Protein AF-0000000076642287 (afdb_homodimer)

Organism: NCBI:txid1194090

Foldseek 3Di:
DPLVVQQAAKAKFWEDDLFKIKIFIDHRQDTPDIDMDTQDQDLAPVVSLVVVLVNNVVHDDPRHAEYFYAAAAWAPFVQRWGADGPNRRNRHTDSSQVVNCVVVVHGYTYAHLQQLLVLLCCSRHDVDPFQWEWEWAAELWTFIWIRHRNHTDQDPGNPPGVQQQPDDDPGGLGCLQHQVVCCVPPVDGPVVLQVCVVVVNPVSLVSLLSSLLSVLVSVLSVCVVGLGQEYEYHHDCLVVCVSRVVSSLVNNVVRPDVVSNVRYYYYYTDDDPSSRSSRRCSVVNVD/DPLVVQQAAKFKFWEDDLFKIKIFIDHRQDTPDIDMDTQDDDLAPVVSLVVVLVNNVVHDDPRHAEYFYAAQAWAPFVQRWGADRPNRRNRHTDSSQVVNCVVVVHGYTYAHLQQLLVLLCCSRHDVDPFQWEWEWAAELWTFIWIRHRNHTDQDPGNPPGVQQQPDDDPGGLGCLQHQVVCCVPPVDGPVVLQVCVVVVNPVSLVSLLSSLLSVLVSVLSVCVVGLGQEYEYHHDCLVVCVSRVVSSLVNNVVRPDVVSNVRYYYYYTDDDPSSRSSRRCSVVNVD

Secondary structure (DSSP, 8-state):
--HHHHTT-EEEEEEE-SSEEEEEEEETTEEEEEEEEEPP--S-HHHHHHHHHHHHHHH--TTEEEEEEEESSEEETTTTEEE--TT-TT-SEEEHHHHHHHHHSS-EEEEEHHHHHHHHHHHHSTTTT-SSEEEEEESSSEEEEEEETTEEE--TTS-TT-GGGSEETTEEGGGTSSTHHHHHHHS--HHHHHHHHHTT-HHHHHHHHHHHHHHHHHHHHHHHHH--SEEEEESGGGGGHHHHHHHHHHHHTT-S-HHHHHH-EEEE---TTHHHHHHHHHHHHT-/--HHHHTT-EEEEEEE-SSEEEEEEEETTEEEEEEEEEPP--S-HHHHHHHHHHHHHHH--TTEEEEEEEESSEEETTTTEEE--TT-TT-SEEEHHHHHHHHHSS-EEEEEHHHHHHHHHHHHSTTTT-SSEEEEEESSSEEEEEEETTEEE--TTS-TT-GGGSEETTEEGGGTSSTHHHHHHHS--HHHHHHHHHTT-HHHHHHHHHHHHHHHHHHHHHHHHH--SEEEEESGGGGGHHHHHHHHHHHHTT-S-HHHHHH-EEEE---TTHHHHHHHHHHHHT-

Structure (mmCIF, N/CA/C/O backbone):
data_AF-0000000076642287-model_v1
#
loop_
_entity.id
_entity.type
_entity.pdbx_description
1 polymer Glucokinase
#
loop_
_atom_site.group_PDB
_atom_site.id
_atom_site.type_symbol
_atom_site.label_atom_id
_atom_site.label_alt_id
_atom_site.label_comp_id
_atom_site.label_asym_id
_atom_site.label_entity_id
_atom_site.label_seq_id
_atom_site.pdbx_PDB_ins_code
_atom_site.Cartn_x
_atom_site.Cartn_y
_atom_site.Cartn_z
_atom_site.occupancy
_atom_site.B_iso_or_equiv
_atom_site.auth_seq_id
_atom_site.auth_comp_id
_atom_site.auth_asym_id
_atom_site.auth_atom_id
_atom_site.pdbx_PDB_model_num
ATOM 1 N N . MET A 1 1 ? -0.833 -1.478 25.578 1 50.75 1 MET A N 1
ATOM 2 C CA . MET A 1 1 ? -1.783 -0.767 26.422 1 50.75 1 MET A CA 1
ATOM 3 C C . MET A 1 1 ? -3.207 -0.927 25.906 1 50.75 1 MET A C 1
ATOM 5 O O . MET A 1 1 ? -3.443 -0.835 24.688 1 50.75 1 MET A O 1
ATOM 9 N N . ASN A 1 2 ? -4.039 -1.408 26.688 1 56.12 2 ASN A N 1
ATOM 10 C CA . ASN A 1 2 ? -5.426 -1.573 26.266 1 56.12 2 ASN A CA 1
ATOM 11 C C . ASN A 1 2 ? -6.109 -0.226 26.047 1 56.12 2 ASN A C 1
ATOM 13 O O . ASN A 1 2 ? -5.652 0.796 26.562 1 56.12 2 ASN A O 1
ATOM 17 N N . THR A 1 3 ? -6.91 -0.101 25.047 1 60.47 3 THR A N 1
ATOM 18 C CA . THR A 1 3 ? -7.641 1.104 24.672 1 60.47 3 THR A CA 1
ATOM 19 C C . THR A 1 3 ? -8.188 1.817 25.906 1 60.47 3 THR A C 1
ATOM 21 O O . THR A 1 3 ? -8.172 3.049 25.969 1 60.47 3 THR A O 1
ATOM 24 N N . GLU A 1 4 ? -8.555 1.069 26.859 1 62.78 4 GLU A N 1
ATOM 25 C CA . GLU A 1 4 ? -9.117 1.664 28.078 1 62.78 4 GLU A CA 1
ATOM 26 C C . GLU A 1 4 ? -8.039 2.357 28.906 1 62.78 4 GLU A C 1
ATOM 28 O O . GLU A 1 4 ? -8.281 3.422 29.484 1 62.78 4 GLU A O 1
ATOM 33 N N . GLU A 1 5 ? -6.926 1.768 28.969 1 64.31 5 GLU A N 1
ATOM 34 C CA . GLU A 1 5 ? -5.812 2.369 29.703 1 64.31 5 GLU A CA 1
ATOM 35 C C . GLU A 1 5 ? -5.309 3.625 29 1 64.31 5 GLU A C 1
ATOM 37 O O . GLU A 1 5 ? -4.949 4.605 29.656 1 64.31 5 GLU A O 1
ATOM 42 N N . MET A 1 6 ? -5.383 3.617 27.766 1 65.75 6 MET A N 1
ATOM 43 C CA . MET A 1 6 ? -4.934 4.758 26.969 1 65.75 6 MET A CA 1
ATOM 44 C C . MET A 1 6 ? -5.82 5.977 27.219 1 65.75 6 MET A C 1
ATOM 46 O O . MET A 1 6 ? -5.336 7.109 27.219 1 65.75 6 MET A O 1
ATOM 50 N N . LYS A 1 7 ? -6.977 5.562 27.578 1 66.81 7 LYS A N 1
ATOM 51 C CA . LYS A 1 7 ? -7.949 6.637 27.75 1 66.81 7 LYS A CA 1
ATOM 52 C C . LYS A 1 7 ? -7.695 7.418 29.031 1 66.81 7 LYS A C 1
ATOM 54 O O . LYS A 1 7 ? -8.156 8.555 29.172 1 66.81 7 LYS A O 1
ATOM 59 N N . GLN A 1 8 ? -6.895 6.902 29.797 1 79.25 8 GLN A N 1
ATOM 60 C CA . GLN A 1 8 ? -6.621 7.594 31.062 1 79.25 8 GLN A CA 1
ATOM 61 C C . GLN A 1 8 ? -5.289 8.336 31 1 79.25 8 GLN A C 1
ATOM 63 O O . GLN A 1 8 ? -4.977 9.125 31.891 1 79.25 8 GLN A O 1
ATOM 68 N N . GLN A 1 9 ? -4.637 8.07 29.922 1 87.81 9 GLN A N 1
ATOM 69 C CA . GLN A 1 9 ? -3.326 8.695 29.781 1 87.81 9 GLN A CA 1
ATOM 70 C C . GLN A 1 9 ? -3.424 10.016 29.016 1 87.81 9 GLN A C 1
ATOM 72 O O . GLN A 1 9 ? -4.398 10.25 28.297 1 87.81 9 GLN A O 1
ATOM 77 N N . SER A 1 10 ? -2.432 10.875 29.344 1 94.06 10 SER A N 1
ATOM 78 C CA . SER A 1 10 ? -2.359 12.164 28.672 1 94.06 10 SER A CA 1
ATOM 79 C C . SER A 1 10 ? -1.163 12.227 27.719 1 94.06 10 SER A C 1
ATOM 81 O O . SER A 1 10 ? -0.08 11.734 28.047 1 94.06 10 SER A O 1
ATOM 83 N N . PHE A 1 11 ? -1.414 12.773 26.562 1 95.75 11 PHE A N 1
ATOM 84 C CA . PHE A 1 11 ? -0.388 12.945 25.531 1 95.75 11 PHE A CA 1
ATOM 85 C C . PHE A 1 11 ? -0.439 14.352 24.953 1 95.75 11 PHE A C 1
ATOM 87 O O . PHE A 1 11 ? -1.469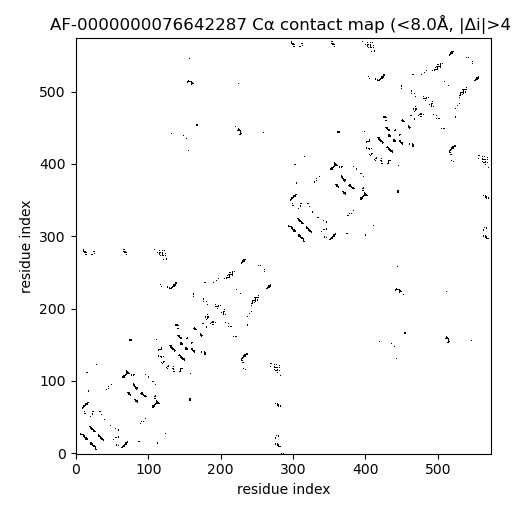 15.023 25.031 1 95.75 11 PHE A O 1
ATOM 94 N N . VAL A 1 12 ? 0.676 14.727 24.375 1 97.88 12 VAL A N 1
ATOM 95 C CA . VAL A 1 12 ? 0.701 15.992 23.641 1 97.88 12 VAL A CA 1
ATOM 96 C C . VAL A 1 12 ? 0.896 15.727 22.156 1 97.88 12 VAL A C 1
ATOM 98 O O . VAL A 1 12 ? 1.708 14.883 21.766 1 97.88 12 VAL A O 1
ATOM 101 N N . GLY A 1 13 ? 0.04 16.297 21.375 1 98.25 13 GLY A N 1
ATOM 102 C CA . GLY A 1 13 ? 0.18 16.281 19.922 1 98.25 13 GLY A CA 1
ATOM 103 C C . GLY A 1 13 ? 0.595 17.609 19.344 1 98.25 13 GLY A C 1
ATOM 104 O O . GLY A 1 13 ? 0.098 18.656 19.766 1 98.25 13 GLY A O 1
ATOM 105 N N . VAL A 1 14 ? 1.577 17.609 18.422 1 98.19 14 VAL A N 1
ATOM 106 C CA . VAL A 1 14 ? 2.059 18.797 17.734 1 98.19 14 VAL A CA 1
ATOM 107 C C . VAL A 1 14 ? 1.814 18.656 16.234 1 98.19 14 VAL A C 1
ATOM 109 O O . VAL A 1 14 ? 2.26 17.688 15.609 1 98.19 14 VAL A O 1
ATOM 112 N N . ASP A 1 15 ? 1.102 19.547 15.672 1 96.88 15 ASP A N 1
ATOM 113 C CA . ASP A 1 15 ? 0.898 19.656 14.234 1 96.88 15 ASP A CA 1
ATOM 114 C C . ASP A 1 15 ? 1.741 20.781 13.648 1 96.88 15 ASP A C 1
ATOM 116 O O . ASP A 1 15 ? 1.396 21.953 13.789 1 96.88 15 ASP A O 1
ATOM 120 N N . LEU A 1 16 ? 2.818 20.391 13.008 1 93.31 16 LEU A N 1
ATOM 121 C CA . LEU A 1 16 ? 3.686 21.391 12.375 1 93.31 16 LEU A CA 1
ATOM 122 C C . LEU A 1 16 ? 3.291 21.594 10.922 1 93.31 16 LEU A C 1
ATOM 124 O O . LEU A 1 16 ? 3.561 20.75 10.07 1 93.31 16 LEU A O 1
ATOM 128 N N . GLY A 1 17 ? 2.664 22.734 10.617 1 86.31 17 GLY A N 1
ATOM 129 C CA . GLY A 1 17 ? 2.328 23.094 9.25 1 86.31 17 GLY A CA 1
ATOM 130 C C . GLY A 1 17 ? 3.4 23.938 8.578 1 86.31 17 GLY A C 1
ATOM 131 O O . GLY A 1 17 ? 4.516 24.047 9.086 1 86.31 17 GLY A O 1
ATOM 132 N N . ALA A 1 18 ? 3.055 24.438 7.449 1 77.81 18 ALA A N 1
ATOM 133 C CA . ALA A 1 18 ? 3.998 25.266 6.707 1 77.81 18 ALA A CA 1
ATOM 134 C C . ALA A 1 18 ? 4.102 26.672 7.316 1 77.81 18 ALA A C 1
ATOM 136 O O . ALA A 1 18 ? 5.172 27.281 7.305 1 77.81 18 ALA A O 1
ATOM 137 N N . THR A 1 19 ? 3 27.062 7.871 1 83.12 19 THR A N 1
ATOM 138 C CA . THR A 1 19 ? 2.965 28.453 8.305 1 83.12 19 THR A CA 1
ATOM 139 C C . THR A 1 19 ? 2.615 28.547 9.789 1 83.12 19 THR A C 1
ATOM 141 O O . THR A 1 19 ? 2.857 29.578 10.43 1 83.12 19 THR A O 1
ATOM 144 N N . ASN A 1 20 ? 2.061 27.516 10.305 1 90.12 20 ASN A N 1
AT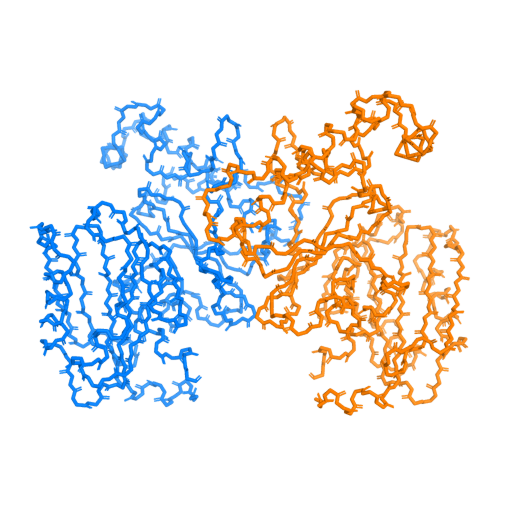OM 145 C CA . ASN A 1 20 ? 1.617 27.547 11.688 1 90.12 20 ASN A CA 1
ATOM 146 C C . ASN A 1 20 ? 1.976 26.25 12.414 1 90.12 20 ASN A C 1
ATOM 148 O O . ASN A 1 20 ? 2.199 25.219 11.773 1 90.12 20 ASN A O 1
ATOM 152 N N . VAL A 1 21 ? 2.033 26.375 13.68 1 94.5 21 VAL A N 1
ATOM 153 C CA . VAL A 1 21 ? 2.197 25.219 14.547 1 94.5 21 VAL A CA 1
ATOM 154 C C . VAL A 1 21 ? 1.089 25.203 15.594 1 94.5 21 VAL A C 1
ATOM 156 O O . VAL A 1 21 ? 0.712 26.234 16.141 1 94.5 21 VAL A O 1
ATOM 159 N N . ARG A 1 22 ? 0.5 24.016 15.812 1 97.19 22 ARG A N 1
ATOM 160 C CA . ARG A 1 22 ? -0.513 23.812 16.844 1 97.19 22 ARG A CA 1
ATOM 161 C C . ARG A 1 22 ? -0.101 22.688 17.781 1 97.19 22 ARG A C 1
ATOM 163 O O . ARG A 1 22 ? 0.472 21.688 17.359 1 97.19 22 ARG A O 1
ATOM 170 N N . VAL A 1 23 ? -0.339 22.938 19.047 1 98.31 23 VAL A N 1
ATOM 171 C CA . VAL A 1 23 ? 0.027 21.984 20.094 1 98.31 23 VAL A CA 1
ATOM 172 C C . VAL A 1 23 ? -1.158 21.766 21.031 1 98.31 23 VAL A C 1
ATOM 174 O O . VAL A 1 23 ? -1.778 22.734 21.5 1 98.31 23 VAL A O 1
ATOM 177 N N . GLY A 1 24 ? -1.448 20.438 21.312 1 98.12 24 GLY A N 1
ATOM 178 C CA . GLY A 1 24 ? -2.566 20.141 22.188 1 98.12 24 GLY A CA 1
ATOM 179 C C . GLY A 1 24 ? -2.287 19 23.141 1 98.12 24 GLY A C 1
ATOM 180 O O . GLY A 1 24 ? -1.619 18.031 22.781 1 98.12 24 GLY A O 1
ATOM 181 N N . ARG A 1 25 ? -2.752 19.172 24.359 1 98.06 25 ARG A N 1
ATOM 182 C CA . ARG A 1 25 ? -2.76 18.062 25.312 1 98.06 25 ARG A CA 1
ATOM 183 C C . ARG A 1 25 ? -4.039 17.25 25.188 1 98.06 25 ARG A C 1
ATOM 185 O O . ARG A 1 25 ? -5.141 17.781 25.266 1 98.06 25 ARG A O 1
ATOM 192 N N . VAL A 1 26 ? -3.82 15.984 24.922 1 95.94 26 VAL A N 1
ATOM 193 C CA . VAL A 1 26 ? -4.941 15.094 24.656 1 95.94 26 VAL A CA 1
ATOM 194 C C . VAL A 1 26 ? -5.109 14.109 25.812 1 95.94 26 VAL A C 1
ATOM 196 O O . VAL A 1 26 ? -4.133 13.516 26.281 1 95.94 26 VAL A O 1
ATOM 199 N N . ARG A 1 27 ? -6.312 14.008 26.297 1 93.38 27 ARG A N 1
ATOM 200 C CA . ARG A 1 27 ? -6.711 13 27.266 1 93.38 27 ARG A CA 1
ATOM 201 C C . ARG A 1 27 ? -7.996 12.297 26.828 1 93.38 27 ARG A C 1
ATOM 2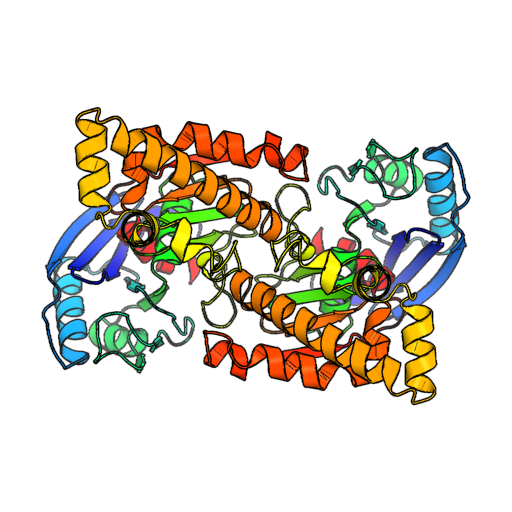03 O O . ARG A 1 27 ? -8.984 12.953 26.484 1 93.38 27 ARG A O 1
ATOM 210 N N . GLY A 1 28 ? -7.93 10.984 26.859 1 87.12 28 GLY A N 1
ATOM 211 C CA . GLY A 1 28 ? -9.062 10.266 26.297 1 87.12 28 GLY A CA 1
ATOM 212 C C . GLY A 1 28 ? -9.328 10.602 24.844 1 87.12 28 GLY A C 1
ATOM 213 O O . GLY A 1 28 ? -8.438 10.461 24 1 87.12 28 GLY A O 1
ATOM 214 N N . ASN A 1 29 ? -10.555 11.18 24.562 1 85.69 29 ASN A N 1
ATOM 215 C CA . ASN A 1 29 ? -10.906 11.508 23.188 1 85.69 29 ASN A CA 1
ATOM 216 C C . ASN A 1 29 ? -11.023 13.023 22.984 1 85.69 29 ASN A C 1
ATOM 218 O O . ASN A 1 29 ? -11.719 13.477 22.078 1 85.69 29 ASN A O 1
ATOM 222 N N . SER A 1 30 ? -10.281 13.695 23.875 1 89.88 30 SER A N 1
ATOM 223 C CA . SER A 1 30 ? -10.5 15.133 23.812 1 89.88 30 SER A CA 1
ATOM 224 C C . SER A 1 30 ? -9.188 15.898 23.938 1 89.88 30 SER A C 1
ATOM 226 O O . SER A 1 30 ? -8.227 15.406 24.547 1 89.88 30 SER A O 1
ATOM 228 N N . ILE A 1 31 ? -9.195 17.047 23.359 1 95.69 31 ILE A N 1
ATOM 229 C CA . ILE A 1 31 ? -8.117 18 23.562 1 95.69 31 ILE A CA 1
ATOM 230 C C . ILE A 1 31 ? -8.461 18.906 24.75 1 95.69 31 ILE A C 1
ATOM 232 O O . ILE A 1 31 ? -9.43 19.672 24.703 1 95.69 31 ILE A O 1
ATOM 236 N N . GLU A 1 32 ? -7.66 18.859 25.781 1 96.38 32 GLU A N 1
ATOM 237 C CA . GLU A 1 32 ? -7.938 19.609 27 1 96.38 32 GLU A CA 1
ATOM 238 C C . GLU A 1 32 ? -7.418 21.047 26.891 1 96.38 32 GLU A C 1
ATOM 240 O O . GLU A 1 32 ? -7.98 21.969 27.484 1 96.38 32 GLU A O 1
ATOM 245 N N . GLN A 1 33 ? -6.375 21.219 26.234 1 97.62 33 GLN A N 1
ATOM 246 C CA . GLN A 1 33 ? -5.762 22.531 26 1 97.62 33 GLN A CA 1
ATOM 247 C C . GLN A 1 33 ? -5.113 22.594 24.625 1 97.62 33 GLN A C 1
ATOM 249 O O . GLN A 1 33 ? -4.5 21.625 24.172 1 97.62 33 GLN A O 1
ATOM 254 N N . LEU A 1 34 ? -5.34 23.688 23.969 1 97.88 34 LEU A N 1
ATOM 255 C CA . LEU A 1 34 ? -4.824 23.875 22.609 1 97.88 34 LEU A CA 1
ATOM 256 C C . LEU A 1 34 ? -4.125 25.234 22.484 1 97.88 34 LEU A C 1
ATOM 258 O O . LEU A 1 34 ? -4.656 26.25 22.938 1 97.88 34 LEU A O 1
ATOM 262 N N . GLU A 1 35 ? -2.938 25.141 21.953 1 98.06 35 GLU A N 1
ATOM 263 C CA . GLU A 1 35 ? -2.156 26.328 21.656 1 98.06 35 GLU A CA 1
ATOM 264 C C . GLU A 1 35 ? -1.737 26.375 20.188 1 98.06 35 GLU A C 1
ATOM 266 O O . GLU A 1 35 ? -1.716 25.344 19.516 1 98.06 35 GLU A O 1
ATOM 271 N N . GLY A 1 36 ? -1.526 27.562 19.672 1 96 36 GLY A N 1
ATOM 272 C CA . GLY A 1 36 ? -1.083 27.719 18.297 1 96 36 GLY A CA 1
ATOM 273 C C . GLY A 1 36 ? -0.417 29.062 18.031 1 96 36 GLY A C 1
ATOM 274 O O . GLY A 1 36 ? -0.681 30.031 18.734 1 96 36 GLY A O 1
ATOM 275 N N . GLU A 1 37 ? 0.475 29.078 17.109 1 95 37 GLU A N 1
ATOM 276 C CA . GLU A 1 37 ? 1.146 30.297 16.688 1 95 37 GLU A CA 1
ATOM 277 C C . GLU A 1 37 ? 1.646 30.188 15.25 1 95 37 GLU A C 1
ATOM 279 O O . GLU A 1 37 ? 1.74 29.094 14.703 1 95 37 GLU A O 1
ATOM 284 N N . GLU A 1 38 ? 1.895 31.328 14.648 1 92.44 38 GLU A N 1
ATOM 285 C CA . GLU A 1 38 ? 2.562 31.359 13.352 1 92.44 38 GLU A CA 1
ATOM 286 C C . GLU A 1 38 ? 4.035 30.984 13.477 1 92.44 38 GLU A C 1
ATOM 288 O O . GLU A 1 38 ? 4.684 31.312 14.469 1 92.44 38 GLU A O 1
ATOM 293 N N . ILE A 1 39 ? 4.461 30.219 12.516 1 87.56 39 ILE A N 1
ATOM 294 C CA . ILE A 1 39 ? 5.871 29.844 12.516 1 87.56 39 ILE A CA 1
ATOM 295 C C . ILE A 1 39 ? 6.727 31.078 12.242 1 87.56 39 ILE A C 1
ATOM 297 O O . ILE A 1 39 ? 6.457 31.844 11.305 1 87.56 39 ILE A O 1
ATOM 301 N N . VAL A 1 40 ? 7.652 31.25 13.094 1 80.62 40 VAL A N 1
ATOM 302 C CA . VAL A 1 40 ? 8.531 32.406 12.969 1 80.62 40 VAL A CA 1
ATOM 303 C C . VAL A 1 40 ? 9.617 32.125 11.93 1 80.62 40 VAL A C 1
ATOM 305 O O . VAL A 1 40 ? 10.25 31.062 11.961 1 80.62 40 VAL A O 1
ATOM 308 N N . ASP A 1 41 ? 9.578 33 10.977 1 73.19 41 ASP A N 1
ATOM 309 C CA . ASP A 1 41 ? 10.602 32.875 9.945 1 73.19 41 ASP A CA 1
ATOM 310 C C . ASP A 1 41 ? 12 33.031 10.547 1 73.19 41 ASP A C 1
ATOM 312 O O . ASP A 1 41 ? 12.297 34.062 11.18 1 73.19 41 ASP A O 1
ATOM 316 N N . SER A 1 42 ? 12.602 31.891 10.688 1 71.19 42 SER A N 1
ATOM 317 C CA . SER A 1 42 ? 13.992 31.938 11.133 1 71.19 42 SER A CA 1
ATOM 318 C C . SER A 1 42 ? 14.883 31.031 10.281 1 71.19 42 SER A C 1
ATOM 320 O O . SER A 1 42 ? 14.406 30.031 9.727 1 71.19 42 SER A O 1
ATOM 322 N N . ASN A 1 43 ? 16.047 31.531 10.055 1 70.56 43 ASN A N 1
ATOM 323 C CA . ASN A 1 43 ? 17.016 30.75 9.297 1 70.56 43 ASN A CA 1
ATOM 324 C C . ASN A 1 43 ? 17.656 29.672 10.164 1 70.56 43 ASN A C 1
ATOM 326 O O . ASN A 1 43 ? 18.453 28.875 9.672 1 70.56 43 ASN A O 1
ATOM 330 N N . ASP A 1 44 ? 17.281 29.625 11.398 1 77.56 44 ASP A N 1
ATOM 331 C CA . ASP A 1 44 ? 17.891 28.641 12.297 1 77.56 44 ASP A CA 1
ATOM 332 C C . ASP A 1 44 ? 16.859 27.609 12.75 1 77.56 44 ASP A C 1
ATOM 334 O O . ASP A 1 44 ? 15.867 27.953 13.398 1 77.56 44 ASP A O 1
ATOM 338 N N . PRO A 1 45 ? 17.156 26.312 12.422 1 80.88 45 PRO A N 1
ATOM 339 C CA . PRO A 1 45 ? 16.25 25.234 12.852 1 80.88 45 PRO A CA 1
ATOM 340 C C . PRO A 1 45 ? 16.047 25.219 14.367 1 80.88 45 PRO A C 1
ATOM 342 O O . PRO A 1 45 ? 14.984 24.812 14.836 1 80.88 45 PRO A O 1
ATOM 345 N N . SER A 1 46 ? 16.984 25.656 15.062 1 85.44 46 SER A N 1
ATOM 346 C CA . SER A 1 46 ? 16.906 25.656 16.516 1 85.44 46 SER A CA 1
ATOM 347 C C . SER A 1 46 ? 15.812 26.609 17.016 1 85.44 46 SER A C 1
ATOM 349 O O . SER A 1 46 ? 15.211 26.375 18.062 1 85.44 46 SER A O 1
ATOM 351 N N . ASP A 1 47 ? 15.57 27.609 16.203 1 88.75 47 ASP A N 1
ATOM 352 C CA . ASP A 1 47 ? 14.555 28.578 16.609 1 88.75 47 ASP A CA 1
ATOM 353 C C . ASP A 1 47 ? 13.156 27.953 16.562 1 88.75 47 ASP A C 1
ATOM 355 O O . ASP A 1 47 ? 12.352 28.156 17.469 1 88.75 47 ASP A O 1
ATOM 359 N N . LEU A 1 48 ? 12.93 27.266 15.539 1 89.19 48 LEU A N 1
ATOM 360 C CA . LEU A 1 48 ? 11.633 26.609 15.414 1 89.19 48 LEU A CA 1
ATOM 361 C C . LEU A 1 48 ? 11.445 25.547 16.484 1 89.19 48 LEU A C 1
ATOM 363 O O . LEU A 1 48 ? 10.352 25.422 17.047 1 89.19 48 LEU A O 1
ATOM 367 N N . LEU A 1 49 ? 12.492 24.859 16.812 1 93.06 49 LEU A N 1
ATOM 368 C CA . LEU A 1 49 ? 12.414 23.844 17.859 1 93.06 49 LEU A CA 1
ATOM 369 C C . LEU A 1 49 ? 12.148 24.484 19.219 1 93.06 49 LEU A C 1
ATOM 371 O O . LEU A 1 49 ? 11.422 23.922 20.031 1 93.06 49 LEU A O 1
ATOM 375 N N . THR A 1 50 ? 12.805 25.562 19.391 1 94.44 50 THR A N 1
ATOM 376 C CA . THR A 1 50 ? 12.562 26.297 20.641 1 94.44 50 THR A CA 1
ATOM 377 C C . THR A 1 50 ? 11.109 26.766 20.703 1 94.44 50 THR A C 1
ATOM 379 O O . THR A 1 50 ? 10.477 26.688 21.766 1 94.44 50 THR A O 1
ATOM 382 N N . GLN A 1 51 ? 10.648 27.281 19.578 1 94.25 51 GLN A N 1
ATOM 383 C CA . GLN A 1 51 ? 9.25 27.703 19.5 1 94.25 51 GLN A CA 1
ATOM 384 C C . GLN A 1 51 ? 8.312 26.547 19.844 1 94.25 51 GLN A C 1
ATOM 386 O O . GLN A 1 51 ? 7.375 26.703 20.641 1 94.25 51 GLN A O 1
ATOM 391 N N . ILE A 1 52 ? 8.555 25.422 19.297 1 95.38 52 ILE A N 1
ATOM 392 C CA . ILE A 1 52 ? 7.75 24.234 19.531 1 95.38 52 ILE A CA 1
ATOM 393 C C . ILE A 1 52 ? 7.836 23.828 21.016 1 95.38 52 ILE A C 1
ATOM 395 O O . ILE A 1 52 ? 6.816 23.531 21.641 1 95.38 52 ILE A O 1
ATOM 399 N N . GLU A 1 53 ? 9.023 23.875 21.547 1 97.19 53 GLU A N 1
ATOM 400 C CA . GLU A 1 53 ? 9.227 23.547 22.953 1 97.19 53 GLU A CA 1
ATOM 401 C C . GLU A 1 53 ? 8.398 24.453 23.859 1 97.19 53 GLU A C 1
ATOM 403 O O . GLU A 1 53 ? 7.762 23.984 24.797 1 97.19 53 GLU A O 1
ATOM 408 N N . VAL A 1 54 ? 8.5 25.703 23.562 1 97.62 54 VAL A N 1
ATOM 409 C CA . VAL A 1 54 ? 7.781 26.672 24.359 1 97.62 54 VAL A CA 1
ATOM 410 C C . VAL A 1 54 ? 6.285 26.391 24.328 1 97.62 54 VAL A C 1
ATOM 412 O O . VAL A 1 54 ? 5.617 26.422 25.375 1 97.62 54 VAL A O 1
ATOM 415 N N . LEU A 1 55 ? 5.766 26.094 23.188 1 97.88 55 LEU A N 1
ATOM 416 C CA . LEU A 1 55 ? 4.348 25.797 23.031 1 97.88 55 LEU A CA 1
ATOM 417 C C . LEU A 1 55 ? 3.977 24.516 23.781 1 97.88 55 LEU A C 1
ATOM 419 O O . LEU A 1 55 ? 2.928 24.453 24.422 1 97.88 55 LEU A O 1
ATOM 423 N N . ILE A 1 56 ? 4.852 23.516 23.656 1 98.44 56 ILE A N 1
ATOM 424 C CA . ILE A 1 56 ? 4.609 22.25 24.344 1 98.44 56 ILE A CA 1
ATOM 425 C C . ILE A 1 56 ? 4.543 22.484 25.859 1 98.44 56 ILE A C 1
ATOM 427 O O . ILE A 1 56 ? 3.656 21.969 26.531 1 98.44 56 ILE A O 1
ATOM 431 N N . ARG A 1 57 ? 5.41 23.297 26.391 1 98.12 57 ARG A N 1
ATOM 432 C CA . ARG A 1 57 ? 5.512 23.531 27.828 1 98.12 57 ARG A CA 1
ATOM 433 C C . ARG A 1 57 ? 4.277 24.266 28.359 1 98.12 57 ARG A C 1
ATOM 435 O O . ARG A 1 57 ? 3.945 24.156 29.531 1 98.12 57 ARG A O 1
ATOM 442 N N . LYS A 1 58 ? 3.623 24.953 27.453 1 98 58 LYS A N 1
ATOM 443 C CA . LYS A 1 58 ? 2.391 25.625 27.859 1 98 58 LYS A CA 1
ATOM 444 C C . LYS A 1 58 ? 1.286 24.625 28.156 1 98 58 LYS A C 1
ATOM 446 O O . LYS A 1 58 ? 0.368 24.906 28.938 1 98 58 LYS A O 1
ATOM 451 N N . VAL A 1 59 ? 1.368 23.438 27.578 1 98.12 59 VAL A N 1
ATOM 452 C CA . VAL A 1 59 ? 0.22 22.547 27.672 1 98.12 59 VAL A CA 1
ATOM 453 C C . VAL A 1 59 ? 0.619 21.266 28.422 1 98.12 59 VAL A C 1
ATOM 455 O O . VAL A 1 59 ? -0.24 20.547 28.922 1 98.12 59 VAL A O 1
ATOM 458 N N . ILE A 1 60 ? 1.895 20.984 28.484 1 97.19 60 ILE A N 1
ATOM 459 C CA . ILE A 1 60 ? 2.365 19.703 29.031 1 97.19 60 ILE A CA 1
ATOM 460 C C . ILE A 1 60 ? 2.16 19.703 30.547 1 97.19 60 ILE A C 1
ATOM 462 O O . ILE A 1 60 ? 2.385 20.703 31.219 1 97.19 60 ILE A O 1
ATOM 466 N N . THR A 1 61 ? 1.669 18.609 31.078 1 95.5 61 THR A N 1
ATOM 467 C CA . THR A 1 61 ? 1.538 18.359 32.5 1 95.5 61 THR A CA 1
ATOM 468 C C . THR A 1 61 ? 2.357 17.141 32.938 1 95.5 61 THR A C 1
ATOM 470 O O . THR A 1 61 ? 2.895 16.422 32.062 1 95.5 61 THR A O 1
ATOM 473 N N . SER A 1 62 ? 2.449 16.922 34.219 1 93.62 62 SER A N 1
ATOM 474 C CA . SER A 1 62 ? 3.309 15.875 34.75 1 93.62 62 SER A CA 1
ATOM 475 C C . SER A 1 62 ? 2.824 14.492 34.312 1 93.62 62 SER A C 1
ATOM 477 O O . SER A 1 62 ? 3.623 13.562 34.188 1 93.62 62 SER A O 1
ATOM 479 N N . ASP A 1 63 ? 1.591 14.375 34 1 92.56 63 ASP A N 1
ATOM 480 C CA . ASP A 1 63 ? 1.02 13.062 33.719 1 92.56 63 ASP A CA 1
ATOM 481 C C . ASP A 1 63 ? 1.097 12.75 32.219 1 92.56 63 ASP A C 1
ATOM 483 O O . ASP A 1 63 ? 0.757 11.641 31.812 1 92.56 63 ASP A O 1
ATOM 487 N N . VAL A 1 64 ? 1.602 13.695 31.453 1 95.75 64 VAL A N 1
ATOM 488 C CA . VAL A 1 64 ? 1.803 13.438 30.031 1 95.75 64 VAL A CA 1
ATOM 489 C C . VAL A 1 64 ? 2.887 12.375 29.859 1 95.75 64 VAL A C 1
ATOM 491 O O . VAL A 1 64 ? 3.98 12.492 30.422 1 95.75 64 VAL A O 1
ATOM 494 N N . ILE A 1 65 ? 2.545 11.383 29.016 1 93.75 65 ILE A N 1
ATOM 495 C CA . ILE A 1 65 ? 3.467 10.258 28.969 1 93.75 65 ILE A CA 1
ATOM 496 C C . ILE A 1 65 ? 4.301 10.328 27.688 1 93.75 65 ILE A C 1
ATOM 498 O O . ILE A 1 65 ? 5.285 9.602 27.547 1 93.75 65 ILE A O 1
ATOM 502 N N . GLY A 1 66 ? 3.914 11.188 26.766 1 95.94 66 GLY A N 1
ATOM 503 C CA . GLY A 1 66 ? 4.668 11.312 25.531 1 95.94 66 GLY A CA 1
ATOM 504 C C . GLY A 1 66 ? 4.191 12.453 24.656 1 95.94 66 GLY A C 1
ATOM 505 O O . GLY A 1 66 ? 3.119 13.023 24.891 1 95.94 66 GLY A O 1
ATOM 506 N N . VAL A 1 67 ? 5.047 12.797 23.719 1 97.62 67 VAL A N 1
ATOM 507 C CA . VAL A 1 67 ? 4.773 13.867 22.766 1 97.62 67 VAL A CA 1
ATOM 508 C C . VAL A 1 67 ? 4.906 13.336 21.344 1 97.62 67 VAL A C 1
ATOM 510 O O . VAL A 1 67 ? 5.918 12.719 20.984 1 97.62 67 VAL A O 1
ATOM 513 N N . GLY A 1 68 ? 3.855 13.477 20.578 1 97.88 68 GLY A N 1
ATOM 514 C CA . GLY A 1 68 ? 3.904 13.164 19.156 1 97.88 68 GLY A CA 1
ATOM 515 C C . GLY A 1 68 ? 3.92 14.398 18.281 1 97.88 68 GLY A C 1
ATOM 516 O O . GLY A 1 68 ? 3.236 15.383 18.578 1 97.88 68 GLY A O 1
ATOM 517 N N . ILE A 1 69 ? 4.684 14.375 17.188 1 97.44 69 ILE A N 1
ATOM 518 C CA . ILE A 1 69 ? 4.828 15.523 16.297 1 97.44 69 ILE A CA 1
ATOM 519 C C . ILE A 1 69 ? 4.605 15.094 14.852 1 97.44 69 ILE A C 1
ATOM 521 O O . ILE A 1 69 ? 5.27 14.18 14.359 1 97.44 69 ILE A O 1
ATOM 525 N N . GLY A 1 70 ? 3.66 15.688 14.172 1 96.69 70 GLY A N 1
ATOM 526 C CA . GLY A 1 70 ? 3.477 15.555 12.734 1 96.69 70 GLY A CA 1
ATOM 527 C C . GLY A 1 70 ? 4.176 16.641 11.945 1 96.69 70 GLY A C 1
ATOM 528 O O . GLY A 1 70 ? 4.027 17.828 12.242 1 96.69 70 GLY A O 1
ATOM 529 N N . VAL A 1 71 ? 4.977 16.266 10.945 1 93.81 71 VAL A N 1
ATOM 530 C CA . VAL A 1 71 ? 5.73 17.219 10.156 1 93.81 71 VAL A CA 1
ATOM 531 C C . VAL A 1 71 ? 5.398 17.062 8.672 1 93.81 71 VAL A C 1
ATOM 533 O O . VAL A 1 71 ? 5.055 15.961 8.234 1 93.81 71 VAL A O 1
ATOM 536 N N . PRO A 1 72 ? 5.508 18.125 7.891 1 89.62 72 PRO A N 1
ATOM 537 C CA . PRO A 1 72 ? 5.191 18.031 6.461 1 89.62 72 PRO A CA 1
ATOM 538 C C . PRO A 1 72 ? 6.375 17.562 5.621 1 89.62 72 PRO A C 1
ATOM 540 O O . PRO A 1 72 ? 6.727 18.188 4.625 1 89.62 72 PRO A O 1
ATOM 543 N N . SER A 1 73 ? 6.992 16.406 6.016 1 88.25 73 SER A N 1
ATOM 544 C CA . SER A 1 73 ? 8.172 15.93 5.297 1 88.25 73 SER A CA 1
ATOM 545 C C . SER A 1 73 ? 8.414 14.453 5.57 1 88.25 73 SER A C 1
ATOM 547 O O . SER A 1 73 ? 7.633 13.805 6.266 1 88.25 73 SER A O 1
ATOM 549 N N . VAL A 1 74 ? 9.469 14.008 4.875 1 87.06 74 VAL A N 1
ATOM 550 C CA . VAL A 1 74 ? 9.938 12.648 5.141 1 87.06 74 VAL A CA 1
ATOM 551 C C . VAL A 1 74 ? 10.648 12.602 6.492 1 87.06 74 VAL A C 1
ATOM 553 O O . VAL A 1 74 ? 11.305 13.562 6.887 1 87.06 74 VAL A O 1
ATOM 556 N N . VAL A 1 75 ? 10.5 11.469 7.164 1 93.12 75 VAL A N 1
ATOM 557 C CA . VAL A 1 75 ? 11.016 11.328 8.523 1 93.12 75 VAL A CA 1
ATOM 558 C C . VAL A 1 75 ? 11.703 9.977 8.672 1 93.12 75 VAL A C 1
ATOM 560 O O . VAL A 1 75 ? 11.211 8.961 8.18 1 93.12 75 VAL A O 1
ATOM 563 N N . ASP A 1 76 ? 12.914 10.016 9.227 1 93.56 76 ASP A N 1
ATOM 564 C CA . ASP A 1 76 ? 13.391 8.781 9.852 1 93.56 76 ASP A CA 1
ATOM 565 C C . ASP A 1 76 ? 12.672 8.516 11.172 1 93.56 76 ASP A C 1
ATOM 567 O O . ASP A 1 76 ? 13.016 9.109 12.195 1 93.56 76 ASP A O 1
ATOM 571 N N . VAL A 1 77 ? 11.758 7.68 11.141 1 93.38 77 VAL A N 1
ATOM 572 C CA . VAL A 1 77 ? 10.82 7.52 12.242 1 93.38 77 VAL A CA 1
ATOM 573 C C . VAL A 1 77 ? 11.547 6.965 13.469 1 93.38 77 VAL A C 1
ATOM 575 O O . VAL A 1 77 ? 11.289 7.383 14.594 1 93.38 77 VAL A O 1
ATOM 578 N N . GLU A 1 78 ? 12.406 6.035 13.273 1 91 78 GLU A N 1
ATOM 579 C CA . GLU A 1 78 ? 13.133 5.426 14.383 1 91 78 GLU A CA 1
ATOM 580 C C . GLU A 1 78 ? 13.992 6.453 15.109 1 91 78 GLU A C 1
ATOM 582 O O . GLU A 1 78 ? 13.93 6.562 16.344 1 91 78 GLU A O 1
ATOM 587 N N . GLU A 1 79 ? 14.672 7.273 14.367 1 93.62 79 GLU A N 1
ATOM 588 C CA . GLU A 1 79 ? 15.586 8.242 14.969 1 93.62 79 GLU A CA 1
ATOM 589 C C . GLU A 1 79 ? 14.906 9.594 15.172 1 93.62 79 GLU A C 1
ATOM 591 O O . GLU A 1 79 ? 15.414 10.445 15.898 1 93.62 79 GLU A O 1
ATOM 596 N N . GLY A 1 80 ? 13.766 9.703 14.555 1 94.81 80 GLY A N 1
ATOM 597 C CA . GLY A 1 80 ? 13.047 10.961 14.656 1 94.81 80 GLY A CA 1
ATOM 598 C C . GLY A 1 80 ? 13.75 12.109 13.961 1 94.81 80 GLY A C 1
ATOM 599 O O . GLY A 1 80 ? 13.766 13.234 14.469 1 94.81 80 GLY A O 1
ATOM 600 N N . ILE A 1 81 ? 14.461 11.781 12.867 1 93.62 81 ILE A N 1
ATOM 601 C CA . ILE A 1 81 ? 15.156 12.789 12.07 1 93.62 81 ILE A CA 1
ATOM 602 C C . ILE A 1 81 ? 14.234 13.289 10.961 1 93.62 81 ILE A C 1
ATOM 604 O O . ILE A 1 81 ? 13.648 12.5 10.227 1 93.62 81 ILE A O 1
ATOM 608 N N . VAL A 1 82 ? 14.078 14.594 10.867 1 91.62 82 VAL A N 1
ATOM 609 C CA . VAL A 1 82 ? 13.234 15.242 9.867 1 91.62 82 VAL A CA 1
ATOM 610 C C . VAL A 1 82 ? 14.102 15.758 8.719 1 91.62 82 VAL A C 1
ATOM 612 O O . VAL A 1 82 ? 15.109 16.422 8.953 1 91.62 82 VAL A O 1
ATOM 615 N N . TYR A 1 83 ? 13.633 15.383 7.488 1 85.44 83 TYR A N 1
ATOM 616 C CA . TYR A 1 83 ? 14.406 15.78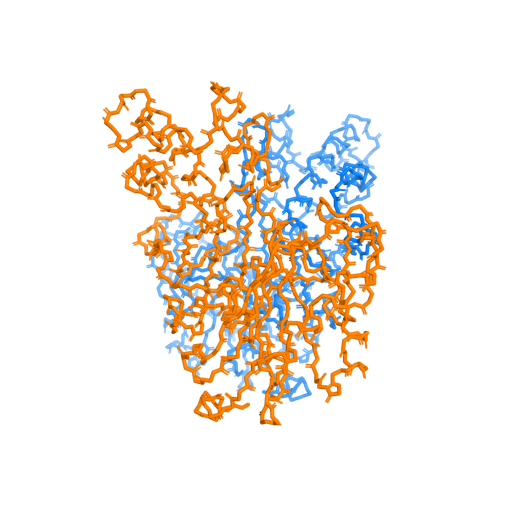1 6.316 1 85.44 83 TYR A CA 1
ATOM 617 C C . TYR A 1 83 ? 13.633 16.781 5.473 1 85.44 83 TYR A C 1
ATOM 619 O O . TYR A 1 83 ? 12.422 16.641 5.273 1 85.44 83 TYR A O 1
ATOM 627 N N . ASP A 1 84 ? 14.32 17.766 4.996 1 78.88 84 ASP A N 1
ATOM 628 C CA . ASP A 1 84 ? 13.867 18.656 3.93 1 78.88 84 ASP A CA 1
ATOM 629 C C . ASP A 1 84 ? 12.453 19.156 4.188 1 78.88 84 ASP A C 1
ATOM 631 O O . ASP A 1 84 ? 11.57 19.016 3.338 1 78.88 84 ASP A O 1
ATOM 635 N N . VAL A 1 85 ? 12.211 19.734 5.27 1 71.81 85 VAL A N 1
ATOM 636 C CA . VAL A 1 85 ? 10.891 20.312 5.523 1 71.81 85 VAL A CA 1
ATOM 637 C C . VAL A 1 85 ? 10.586 21.391 4.496 1 71.81 85 VAL A C 1
ATOM 639 O O . VAL A 1 85 ? 11.398 22.297 4.285 1 71.81 85 VAL A O 1
ATOM 642 N N . GLN A 1 86 ? 9.57 21.156 3.785 1 65.44 86 GLN A N 1
ATOM 643 C CA . GLN A 1 86 ? 9.164 22.094 2.734 1 65.44 86 GLN A CA 1
ATOM 644 C C . GLN A 1 86 ? 8.992 23.5 3.285 1 65.44 86 GLN A C 1
ATOM 646 O O . GLN A 1 86 ? 8.555 23.688 4.422 1 65.44 86 GLN A O 1
ATOM 651 N N . ASN A 1 87 ? 9.414 24.422 2.59 1 61.31 87 ASN A N 1
ATOM 652 C CA . ASN A 1 87 ? 9.227 25.844 2.811 1 61.31 87 ASN A CA 1
ATOM 653 C C . ASN A 1 87 ? 10.039 26.344 4 1 61.31 87 ASN A C 1
ATOM 655 O O . ASN A 1 87 ? 9.836 27.469 4.473 1 61.31 87 ASN A O 1
ATOM 659 N N . ILE A 1 88 ? 10.734 25.391 4.641 1 70.69 88 ILE A N 1
ATOM 660 C CA . ILE A 1 88 ? 11.664 25.812 5.684 1 70.69 88 ILE A CA 1
ATOM 661 C C . ILE A 1 88 ? 13.094 25.453 5.273 1 70.69 88 ILE A C 1
ATOM 663 O O . ILE A 1 88 ? 13.609 24.391 5.633 1 70.69 88 ILE A O 1
ATOM 667 N N . PRO A 1 89 ? 13.719 26.297 4.641 1 68.5 89 PRO A N 1
ATOM 668 C CA . PRO A 1 89 ? 15.008 26.016 4.012 1 68.5 89 PRO A CA 1
ATOM 669 C C . PRO A 1 89 ? 16.062 25.531 5.012 1 68.5 89 PRO A C 1
ATOM 671 O O . PRO A 1 89 ? 16.938 24.734 4.66 1 68.5 89 PRO A O 1
ATOM 674 N N . SER A 1 90 ? 15.969 25.969 6.223 1 71.06 90 SER A N 1
ATOM 675 C CA . SER A 1 90 ? 17 25.656 7.195 1 71.06 90 SER A CA 1
ATOM 676 C C . SER A 1 90 ? 16.828 24.25 7.754 1 71.06 90 SER A C 1
ATOM 678 O O . SER A 1 90 ? 17.719 23.719 8.43 1 71.06 90 SER A O 1
ATOM 680 N N . TRP A 1 91 ? 15.781 23.594 7.391 1 80.75 91 TRP A N 1
ATOM 681 C CA . TRP A 1 91 ? 15.508 22.25 7.918 1 80.75 91 TRP A CA 1
ATOM 682 C C . TRP A 1 91 ? 15.883 21.188 6.902 1 80.75 91 TRP A C 1
ATOM 684 O O . TRP A 1 91 ? 15.008 20.547 6.305 1 80.75 91 TRP A O 1
ATOM 694 N N . GLU A 1 92 ? 17.141 20.953 6.82 1 81 92 GLU A N 1
ATOM 695 C CA . GLU A 1 92 ? 17.625 19.922 5.902 1 81 92 GLU A CA 1
ATOM 696 C C . GLU A 1 92 ? 17.641 18.562 6.574 1 81 92 GLU A C 1
ATOM 698 O O . GLU A 1 92 ? 17.125 17.578 6.031 1 81 92 GLU A O 1
ATOM 703 N N . LYS A 1 93 ? 18.297 18.484 7.684 1 89 93 LYS A N 1
ATOM 704 C CA . LYS A 1 93 ? 18.391 17.281 8.508 1 89 93 LYS A CA 1
ATOM 705 C C . LYS A 1 93 ? 18.438 17.641 9.992 1 89 93 LYS A C 1
ATOM 707 O O . LYS A 1 93 ? 19.484 18.062 10.5 1 89 93 LYS A O 1
ATOM 712 N N . VAL A 1 94 ? 17.359 17.422 10.68 1 92.38 94 VAL A N 1
ATOM 713 C CA . VAL A 1 94 ? 17.25 17.859 12.07 1 92.38 94 VAL A CA 1
ATOM 714 C C . VAL A 1 94 ? 16.797 16.703 12.945 1 92.38 94 VAL A C 1
ATOM 716 O O . VAL A 1 94 ? 15.75 16.094 12.688 1 92.38 94 VAL A O 1
ATOM 719 N N . PRO A 1 95 ? 17.594 16.312 13.984 1 95.38 95 PRO A N 1
ATOM 720 C CA . PRO A 1 95 ? 17.188 15.266 14.914 1 95.38 95 PRO A CA 1
ATOM 721 C C . PRO A 1 95 ? 16.172 15.75 15.945 1 95.38 95 PRO A C 1
ATOM 723 O O . PRO A 1 95 ? 16.5 15.859 17.125 1 95.38 95 PRO A O 1
ATOM 726 N N . VAL A 1 96 ? 14.953 15.922 15.578 1 95.69 96 VAL A N 1
ATOM 727 C CA . VAL A 1 96 ? 13.875 16.531 16.344 1 95.69 96 VAL A CA 1
ATOM 728 C C . VAL A 1 96 ? 13.609 15.695 17.609 1 95.69 96 VAL A C 1
ATOM 730 O O . VAL A 1 96 ? 13.492 16.25 18.703 1 95.69 96 VAL A O 1
ATOM 733 N N . LYS A 1 97 ? 13.539 14.383 17.438 1 96.94 97 LYS A N 1
ATOM 734 C CA . LYS A 1 97 ? 13.234 13.477 18.547 1 96.94 97 LYS A CA 1
ATOM 735 C C . LYS A 1 97 ? 14.25 13.633 19.672 1 96.94 97 LYS A C 1
ATOM 737 O O . LYS A 1 97 ? 13.883 13.93 20.812 1 96.94 97 LYS A O 1
ATOM 742 N N . ARG A 1 98 ? 15.492 13.477 19.312 1 97 98 ARG A N 1
ATOM 743 C CA . ARG A 1 98 ? 16.562 13.539 20.312 1 97 98 ARG A CA 1
ATOM 744 C C . ARG A 1 98 ? 16.562 14.883 21.031 1 97 98 ARG A C 1
ATOM 746 O O . ARG A 1 98 ? 16.641 14.945 22.266 1 97 98 ARG A O 1
ATOM 753 N N . ILE A 1 99 ? 16.484 15.977 20.312 1 96.81 99 ILE A N 1
ATOM 754 C CA . ILE A 1 99 ? 16.562 17.328 20.859 1 96.81 99 ILE A CA 1
ATOM 755 C C . ILE A 1 99 ? 15.406 17.562 21.828 1 96.81 99 ILE A C 1
ATOM 757 O O . ILE A 1 99 ? 15.625 18.031 22.953 1 96.81 99 ILE A O 1
ATOM 761 N N . LEU A 1 100 ? 14.242 17.203 21.422 1 97.25 100 LEU A N 1
ATOM 762 C CA . LEU A 1 100 ? 13.07 17.5 22.25 1 97.25 100 LEU A CA 1
ATOM 763 C C . LEU A 1 100 ? 12.977 16.531 23.422 1 97.25 100 LEU A C 1
ATOM 765 O O . LEU A 1 100 ? 12.508 16.906 24.5 1 97.25 100 LEU A O 1
ATOM 769 N N . GLU A 1 101 ? 13.383 15.281 23.188 1 97.69 101 GLU A N 1
ATOM 770 C CA . GLU A 1 101 ? 13.422 14.352 24.312 1 97.69 101 GLU A CA 1
ATOM 771 C C . GLU A 1 101 ? 14.344 14.859 25.422 1 97.69 101 GLU A C 1
ATOM 773 O O . GLU A 1 101 ? 14.016 14.766 26.609 1 97.69 101 GLU A O 1
ATOM 778 N N . GLU A 1 102 ? 15.469 15.375 25.016 1 97.06 102 GLU A N 1
ATOM 779 C CA . GLU A 1 102 ? 16.422 15.914 25.984 1 97.06 102 GLU A CA 1
ATOM 780 C C . GLU A 1 102 ? 15.836 17.109 26.734 1 97.06 102 GLU A C 1
ATOM 782 O O . GLU A 1 102 ? 16.047 17.25 27.938 1 97.06 102 GLU A O 1
ATOM 787 N N . LYS A 1 103 ? 15.125 17.891 26.094 1 96.44 103 LYS A N 1
ATOM 788 C CA . LYS A 1 103 ? 14.594 19.109 26.656 1 96.44 103 LYS A CA 1
ATOM 789 C C . LYS A 1 103 ? 13.367 18.828 27.531 1 96.44 103 LYS A C 1
ATOM 791 O O . LYS A 1 103 ? 13.164 19.484 28.562 1 96.44 103 LYS A O 1
ATOM 796 N N . LEU A 1 104 ? 12.562 17.891 27.125 1 97.12 104 LEU A N 1
ATOM 797 C CA . LEU A 1 104 ? 11.266 17.672 27.75 1 97.12 104 LEU A CA 1
ATOM 798 C C . LEU A 1 104 ? 11.336 16.531 28.766 1 97.12 104 LEU A C 1
ATOM 800 O O . LEU A 1 104 ? 10.445 16.375 29.594 1 97.12 104 LEU A O 1
ATOM 804 N N . ASN A 1 105 ? 12.336 15.711 28.688 1 96.56 105 ASN A N 1
ATOM 805 C CA . ASN A 1 105 ? 12.469 14.508 29.5 1 96.56 105 ASN A CA 1
ATOM 806 C C . ASN A 1 105 ? 11.234 13.609 29.391 1 96.56 105 ASN A C 1
ATOM 808 O O . ASN A 1 105 ? 10.688 13.18 30.391 1 96.56 105 ASN A O 1
ATOM 812 N N . LYS A 1 106 ? 10.711 13.531 28.219 1 96.12 106 LYS A N 1
ATOM 813 C CA . LYS A 1 106 ? 9.594 12.664 27.828 1 96.12 106 LYS A CA 1
ATOM 814 C C . LYS A 1 106 ? 9.859 12 26.484 1 96.12 106 LYS A C 1
ATOM 816 O O . LYS A 1 106 ? 10.594 12.539 25.656 1 96.12 106 LYS A O 1
ATOM 821 N N . PRO A 1 107 ? 9.297 10.734 26.281 1 96.44 107 PRO A N 1
ATOM 822 C CA . PRO A 1 107 ? 9.398 10.156 24.938 1 96.44 107 PRO A CA 1
ATOM 823 C C . PRO A 1 107 ? 8.789 11.047 23.859 1 96.44 107 PRO A C 1
ATOM 825 O O . PRO A 1 107 ? 7.746 11.672 24.094 1 96.44 107 PRO A O 1
ATOM 828 N N . VAL A 1 108 ? 9.5 11.148 22.734 1 97.56 108 VAL A N 1
ATOM 829 C CA . VAL A 1 108 ? 9.039 11.945 21.594 1 97.56 108 VAL A CA 1
ATOM 830 C C . VAL A 1 108 ? 8.938 11.07 20.359 1 97.56 108 VAL A C 1
ATOM 832 O O . VAL A 1 108 ? 9.82 10.25 20.094 1 97.56 108 VAL A O 1
ATOM 835 N N . TYR A 1 109 ? 7.855 11.211 19.672 1 97.31 109 TYR A N 1
ATOM 836 C CA . TYR A 1 109 ? 7.602 10.5 18.422 1 97.31 109 TYR A CA 1
ATOM 837 C C . TYR A 1 109 ? 7.363 11.477 17.281 1 97.31 109 TYR A C 1
ATOM 839 O O . TYR A 1 109 ? 6.676 12.492 17.453 1 97.31 109 TYR A O 1
ATOM 847 N N . VAL A 1 110 ? 8 11.227 16.141 1 96.88 110 VAL A N 1
ATOM 848 C CA . VAL A 1 110 ? 7.891 12.109 14.992 1 96.88 110 VAL A CA 1
ATOM 849 C C . VAL A 1 110 ? 7.461 11.312 13.766 1 96.88 110 VAL A C 1
ATOM 851 O O . VAL A 1 110 ? 7.945 10.203 13.539 1 96.88 110 VAL A O 1
ATOM 854 N N . ASN A 1 111 ? 6.516 11.82 13.039 1 96.94 111 ASN A N 1
ATOM 855 C CA . ASN A 1 111 ? 6.055 11.195 11.797 1 96.94 111 ASN A CA 1
ATOM 856 C C . ASN A 1 111 ? 5.547 12.234 10.805 1 96.94 111 ASN A C 1
ATOM 858 O O . ASN A 1 111 ? 5.523 13.43 11.109 1 96.94 111 ASN A O 1
ATOM 862 N N . ASN A 1 112 ? 5.254 11.812 9.633 1 95.5 112 ASN A N 1
ATOM 863 C CA . ASN A 1 112 ? 4.676 12.648 8.586 1 95.5 112 ASN A CA 1
ATOM 864 C C . ASN A 1 112 ? 3.254 13.078 8.945 1 95.5 112 ASN A C 1
ATOM 866 O O . ASN A 1 112 ? 2.51 12.328 9.57 1 95.5 112 ASN A O 1
ATOM 870 N N . ASP A 1 113 ? 2.902 14.25 8.5 1 94.62 113 ASP A N 1
ATOM 871 C CA . ASP A 1 113 ? 1.618 14.844 8.859 1 94.62 113 ASP A CA 1
ATOM 872 C C . ASP A 1 113 ? 0.458 14.031 8.289 1 94.62 113 ASP A C 1
ATOM 874 O O . ASP A 1 113 ? -0.594 13.914 8.922 1 94.62 113 ASP A O 1
ATOM 878 N N . SER A 1 114 ? 0.572 13.477 7.0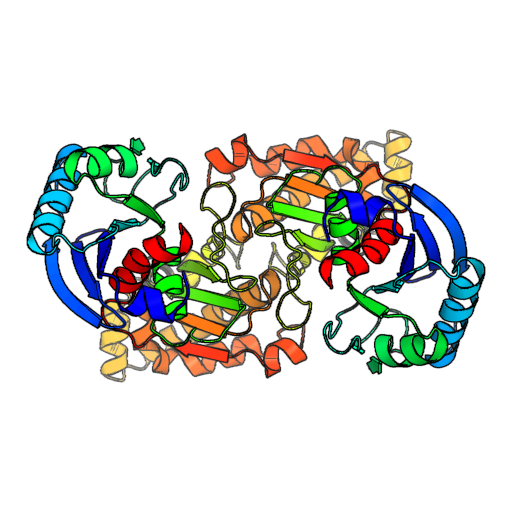7 1 96.06 114 SER A N 1
ATOM 879 C CA . SER A 1 114 ? -0.494 12.648 6.516 1 96.06 114 SER A CA 1
ATOM 880 C C . SER A 1 114 ? -0.704 11.383 7.348 1 96.06 114 SER A C 1
ATOM 882 O O . SER A 1 114 ? -1.835 10.922 7.508 1 96.06 114 SER A O 1
ATOM 884 N N . ASN A 1 115 ? 0.371 10.852 7.848 1 97.62 115 ASN A N 1
ATOM 885 C CA . ASN A 1 115 ? 0.275 9.711 8.75 1 97.62 115 ASN A CA 1
ATOM 886 C C . ASN A 1 115 ? -0.437 10.086 10.047 1 97.62 115 ASN A C 1
ATOM 888 O O . ASN A 1 115 ? -1.253 9.312 10.562 1 97.62 115 ASN A O 1
ATOM 892 N N . CYS A 1 116 ? -0.141 11.25 10.547 1 97.38 116 CYS A N 1
ATOM 893 C CA . CYS A 1 116 ? -0.829 11.719 11.75 1 97.38 116 CYS A CA 1
ATOM 894 C C . CYS A 1 116 ? -2.312 11.945 11.477 1 97.38 116 CYS A C 1
ATOM 896 O O . CYS A 1 116 ? -3.156 11.625 12.312 1 97.38 116 CYS A O 1
ATOM 898 N N . PHE A 1 117 ? -2.613 12.461 10.312 1 97.12 117 PHE A N 1
ATOM 899 C CA . PHE A 1 117 ? -4.008 12.672 9.945 1 97.12 117 PHE A CA 1
ATOM 900 C C . PHE A 1 117 ? -4.793 11.367 10.031 1 97.12 117 PHE A C 1
ATOM 902 O O . PHE A 1 117 ? -5.812 11.289 10.719 1 97.12 117 PHE A O 1
ATOM 909 N N . VAL A 1 118 ? -4.25 10.328 9.383 1 98.25 118 VAL A N 1
ATOM 910 C CA . VAL A 1 118 ? -5.008 9.086 9.336 1 98.25 118 VAL A CA 1
ATOM 911 C C . VAL A 1 118 ? -5.043 8.445 10.719 1 98.25 118 VAL A C 1
ATOM 913 O O . VAL A 1 118 ? -6.035 7.816 11.094 1 98.25 118 VAL A O 1
ATOM 916 N N . LEU A 1 119 ? -4.066 8.609 11.5 1 97.06 119 LEU A N 1
ATOM 917 C CA . LEU A 1 119 ? -4.062 8.109 12.875 1 97.06 119 LEU A CA 1
ATOM 918 C C . LEU A 1 119 ? -5.152 8.789 13.695 1 97.06 119 LEU A C 1
ATOM 920 O O . LEU A 1 119 ? -5.809 8.141 14.516 1 97.06 119 LEU A O 1
ATOM 924 N N . GLY A 1 120 ? -5.223 10.117 13.477 1 96.81 120 GLY A N 1
ATOM 925 C CA . GLY A 1 120 ? -6.305 10.828 14.141 1 96.81 120 GLY A CA 1
ATOM 926 C C . GLY A 1 120 ? -7.672 10.25 13.828 1 96.81 120 GLY A C 1
ATOM 927 O O . GLY A 1 120 ? -8.484 10.031 14.727 1 96.81 120 GLY A O 1
ATOM 928 N N . GLU A 1 121 ? -7.891 9.977 12.586 1 97.62 121 GLU A N 1
ATOM 929 C CA . GLU A 1 121 ? -9.172 9.406 12.172 1 97.62 121 GLU A CA 1
ATOM 930 C C . GLU A 1 121 ? -9.336 7.984 12.695 1 97.62 121 GLU A C 1
ATOM 932 O O . GLU A 1 121 ? -10.445 7.57 13.047 1 97.62 121 GLU A O 1
ATOM 937 N N . LYS A 1 122 ? -8.258 7.219 12.734 1 96.44 122 LYS A N 1
ATOM 938 C CA . LYS A 1 122 ? -8.266 5.832 13.18 1 96.44 122 LYS A CA 1
ATOM 939 C C . LYS A 1 122 ? -8.688 5.727 14.648 1 96.44 122 LYS A C 1
ATOM 941 O O . LYS A 1 122 ? -9.43 4.816 15.023 1 96.44 122 LYS A O 1
ATOM 946 N N . PHE A 1 123 ? -8.289 6.668 15.422 1 94 123 PHE A N 1
ATOM 947 C CA . PHE A 1 123 ? -8.469 6.508 16.859 1 94 123 PHE A CA 1
ATOM 948 C C . PHE A 1 123 ? -9.562 7.438 17.375 1 94 123 PHE A C 1
ATOM 950 O O . PHE A 1 123 ? -10.148 7.195 18.422 1 94 123 PHE A O 1
ATOM 957 N N . PHE A 1 124 ? -9.875 8.539 16.625 1 94.19 124 PHE A N 1
ATOM 958 C CA . PHE A 1 124 ? -10.773 9.547 17.188 1 94.19 124 PHE A CA 1
ATOM 959 C C . PHE A 1 124 ? -11.898 9.867 16.203 1 94.19 124 PHE A C 1
ATOM 961 O O . PHE A 1 124 ? -12.812 10.625 16.531 1 94.19 124 PHE A O 1
ATOM 968 N N . GLY A 1 125 ? -11.82 9.305 15.047 1 96.19 125 GLY A N 1
ATOM 969 C CA . GLY A 1 125 ? -12.773 9.727 14.039 1 96.19 125 GLY A CA 1
ATOM 970 C C . GLY A 1 125 ? -13.43 8.57 13.305 1 96.19 125 GLY A C 1
ATOM 971 O O . GLY A 1 125 ? -13.852 7.594 13.93 1 96.19 125 GLY A O 1
ATOM 972 N N . LYS A 1 126 ? -13.562 8.703 12.023 1 97.31 126 LYS A N 1
ATOM 973 C CA . LYS A 1 126 ? -14.359 7.812 11.188 1 97.31 126 LYS A CA 1
ATOM 974 C C . LYS A 1 126 ? -13.656 6.477 10.977 1 97.31 126 LYS A C 1
ATOM 976 O O . LYS A 1 126 ? -14.281 5.492 10.578 1 97.31 126 LYS A O 1
ATOM 981 N N . GLY A 1 127 ? -12.414 6.449 11.203 1 97.19 127 GLY A N 1
ATOM 982 C CA . GLY A 1 127 ? -11.648 5.227 11.016 1 97.19 127 GLY A CA 1
ATOM 983 C C . GLY A 1 127 ? -11.789 4.254 12.172 1 97.19 127 GLY A C 1
ATOM 984 O O . GLY A 1 127 ? -11.242 3.148 12.125 1 97.19 127 GLY A O 1
ATOM 985 N N . LEU A 1 128 ? -12.523 4.668 13.227 1 95.5 128 LEU A N 1
ATOM 986 C CA . LEU A 1 128 ? -12.711 3.801 14.383 1 95.5 128 LEU A CA 1
ATOM 987 C C . LEU A 1 128 ? -13.297 2.455 13.969 1 95.5 128 LEU A C 1
ATOM 989 O O . LEU A 1 128 ? -14.289 2.404 13.25 1 95.5 128 LEU A O 1
ATOM 993 N N . GLY A 1 129 ? -12.617 1.384 14.367 1 95.69 129 GLY A N 1
ATOM 994 C CA . GLY A 1 129 ? -13.117 0.04 14.125 1 95.69 129 GLY A CA 1
ATOM 995 C C . GLY A 1 129 ? -12.711 -0.513 12.773 1 95.69 129 GLY A C 1
ATOM 996 O O . GLY A 1 129 ? -12.961 -1.681 12.477 1 95.69 129 GLY A O 1
ATOM 997 N N . CYS A 1 130 ? -12.078 0.274 11.961 1 96.81 130 CYS A N 1
ATOM 998 C CA . CYS A 1 130 ? -11.633 -0.176 10.641 1 96.81 130 CYS A CA 1
ATOM 999 C C . CYS A 1 130 ? -10.203 -0.687 10.688 1 96.81 130 CYS A C 1
ATOM 1001 O O . CYS A 1 130 ? -9.352 -0.108 11.375 1 96.81 130 CYS A O 1
ATOM 1003 N N . GLU A 1 131 ? -9.938 -1.739 9.969 1 96.69 131 GLU A N 1
ATOM 1004 C CA . GLU A 1 131 ? -8.609 -2.35 9.977 1 96.69 131 GLU A CA 1
ATOM 1005 C C . GLU A 1 131 ? -7.766 -1.844 8.812 1 96.69 131 GLU A C 1
ATOM 1007 O O . GLU A 1 131 ? -6.539 -1.998 8.82 1 96.69 131 GLU A O 1
ATOM 1012 N N . SER A 1 132 ? -8.422 -1.363 7.812 1 98.06 132 SER A N 1
ATOM 1013 C CA . SER A 1 132 ? -7.73 -0.809 6.656 1 98.06 132 SER A CA 1
ATOM 1014 C C . SER A 1 132 ? -8.352 0.518 6.227 1 98.06 132 SER A C 1
ATOM 1016 O O . SER A 1 132 ? -9.477 0.553 5.73 1 98.06 132 SER A O 1
ATOM 1018 N N . VAL A 1 133 ? -7.57 1.612 6.43 1 98.75 133 VAL A N 1
ATOM 1019 C CA . VAL A 1 133 ? -8.016 2.975 6.156 1 98.75 133 VAL A CA 1
ATOM 1020 C C . VAL A 1 133 ? -6.938 3.727 5.383 1 98.75 133 VAL A C 1
ATOM 1022 O O . VAL A 1 133 ? -5.75 3.615 5.695 1 98.75 133 VAL A O 1
ATOM 1025 N N . VAL A 1 134 ? -7.363 4.387 4.332 1 98.88 134 VAL A N 1
ATOM 1026 C CA . VAL A 1 134 ? -6.48 5.336 3.668 1 98.88 134 VAL A CA 1
ATOM 1027 C C . VAL A 1 134 ? -7.004 6.758 3.873 1 98.88 134 VAL A C 1
ATOM 1029 O O . VAL A 1 134 ? -8.141 7.066 3.498 1 98.88 134 VAL A O 1
ATOM 1032 N N . GLY A 1 135 ? -6.227 7.551 4.59 1 98.75 135 GLY A N 1
ATOM 1033 C CA . GLY A 1 135 ? -6.508 8.977 4.664 1 98.75 135 GLY A CA 1
ATOM 1034 C C . GLY A 1 135 ? -5.879 9.766 3.533 1 98.75 135 GLY A C 1
ATOM 1035 O O . GLY A 1 135 ? -4.668 9.688 3.314 1 98.75 135 GLY A O 1
ATOM 1036 N N . LEU A 1 136 ? -6.668 10.469 2.799 1 98.44 136 LEU A N 1
ATOM 1037 C CA . LEU A 1 136 ? -6.184 11.344 1.736 1 98.44 136 LEU A CA 1
ATOM 1038 C C . LEU A 1 136 ? -6.227 12.805 2.17 1 98.44 136 LEU A C 1
ATOM 1040 O O . LEU A 1 136 ? -7.289 13.312 2.537 1 98.44 136 LEU A O 1
ATOM 1044 N N . THR A 1 137 ? -5.09 13.398 2.197 1 95.56 137 THR A N 1
ATOM 1045 C CA . THR A 1 137 ? -5.016 14.82 2.527 1 95.56 137 THR A CA 1
ATOM 1046 C C . THR A 1 137 ? -5.008 15.672 1.262 1 95.56 137 THR A C 1
ATOM 1048 O O . THR A 1 137 ? -3.994 15.742 0.561 1 95.56 137 THR A O 1
ATOM 1051 N N . LEU A 1 138 ? -6.125 16.359 0.994 1 94.5 138 LEU A N 1
ATOM 1052 C CA . LEU A 1 138 ? -6.328 17.188 -0.19 1 94.5 138 LEU A CA 1
ATOM 1053 C C . LEU A 1 138 ? -6.086 18.656 0.129 1 94.5 138 LEU A C 1
ATOM 1055 O O . LEU A 1 138 ? -6.941 19.312 0.729 1 94.5 138 LEU A O 1
ATOM 1059 N N . GLY A 1 139 ? -5.035 19.203 -0.226 1 90.94 139 GLY A N 1
ATOM 1060 C CA . GLY A 1 139 ? -4.676 20.609 -0.057 1 90.94 139 GLY A CA 1
ATOM 1061 C C . GLY A 1 139 ? -3.744 21.109 -1.137 1 90.94 139 GLY A C 1
ATOM 1062 O O . GLY A 1 139 ? -4.023 20.969 -2.328 1 90.94 139 GLY A O 1
ATOM 1063 N N . SER A 1 140 ? -2.568 21.656 -0.609 1 85 140 SER A N 1
ATOM 1064 C CA . SER A 1 140 ? -1.549 22.062 -1.571 1 85 140 SER A CA 1
ATOM 1065 C C . SER A 1 140 ? -0.977 20.859 -2.312 1 85 140 SER A C 1
ATOM 1067 O O . SER A 1 140 ? -0.55 20.984 -3.463 1 85 140 SER A O 1
ATOM 1069 N N . GLY A 1 141 ? -1.019 19.812 -1.659 1 90.31 141 GLY A N 1
ATOM 1070 C CA . GLY A 1 141 ? -0.571 18.562 -2.25 1 90.31 141 GLY A CA 1
ATOM 1071 C C . GLY A 1 141 ? -1.602 17.453 -2.148 1 90.31 141 GLY A C 1
ATOM 1072 O O . GLY A 1 141 ? -2.77 17.703 -1.847 1 90.31 141 GLY A O 1
ATOM 1073 N N . PHE A 1 142 ? -1.25 16.344 -2.592 1 94.75 142 PHE A N 1
ATOM 1074 C CA . PHE A 1 142 ? -2.053 15.125 -2.57 1 94.75 142 PHE A CA 1
ATOM 1075 C C . PHE A 1 142 ? -1.307 14 -1.864 1 94.75 142 PHE A C 1
ATOM 1077 O O . PHE A 1 142 ? -0.579 13.234 -2.502 1 94.75 142 PHE A O 1
ATOM 1084 N N . GLY A 1 143 ? -1.479 13.922 -0.503 1 93.94 143 GLY A N 1
ATOM 1085 C CA . GLY A 1 143 ? -0.8 12.93 0.311 1 93.94 143 GLY A CA 1
ATOM 1086 C C . GLY A 1 143 ? -1.742 11.891 0.896 1 93.94 143 GLY A C 1
ATOM 1087 O O . GLY A 1 143 ? -2.963 12.039 0.817 1 93.94 143 GLY A O 1
ATOM 1088 N N . SER A 1 144 ? -1.107 10.859 1.414 1 97.44 144 SER A N 1
ATOM 1089 C CA . SER A 1 144 ? -1.948 9.844 2.045 1 97.44 144 SER A CA 1
ATOM 1090 C C . SER A 1 144 ? -1.252 9.219 3.25 1 97.44 144 SER A C 1
ATOM 1092 O O . SER A 1 144 ? -0.022 9.227 3.336 1 97.44 144 SER A O 1
ATOM 1094 N N . GLY A 1 145 ? -1.994 8.914 4.254 1 98.25 145 GLY A N 1
ATOM 1095 C CA . GLY A 1 145 ? -1.617 8.031 5.344 1 98.25 145 GLY A CA 1
ATOM 1096 C C . GLY A 1 145 ? -2.326 6.691 5.297 1 98.25 145 GLY A C 1
ATOM 1097 O O . GLY A 1 145 ? -3.455 6.598 4.809 1 98.25 145 GLY A O 1
ATOM 1098 N N . LEU A 1 146 ? -1.624 5.68 5.816 1 98.69 146 LEU A N 1
ATOM 1099 C CA . LEU A 1 146 ? -2.123 4.324 5.625 1 98.69 146 LEU A CA 1
ATOM 1100 C C . LEU A 1 146 ? -2.289 3.609 6.961 1 98.69 146 LEU A C 1
ATOM 1102 O O . LEU A 1 146 ? -1.347 3.539 7.754 1 98.69 146 LEU A O 1
ATOM 1106 N N . ILE A 1 147 ? -3.467 3.162 7.23 1 98.44 147 ILE A N 1
ATOM 1107 C CA . ILE A 1 147 ? -3.697 2.125 8.227 1 98.44 147 ILE A CA 1
ATOM 1108 C C . ILE A 1 147 ? -3.943 0.787 7.535 1 98.44 147 ILE A C 1
ATOM 1110 O O . ILE A 1 147 ? -4.934 0.624 6.82 1 98.44 147 ILE A O 1
ATOM 1114 N N . LEU A 1 148 ? -3.025 -0.149 7.68 1 98 148 LEU A N 1
ATOM 1115 C CA . LEU A 1 148 ? -3.102 -1.476 7.078 1 98 148 LEU A CA 1
ATOM 1116 C C . LEU A 1 148 ? -2.932 -2.561 8.133 1 98 148 LEU A C 1
ATOM 1118 O O . LEU A 1 148 ? -2.027 -2.484 8.969 1 98 148 LEU A O 1
ATOM 1122 N N . ASN A 1 149 ? -3.766 -3.572 8.117 1 95.88 149 ASN A N 1
ATOM 1123 C CA . ASN A 1 149 ? -3.785 -4.59 9.164 1 95.88 149 ASN A CA 1
ATOM 1124 C C . ASN A 1 149 ? -3.84 -3.967 10.555 1 95.88 149 ASN A C 1
ATOM 1126 O O . ASN A 1 149 ? -3.076 -4.348 11.438 1 95.88 149 ASN A O 1
ATOM 1130 N N . ASP A 1 150 ? -4.59 -2.936 10.633 1 95.38 150 ASP A N 1
ATOM 1131 C CA . ASP A 1 150 ? -4.918 -2.264 11.891 1 95.38 150 ASP A CA 1
ATOM 1132 C C . ASP A 1 150 ? -3.709 -1.508 12.438 1 95.38 150 ASP A C 1
ATOM 1134 O O . ASP A 1 150 ? -3.652 -1.199 13.633 1 95.38 150 ASP A O 1
ATOM 1138 N N . GLN A 1 151 ? -2.738 -1.258 11.586 1 96 151 GLN A N 1
ATOM 1139 C CA . GLN A 1 151 ? -1.529 -0.562 12.016 1 96 151 GLN A CA 1
ATOM 1140 C C . GLN A 1 151 ? -1.151 0.538 11.031 1 96 151 GLN A C 1
ATOM 1142 O O . GLN A 1 151 ? -1.389 0.409 9.828 1 96 151 GLN A O 1
ATOM 1147 N N . LEU A 1 152 ? -0.584 1.582 11.648 1 97.12 152 LEU A N 1
ATOM 1148 C CA . LEU A 1 152 ? -0 2.594 10.773 1 97.12 152 LEU A CA 1
ATOM 1149 C C . LEU A 1 152 ? 1.127 2.002 9.93 1 97.12 152 LEU A C 1
ATOM 1151 O O . LEU A 1 152 ? 2.004 1.313 10.461 1 97.12 152 LEU A O 1
ATOM 1155 N N . TYR A 1 153 ? 1.051 2.146 8.68 1 97.69 153 TYR A N 1
ATOM 1156 C CA . TYR A 1 153 ? 2.133 1.75 7.785 1 97.69 153 TYR A CA 1
ATOM 1157 C C . TYR A 1 153 ? 2.746 2.965 7.102 1 97.69 153 TYR A C 1
ATOM 1159 O O . TYR A 1 153 ? 2.066 3.676 6.355 1 97.69 153 TYR A O 1
ATOM 1167 N N . PHE A 1 154 ? 4.016 3.16 7.301 1 97.06 154 PHE A N 1
ATOM 1168 C CA . PHE A 1 154 ? 4.633 4.355 6.742 1 97.06 154 PHE A CA 1
ATOM 1169 C C . PHE A 1 154 ? 5.844 3.994 5.895 1 97.06 154 PHE A C 1
ATOM 1171 O O . PHE A 1 154 ? 6.492 4.871 5.32 1 97.06 154 PHE A O 1
ATOM 1178 N N . GLY A 1 155 ? 6.16 2.707 5.719 1 96.38 155 GLY A N 1
ATOM 1179 C CA . GLY A 1 155 ? 7.254 2.25 4.875 1 96.38 155 GLY A CA 1
ATOM 1180 C C . GLY A 1 155 ? 8.609 2.363 5.543 1 96.38 155 GLY A C 1
ATOM 1181 O O . GLY A 1 155 ? 8.703 2.74 6.711 1 96.38 155 GLY A O 1
ATOM 1182 N N . ASP A 1 156 ? 9.609 1.964 4.836 1 94.44 156 ASP A N 1
ATOM 1183 C CA . ASP A 1 156 ? 10.961 1.857 5.379 1 94.44 156 ASP A CA 1
ATOM 1184 C C . ASP A 1 156 ? 11.547 3.236 5.68 1 94.44 156 ASP A C 1
ATOM 1186 O O . ASP A 1 156 ? 12.336 3.393 6.609 1 94.44 156 ASP A O 1
ATOM 1190 N N . HIS A 1 157 ? 11.133 4.301 4.961 1 93 157 HIS A N 1
ATOM 1191 C CA . HIS A 1 157 ? 11.672 5.648 5.102 1 93 157 HIS A CA 1
ATOM 1192 C C . HIS A 1 157 ? 10.555 6.668 5.312 1 93 157 HIS A C 1
ATOM 1194 O O . HIS A 1 157 ? 10.734 7.855 5.035 1 93 157 HIS A O 1
ATOM 1200 N N . CYS A 1 158 ? 9.406 6.133 5.699 1 94.75 158 CYS A N 1
ATOM 1201 C CA . CYS A 1 158 ? 8.25 7 5.871 1 94.75 158 CYS A CA 1
ATOM 1202 C C . CYS A 1 158 ? 7.773 7.547 4.531 1 94.75 158 CYS A C 1
ATOM 1204 O O . CYS A 1 158 ? 7.227 8.648 4.461 1 94.75 158 CYS A O 1
ATOM 1206 N N . GLY A 1 159 ? 8.039 6.781 3.488 1 94.56 159 GLY A N 1
ATOM 1207 C CA . GLY A 1 159 ? 7.699 7.227 2.146 1 94.56 159 GLY A CA 1
ATOM 1208 C C . GLY A 1 159 ? 6.512 6.492 1.553 1 94.56 159 GLY A C 1
ATOM 1209 O O . GLY A 1 159 ? 6.195 6.66 0.374 1 94.56 159 GLY A O 1
ATOM 1210 N N . ALA A 1 160 ? 5.867 5.629 2.377 1 97.38 160 ALA A N 1
ATOM 1211 C CA . ALA A 1 160 ? 4.695 4.918 1.873 1 97.38 160 ALA A CA 1
ATOM 1212 C C . ALA A 1 160 ? 3.51 5.859 1.702 1 97.38 160 ALA A C 1
ATOM 1214 O O . ALA A 1 160 ? 3.318 6.777 2.506 1 97.38 160 ALA A O 1
ATOM 1215 N N . GLY A 1 161 ? 2.715 5.598 0.646 1 97.5 161 GLY A N 1
ATOM 1216 C CA . GLY A 1 161 ? 1.49 6.359 0.458 1 97.5 161 GLY A CA 1
ATOM 1217 C C . GLY A 1 161 ? 1.682 7.594 -0.4 1 97.5 161 GLY A C 1
ATOM 1218 O O . GLY A 1 161 ? 0.841 8.5 -0.395 1 97.5 161 GLY A O 1
ATOM 1219 N N . GLU A 1 162 ? 2.793 7.684 -1.108 1 96.44 162 GLU A N 1
ATOM 1220 C CA . GLU A 1 162 ? 3.018 8.812 -2.008 1 96.44 162 GLU A CA 1
ATOM 1221 C C . GLU A 1 162 ? 2.295 8.609 -3.336 1 96.44 162 GLU A C 1
ATOM 1223 O O . GLU A 1 162 ? 2.902 8.727 -4.402 1 96.44 162 GLU A O 1
ATOM 1228 N N . VAL A 1 163 ? 1 8.438 -3.285 1 97.06 163 VAL A N 1
ATOM 1229 C CA . VAL A 1 163 ? 0.175 8.125 -4.449 1 97.06 163 VAL A CA 1
ATOM 1230 C C . VAL A 1 163 ? 0.101 9.344 -5.367 1 97.06 163 VAL A C 1
ATOM 1232 O O . VAL A 1 163 ? -0.156 9.211 -6.566 1 97.06 163 VAL A O 1
ATOM 1235 N N . GLY A 1 164 ? 0.297 10.539 -4.789 1 97.62 164 GLY A N 1
ATOM 1236 C CA . GLY A 1 164 ? 0.338 11.742 -5.602 1 97.62 164 GLY A CA 1
ATOM 1237 C C . GLY A 1 164 ? 1.437 11.727 -6.645 1 97.62 164 GLY A C 1
ATOM 1238 O O . GLY A 1 164 ? 1.331 12.391 -7.68 1 97.62 164 GLY A O 1
ATOM 1239 N N . MET A 1 165 ? 2.449 10.953 -6.418 1 97.62 165 MET A N 1
ATOM 1240 C CA . MET A 1 165 ? 3.623 10.914 -7.285 1 97.62 165 MET A CA 1
ATOM 1241 C C . MET A 1 165 ? 3.426 9.914 -8.422 1 97.62 165 MET A C 1
ATOM 1243 O O . MET A 1 165 ? 4.211 9.883 -9.375 1 97.62 165 MET A O 1
ATOM 1247 N N . LEU A 1 166 ? 2.375 9.109 -8.406 1 98.31 166 LEU A N 1
ATOM 1248 C CA . LEU A 1 166 ? 2.115 8.133 -9.461 1 98.31 166 LEU A CA 1
ATOM 1249 C C . LEU A 1 166 ? 1.763 8.828 -10.773 1 98.31 166 LEU A C 1
ATOM 1251 O O . LEU A 1 166 ? 1.172 9.906 -10.766 1 98.31 166 LEU A O 1
ATOM 1255 N N . PRO A 1 167 ? 2.066 8.188 -11.875 1 97.88 167 PRO A N 1
ATOM 1256 C CA . PRO A 1 167 ? 1.776 8.797 -13.172 1 97.88 167 PRO A CA 1
ATOM 1257 C C . PRO A 1 167 ? 0.28 8.953 -13.43 1 97.88 167 PRO A C 1
ATOM 1259 O O . PRO A 1 167 ? -0.513 8.094 -13.039 1 97.88 167 PRO A O 1
ATOM 1262 N N . TYR A 1 168 ? -0.092 10.031 -14.039 1 97.94 168 TYR A N 1
ATOM 1263 C CA . TYR A 1 168 ? -1.462 10.32 -14.445 1 97.94 168 TYR A CA 1
ATOM 1264 C C . TYR A 1 168 ? -1.487 11.336 -15.578 1 97.94 168 TYR A C 1
ATOM 1266 O O . TYR A 1 168 ? -0.948 12.438 -15.445 1 97.94 168 TYR A O 1
ATOM 1274 N N . LYS A 1 169 ? -2.092 10.898 -16.734 1 96.62 169 LYS A N 1
ATOM 1275 C CA . LYS A 1 169 ? -2.135 11.727 -17.938 1 96.62 169 LYS A CA 1
ATOM 1276 C C . LYS A 1 169 ? -0.745 12.234 -18.312 1 96.62 169 LYS A C 1
ATOM 1278 O O . LYS A 1 169 ? 0.199 11.453 -18.438 1 96.62 169 LYS A O 1
ATOM 1283 N N . ASP A 1 170 ? -0.519 13.5 -18.406 1 96.06 170 ASP A N 1
ATOM 1284 C CA . ASP A 1 170 ? 0.758 14.055 -18.844 1 96.06 170 ASP A CA 1
ATOM 1285 C C . ASP A 1 170 ? 1.629 14.438 -17.641 1 96.06 170 ASP A C 1
ATOM 1287 O O . ASP A 1 170 ? 2.611 15.172 -17.797 1 96.06 170 ASP A O 1
ATOM 1291 N N . SER A 1 171 ? 1.284 13.953 -16.516 1 97.06 171 SER A N 1
ATOM 1292 C CA . SER A 1 171 ? 2.01 14.32 -15.305 1 97.06 171 SER A CA 1
ATOM 1293 C C . SER A 1 171 ? 1.793 13.289 -14.195 1 97.06 171 SER A C 1
ATOM 1295 O O . SER A 1 171 ? 1.934 12.086 -14.422 1 97.06 171 SER A O 1
ATOM 1297 N N . ILE A 1 172 ? 1.566 13.828 -12.969 1 98 172 ILE A N 1
ATOM 1298 C CA . ILE A 1 172 ? 1.34 12.969 -11.812 1 98 172 ILE A CA 1
ATOM 1299 C C . ILE A 1 172 ? 0.002 13.32 -11.164 1 98 172 ILE A C 1
ATOM 1301 O O . ILE A 1 172 ? -0.56 14.391 -11.422 1 98 172 ILE A O 1
ATOM 1305 N N . PHE A 1 173 ? -0.534 12.477 -10.32 1 98.56 173 PHE A N 1
ATOM 1306 C CA . PHE A 1 173 ? -1.847 12.648 -9.711 1 98.56 173 PHE A CA 1
ATOM 1307 C C . PHE A 1 173 ? -1.896 13.922 -8.883 1 98.56 173 PHE A C 1
ATOM 1309 O O . PHE A 1 173 ? -2.914 14.617 -8.867 1 98.56 173 PHE A O 1
ATOM 1316 N N . GLU A 1 174 ? -0.794 14.266 -8.219 1 97.81 174 GLU A N 1
ATOM 1317 C CA . GLU A 1 174 ? -0.777 15.438 -7.352 1 97.81 174 GLU A CA 1
ATOM 1318 C C . GLU A 1 174 ? -1.15 16.703 -8.125 1 97.81 174 GLU A C 1
ATOM 1320 O O . GLU A 1 174 ? -1.834 17.578 -7.598 1 97.81 174 GLU A O 1
ATOM 1325 N N . HIS A 1 175 ? -0.771 16.812 -9.406 1 97.75 175 HIS A N 1
ATOM 1326 C CA . HIS A 1 175 ? -1.018 18 -10.219 1 97.75 175 HIS A CA 1
ATOM 1327 C C . HIS A 1 175 ? -2.498 18.125 -10.562 1 97.75 175 HIS A C 1
ATOM 1329 O O . HIS A 1 175 ? -2.955 19.203 -10.938 1 97.75 175 HIS A O 1
ATOM 1335 N N . TYR A 1 176 ? -3.242 17.047 -10.43 1 98.12 176 TYR A N 1
ATOM 1336 C CA . TYR A 1 176 ? -4.637 17.047 -10.867 1 98.12 176 TYR A CA 1
ATOM 1337 C C . TYR A 1 176 ? -5.578 16.875 -9.68 1 98.12 176 TYR A C 1
ATOM 1339 O O . TYR A 1 176 ? -6.758 17.234 -9.766 1 98.12 176 TYR A O 1
ATOM 1347 N N . CYS A 1 177 ? -5.02 16.312 -8.57 1 98.06 177 CYS A N 1
ATOM 1348 C CA . CYS A 1 177 ? -5.875 15.945 -7.449 1 98.06 177 CYS A CA 1
ATOM 1349 C C . CYS A 1 177 ? -5.598 16.828 -6.238 1 98.06 177 CYS A C 1
ATOM 1351 O O . CYS A 1 177 ? -5.844 16.422 -5.102 1 98.06 177 CYS A O 1
ATOM 1353 N N . SER A 1 178 ? -5.023 17.953 -6.434 1 96.12 178 SER A N 1
ATOM 1354 C CA . SER A 1 178 ? -4.75 18.922 -5.383 1 96.12 178 SER A CA 1
ATOM 1355 C C . SER A 1 178 ? -5.145 20.328 -5.816 1 96.12 178 SER A C 1
ATOM 1357 O O . SER A 1 178 ? -5.672 20.516 -6.91 1 96.12 178 SER A O 1
ATOM 1359 N N . GLY A 1 179 ? -4.926 21.266 -4.91 1 93.44 179 GLY A N 1
ATOM 1360 C CA . GLY A 1 179 ? -5.203 22.656 -5.246 1 93.44 179 GLY A CA 1
ATOM 1361 C C . GLY A 1 179 ? -4.414 23.141 -6.445 1 93.44 179 GLY A C 1
ATOM 1362 O O . GLY A 1 179 ? -4.809 24.109 -7.098 1 93.44 179 GLY A O 1
ATOM 1363 N N . MET A 1 180 ? -3.332 22.484 -6.793 1 93.81 180 MET A N 1
ATOM 1364 C CA . MET A 1 180 ? -2.496 22.844 -7.938 1 93.81 180 MET A CA 1
ATOM 1365 C C . MET A 1 180 ? -3.285 22.75 -9.234 1 93.81 180 MET A C 1
ATOM 1367 O O . MET A 1 180 ? -2.979 23.453 -10.203 1 93.81 180 MET A O 1
ATOM 1371 N N . PHE A 1 181 ? -4.277 21.938 -9.234 1 97.5 181 PHE A N 1
ATOM 1372 C CA . PHE A 1 181 ? -5.059 21.703 -10.445 1 97.5 181 PHE A CA 1
ATOM 1373 C C . PHE A 1 181 ? -5.684 23 -10.953 1 97.5 181 PHE A C 1
ATOM 1375 O O . PHE A 1 181 ? -5.602 23.312 -12.141 1 97.5 181 PHE A O 1
ATOM 1382 N N . PHE A 1 182 ? -6.227 23.75 -10.07 1 97.12 182 PHE A N 1
ATOM 1383 C CA . PHE A 1 182 ? -6.957 24.953 -10.438 1 97.12 182 PHE A CA 1
ATOM 1384 C C . PHE A 1 182 ? -6.008 26.031 -10.977 1 97.12 182 PHE A C 1
ATOM 1386 O O . PHE A 1 182 ? -6.316 26.703 -11.961 1 97.12 182 PHE A O 1
ATOM 1393 N N . GLU A 1 183 ? -4.914 26.078 -10.383 1 95.88 183 GLU A N 1
ATOM 1394 C CA . GLU A 1 183 ? -3.914 27.031 -10.852 1 95.88 183 GLU A CA 1
ATOM 1395 C C . GLU A 1 183 ? -3.348 26.609 -12.203 1 95.88 183 GLU A C 1
ATOM 1397 O O . GLU A 1 183 ? -3.221 27.438 -13.109 1 95.88 183 GLU A O 1
ATOM 1402 N N . ARG A 1 184 ? -3.02 25.406 -12.336 1 95.75 184 ARG A N 1
ATOM 1403 C CA . ARG A 1 184 ? -2.379 24.891 -13.539 1 95.75 184 ARG A CA 1
ATOM 1404 C C . ARG A 1 184 ? -3.336 24.922 -14.727 1 95.75 184 ARG A C 1
ATOM 1406 O O . ARG A 1 184 ? -2.947 25.297 -15.836 1 95.75 184 ARG A O 1
ATOM 1413 N N . ALA A 1 185 ? -4.551 24.609 -14.492 1 96.25 185 ALA A N 1
ATOM 1414 C CA . ALA A 1 185 ? -5.492 24.406 -15.594 1 96.25 185 ALA A CA 1
ATOM 1415 C C . ALA A 1 185 ? -6.254 25.688 -15.898 1 96.25 185 ALA A C 1
ATOM 1417 O O . ALA A 1 185 ? -6.656 25.922 -17.047 1 96.25 185 ALA A O 1
ATOM 1418 N N . TYR A 1 186 ? -6.434 26.562 -14.836 1 96.88 186 TYR A N 1
ATOM 1419 C CA . TYR A 1 186 ? -7.363 27.672 -15.039 1 96.88 186 TYR A CA 1
ATOM 1420 C C . TYR A 1 186 ? -6.77 28.984 -14.555 1 96.88 186 TYR A C 1
ATOM 1422 O O . TYR A 1 186 ? -7.41 30.031 -14.641 1 96.88 186 TYR A O 1
ATOM 1430 N N . ASP A 1 187 ? -5.586 28.953 -13.969 1 96.62 187 ASP A N 1
ATOM 1431 C CA . ASP A 1 187 ? -4.914 30.141 -13.445 1 96.62 187 ASP A CA 1
ATOM 1432 C C . ASP A 1 187 ? -5.75 30.812 -12.359 1 96.62 187 ASP A C 1
ATOM 1434 O O . ASP A 1 187 ? -5.898 32.031 -12.352 1 96.62 187 ASP A O 1
ATOM 1438 N N . VAL A 1 188 ? -6.371 30.078 -11.531 1 96.06 188 VAL A N 1
ATOM 1439 C CA . VAL A 1 188 ? -7.156 30.562 -10.406 1 96.06 188 VAL A CA 1
ATOM 1440 C C . VAL A 1 188 ? -6.797 29.766 -9.148 1 96.06 188 VAL A C 1
ATOM 1442 O O . VAL A 1 188 ? -6.477 28.578 -9.219 1 96.06 188 VAL A O 1
ATOM 1445 N N . SER A 1 189 ? -6.785 30.406 -7.996 1 94.44 189 SER A N 1
ATOM 1446 C CA . SER A 1 189 ? -6.48 29.703 -6.75 1 94.44 189 SER A CA 1
ATOM 1447 C C . SER A 1 189 ? -7.645 28.828 -6.305 1 94.44 189 SER A C 1
ATOM 1449 O O . SER A 1 189 ? -8.805 29.125 -6.602 1 94.44 189 SER A O 1
ATOM 1451 N N . GLY A 1 190 ? -7.289 27.812 -5.586 1 93.81 190 GLY A N 1
ATOM 1452 C CA . GLY A 1 190 ? -8.328 26.969 -5.02 1 93.81 190 GLY A CA 1
ATOM 1453 C C . GLY A 1 190 ? -9.312 27.734 -4.152 1 93.81 190 GLY A C 1
ATOM 1454 O O . GLY A 1 190 ? -10.516 27.469 -4.188 1 93.81 190 GLY A O 1
ATOM 1455 N N . LYS A 1 191 ? -8.766 28.656 -3.416 1 93.88 191 LYS A N 1
ATOM 1456 C CA . LYS A 1 191 ? -9.602 29.469 -2.547 1 93.88 191 LYS A CA 1
ATOM 1457 C C . LYS A 1 191 ? -10.625 30.266 -3.355 1 93.88 191 LYS A C 1
ATOM 1459 O O . LYS A 1 191 ? -11.805 30.312 -2.992 1 93.88 191 LYS A O 1
ATOM 1464 N N . GLN A 1 192 ? -10.211 30.812 -4.41 1 96 192 GLN A N 1
ATOM 1465 C CA . GLN A 1 192 ? -11.102 31.594 -5.27 1 96 192 GLN A CA 1
ATOM 1466 C C . GLN A 1 192 ? -12.18 30.703 -5.887 1 96 192 GLN A C 1
ATOM 1468 O O . GLN A 1 192 ? -13.336 31.109 -6 1 96 192 GLN A O 1
ATOM 1473 N N . VAL A 1 193 ? -11.805 29.562 -6.336 1 97.06 193 VAL A N 1
ATOM 1474 C CA . VAL A 1 193 ? -12.773 28.641 -6.93 1 97.06 193 VAL A CA 1
ATOM 1475 C C . VAL A 1 193 ? -13.844 28.266 -5.902 1 97.06 193 VAL A C 1
ATOM 1477 O O . VAL A 1 193 ? -15.031 28.219 -6.223 1 97.06 193 VAL A O 1
ATOM 1480 N N . TYR A 1 194 ? -13.406 28.047 -4.715 1 96.88 194 TYR A N 1
ATOM 1481 C CA . TYR A 1 194 ? -14.336 27.688 -3.652 1 96.88 194 TYR A CA 1
ATOM 1482 C C . TYR A 1 194 ? -15.32 28.812 -3.385 1 96.88 194 TYR A C 1
ATOM 1484 O O . TYR A 1 194 ? -16.531 28.578 -3.279 1 96.88 194 TYR A O 1
ATOM 1492 N N . GLU A 1 195 ? -14.805 29.969 -3.268 1 97.19 195 GLU A N 1
ATOM 1493 C CA . GLU A 1 195 ? -15.664 31.125 -3.047 1 97.19 195 GLU A CA 1
ATOM 1494 C C . GLU A 1 195 ? -16.656 31.297 -4.184 1 97.19 195 GLU A C 1
ATOM 1496 O O . GLU A 1 195 ? -17.828 31.594 -3.947 1 97.19 195 GLU A O 1
ATOM 1501 N N . ASN A 1 196 ? -16.188 31.156 -5.367 1 97.56 196 ASN A N 1
ATOM 1502 C CA . ASN A 1 196 ? -17.062 31.281 -6.531 1 97.56 196 ASN A CA 1
ATOM 1503 C C . ASN A 1 196 ? -18.141 30.188 -6.535 1 97.56 196 ASN A C 1
ATOM 1505 O O . ASN A 1 196 ? -19.281 30.438 -6.926 1 97.56 196 ASN A O 1
ATOM 1509 N N . ALA A 1 197 ? -17.766 29.016 -6.156 1 97.31 197 ALA A N 1
ATOM 1510 C CA . ALA A 1 197 ? -18.734 27.938 -6.078 1 97.31 197 ALA A CA 1
ATOM 1511 C C . ALA A 1 197 ? -19.812 28.234 -5.055 1 97.31 197 ALA A C 1
ATOM 1513 O O . ALA A 1 197 ? -21 28 -5.305 1 97.31 197 ALA A O 1
ATOM 1514 N N . ARG A 1 198 ? -19.391 28.75 -3.977 1 96.94 198 ARG A N 1
ATOM 1515 C CA . ARG A 1 198 ? -20.328 29.125 -2.926 1 96.94 198 ARG A CA 1
ATOM 1516 C C . ARG A 1 198 ? -21.312 30.172 -3.418 1 96.94 198 ARG A C 1
ATOM 1518 O O . ARG A 1 198 ? -22.469 30.219 -2.979 1 96.94 198 ARG A O 1
ATOM 1525 N N . LYS A 1 199 ? -20.891 30.953 -4.32 1 97.44 199 LYS A N 1
ATOM 1526 C CA . LYS A 1 199 ? -21.719 32 -4.906 1 97.44 199 LYS A CA 1
ATOM 1527 C C . LYS A 1 199 ? -22.547 31.453 -6.062 1 97.44 199 LYS A C 1
ATOM 1529 O O . LYS A 1 199 ? -23.297 32.188 -6.699 1 97.44 199 LYS A O 1
ATOM 1534 N N . GLY A 1 200 ? -22.312 30.219 -6.438 1 96.5 200 GLY A N 1
ATOM 1535 C CA . GLY A 1 200 ? -23.125 29.578 -7.445 1 96.5 200 GLY A CA 1
ATOM 1536 C C . GLY A 1 200 ? -22.641 29.812 -8.859 1 96.5 200 GLY A C 1
ATOM 1537 O O . GLY A 1 200 ? -23.391 29.625 -9.82 1 96.5 200 GLY A O 1
ATOM 1538 N N . ARG A 1 201 ? -21.406 30.219 -8.938 1 97.19 201 ARG A N 1
ATOM 1539 C CA . ARG A 1 201 ? -20.875 30.5 -10.266 1 97.19 201 ARG A CA 1
ATOM 1540 C C . ARG A 1 201 ? -20.688 29.219 -11.062 1 97.19 201 ARG A C 1
ATOM 1542 O O . ARG A 1 201 ? -20.062 28.266 -10.586 1 97.19 201 ARG A O 1
ATOM 1549 N N . GLU A 1 202 ? -21.172 29.25 -12.273 1 97.25 202 GLU A N 1
ATOM 1550 C CA . GLU A 1 202 ? -21.156 28.062 -13.117 1 97.25 202 GLU A CA 1
ATOM 1551 C C . GLU A 1 202 ? -19.719 27.656 -13.477 1 97.25 202 GLU A C 1
ATOM 1553 O O . GLU A 1 202 ? -19.422 26.469 -13.609 1 97.25 202 GLU A O 1
ATOM 1558 N N . SER A 1 203 ? -18.938 28.609 -13.664 1 97.06 203 SER A N 1
ATOM 1559 C CA . SER A 1 203 ? -17.547 28.328 -14 1 97.06 203 SER A CA 1
ATOM 1560 C C . SER A 1 203 ? -16.875 27.5 -12.914 1 97.06 203 SER A C 1
ATOM 1562 O O . SER A 1 203 ? -16.125 26.578 -13.203 1 97.06 203 SER A O 1
ATOM 1564 N N . ALA A 1 204 ? -17.141 27.812 -11.68 1 97.69 204 ALA A N 1
ATOM 1565 C CA . ALA A 1 204 ? -16.578 27.078 -10.555 1 97.69 204 ALA A CA 1
ATOM 1566 C C . ALA A 1 204 ? -17.125 25.656 -10.5 1 97.69 204 ALA A C 1
ATOM 1568 O O . ALA A 1 204 ? -16.375 24.719 -10.211 1 97.69 204 ALA A O 1
ATOM 1569 N N . LYS A 1 205 ? -18.328 25.484 -10.805 1 97.31 205 LYS A N 1
ATOM 1570 C CA . LYS A 1 205 ? -18.953 24.172 -10.828 1 97.31 205 LYS A CA 1
ATOM 1571 C C . LYS A 1 205 ? -18.297 23.281 -11.883 1 97.31 205 LYS A C 1
ATOM 1573 O O . LYS A 1 205 ? -18.062 22.094 -11.641 1 97.31 205 LYS A O 1
ATOM 1578 N N . LYS A 1 206 ? -18.062 23.891 -12.969 1 98.12 206 LYS A N 1
ATOM 1579 C CA . LYS A 1 206 ? -17.406 23.156 -14.047 1 98.12 206 LYS A CA 1
ATOM 1580 C C . LYS A 1 206 ? -16 22.719 -13.641 1 98.12 206 LYS A C 1
ATOM 1582 O O . LYS A 1 206 ? -15.57 21.609 -13.961 1 98.12 206 LYS A O 1
ATOM 1587 N N . MET A 1 207 ? -15.32 23.625 -13.023 1 98.31 207 MET A N 1
ATOM 1588 C CA . MET A 1 207 ? -13.969 23.297 -12.562 1 98.31 207 MET A CA 1
ATOM 1589 C C . MET A 1 207 ? -13.984 22.156 -11.562 1 98.31 207 MET A C 1
ATOM 1591 O O . MET A 1 207 ? -13.156 21.25 -11.633 1 98.31 207 MET A O 1
ATOM 1595 N N . TYR A 1 208 ? -14.953 22.141 -10.672 1 98.44 208 TYR A N 1
ATOM 1596 C CA . TYR A 1 208 ? -15.047 21.094 -9.664 1 98.44 208 TYR A CA 1
ATOM 1597 C C . TYR A 1 208 ? -15.492 19.781 -10.297 1 98.44 208 TYR A C 1
ATOM 1599 O O . TYR A 1 208 ? -15.086 18.703 -9.852 1 98.44 208 TYR A O 1
ATOM 1607 N N . LYS A 1 209 ? -16.328 19.875 -11.305 1 98.5 209 LYS A N 1
ATOM 1608 C CA . LYS A 1 209 ? -16.688 18.656 -12.039 1 98.5 209 LYS A CA 1
ATOM 1609 C C . LYS A 1 209 ? -15.438 17.984 -12.625 1 98.5 209 LYS A C 1
ATOM 1611 O O . LYS A 1 209 ? -15.273 16.766 -12.523 1 98.5 209 LYS A O 1
ATOM 1616 N N . ALA A 1 210 ? -14.594 18.828 -13.227 1 98.62 210 ALA A N 1
ATOM 1617 C CA . ALA A 1 210 ? -13.336 18.312 -13.758 1 98.62 210 ALA A CA 1
ATOM 1618 C C . ALA A 1 210 ? -12.453 17.75 -12.641 1 98.62 210 ALA A C 1
ATOM 1620 O O . ALA A 1 210 ? -11.898 16.656 -12.766 1 98.62 210 ALA A O 1
ATOM 1621 N N . PHE A 1 211 ? -12.344 18.516 -11.57 1 98.5 211 PHE A N 1
ATOM 1622 C CA . PHE A 1 211 ? -11.547 18.094 -10.422 1 98.5 211 PHE A CA 1
ATOM 1623 C C . PHE A 1 211 ? -12.031 16.75 -9.891 1 98.5 211 PHE A C 1
ATOM 1625 O O . PHE A 1 211 ? -11.227 15.844 -9.641 1 98.5 211 PHE A O 1
ATOM 1632 N N . GLY A 1 212 ? -13.305 16.594 -9.742 1 98.75 212 GLY A N 1
ATOM 1633 C CA . GLY A 1 212 ? -13.891 15.359 -9.258 1 98.75 212 GLY A CA 1
ATOM 1634 C C . GLY A 1 212 ? -13.562 14.164 -10.125 1 98.75 212 GLY A C 1
ATOM 1635 O O . GLY A 1 212 ? -13.305 13.07 -9.617 1 98.75 212 GLY A O 1
ATOM 1636 N N . THR A 1 213 ? -13.555 14.383 -11.398 1 98.88 213 THR A N 1
ATOM 1637 C CA . THR A 1 213 ? -13.203 13.32 -12.328 1 98.88 213 THR A CA 1
ATOM 1638 C C . THR A 1 213 ? -11.766 12.859 -12.109 1 98.88 213 THR A C 1
ATOM 1640 O O . THR A 1 213 ? -11.492 11.656 -12.031 1 98.88 213 THR A O 1
ATOM 1643 N N . HIS A 1 214 ? -10.867 13.844 -11.953 1 98.75 214 HIS A N 1
ATOM 1644 C CA . HIS A 1 214 ? -9.469 13.508 -11.695 1 98.75 214 HIS A CA 1
ATOM 1645 C C . HIS A 1 214 ? -9.32 12.805 -10.352 1 98.75 214 HIS A C 1
ATOM 1647 O O . HIS A 1 214 ? -8.602 11.805 -10.242 1 98.75 214 HIS A O 1
ATOM 1653 N N . LEU A 1 215 ? -10 13.305 -9.359 1 98.75 215 LEU A N 1
ATOM 1654 C CA . LEU A 1 215 ? -9.891 12.711 -8.023 1 98.75 215 LEU A CA 1
ATOM 1655 C C . LEU A 1 215 ? -10.453 11.297 -8.016 1 98.75 215 LEU A C 1
ATOM 1657 O O . LEU A 1 215 ? -9.906 10.414 -7.348 1 98.75 215 LEU A O 1
ATOM 1661 N N . GLY A 1 216 ? -11.562 11.047 -8.727 1 98.88 216 GLY A N 1
ATOM 1662 C CA . GLY A 1 216 ? -12.078 9.695 -8.859 1 98.88 216 GLY A CA 1
ATOM 1663 C C . GLY A 1 216 ? -11.047 8.719 -9.398 1 98.88 216 GLY A C 1
ATOM 1664 O O . GLY A 1 216 ? -10.93 7.598 -8.891 1 98.88 216 GLY A O 1
ATOM 1665 N N . ASN A 1 217 ? -10.32 9.172 -10.391 1 98.75 217 ASN A N 1
ATOM 1666 C CA . ASN A 1 217 ? -9.25 8.336 -10.93 1 98.75 217 ASN A CA 1
ATOM 1667 C C . ASN A 1 217 ? -8.133 8.133 -9.914 1 98.75 217 ASN A C 1
ATOM 1669 O O . ASN A 1 217 ? -7.539 7.059 -9.844 1 98.75 217 ASN A O 1
ATOM 1673 N N . GLY A 1 218 ? -7.82 9.18 -9.141 1 98.75 218 GLY A N 1
ATOM 1674 C CA . GLY A 1 218 ? -6.867 9.039 -8.047 1 98.75 218 GLY A CA 1
ATOM 1675 C C . GLY A 1 218 ? -7.305 8.031 -7.004 1 98.75 218 GLY A C 1
ATOM 1676 O O . GLY A 1 218 ? -6.488 7.242 -6.516 1 98.75 218 GLY A O 1
ATOM 1677 N N . ILE A 1 219 ? -8.547 8.047 -6.711 1 98.81 219 ILE A N 1
ATOM 1678 C CA . ILE A 1 219 ? -9.102 7.117 -5.734 1 98.81 219 ILE A CA 1
ATOM 1679 C C . ILE A 1 219 ? -9.039 5.691 -6.277 1 98.81 219 ILE A C 1
ATOM 1681 O O . ILE A 1 219 ? -8.727 4.75 -5.539 1 98.81 219 ILE A O 1
ATOM 1685 N N . LYS A 1 220 ? -9.281 5.5 -7.566 1 98.69 220 LYS A N 1
ATOM 1686 C CA . LYS A 1 220 ? -9.109 4.18 -8.164 1 98.69 220 LYS A CA 1
ATOM 1687 C C . LYS A 1 220 ? -7.688 3.67 -7.98 1 98.69 220 LYS A C 1
ATOM 1689 O O . LYS A 1 220 ? -7.477 2.492 -7.68 1 98.69 220 LYS A O 1
ATOM 1694 N N . ALA A 1 221 ? -6.727 4.574 -8.18 1 98.75 221 ALA A N 1
ATOM 1695 C CA . ALA A 1 221 ? -5.336 4.188 -7.98 1 98.75 221 ALA A CA 1
ATOM 1696 C C . ALA A 1 221 ? -5.102 3.709 -6.551 1 98.75 221 ALA A C 1
ATOM 1698 O O . ALA A 1 221 ? -4.402 2.717 -6.328 1 98.75 221 ALA A O 1
ATOM 1699 N N . VAL A 1 222 ? -5.711 4.395 -5.59 1 98.81 222 VAL A N 1
ATOM 1700 C CA . VAL A 1 222 ? -5.625 4.027 -4.184 1 98.81 222 VAL A CA 1
ATOM 1701 C C . VAL A 1 222 ? -6.266 2.658 -3.967 1 98.81 222 VAL A C 1
ATOM 1703 O O . VAL A 1 222 ? -5.715 1.812 -3.26 1 98.81 222 VAL A O 1
ATOM 1706 N N . MET A 1 223 ? -7.375 2.438 -4.605 1 98.56 223 MET A N 1
ATOM 1707 C CA . MET A 1 223 ? -8.078 1.165 -4.477 1 98.56 223 MET A CA 1
ATOM 1708 C C . MET A 1 223 ? -7.258 0.027 -5.078 1 98.56 223 MET A C 1
ATOM 1710 O O . MET A 1 223 ? -7.184 -1.06 -4.5 1 98.56 223 MET A O 1
ATOM 1714 N N . TYR A 1 224 ? -6.59 0.257 -6.184 1 98.25 224 TYR A N 1
ATOM 1715 C CA . TYR A 1 224 ? -5.73 -0.759 -6.781 1 98.25 224 TYR A CA 1
ATOM 1716 C C . TYR A 1 224 ? -4.551 -1.082 -5.871 1 98.25 224 TYR A C 1
ATOM 1718 O O . TYR A 1 224 ? -4.168 -2.246 -5.73 1 98.25 224 TYR A O 1
ATOM 1726 N N . ALA A 1 225 ? -4.016 -0.107 -5.254 1 98.5 225 ALA A N 1
ATOM 1727 C CA . ALA A 1 225 ? -2.807 -0.276 -4.453 1 98.5 225 ALA A CA 1
ATOM 1728 C C . ALA A 1 225 ? -3.121 -0.958 -3.125 1 98.5 225 ALA A C 1
ATOM 1730 O O . ALA A 1 225 ? -2.383 -1.842 -2.686 1 98.5 225 ALA A O 1
ATOM 1731 N N . TYR A 1 226 ? -4.312 -0.571 -2.521 1 98.56 226 TYR A N 1
ATOM 1732 C CA . TYR A 1 226 ? -4.422 -0.915 -1.109 1 98.56 226 TYR A CA 1
ATOM 1733 C C . TYR A 1 226 ? -5.711 -1.683 -0.834 1 98.56 226 TYR A C 1
ATOM 1735 O O . TYR A 1 226 ? -5.852 -2.312 0.217 1 98.56 226 TYR A O 1
ATOM 1743 N N . ASP A 1 227 ? -6.738 -1.613 -1.659 1 98 227 ASP A N 1
ATOM 1744 C CA . ASP A 1 227 ? -8.039 -2.248 -1.448 1 98 227 ASP A CA 1
ATOM 1745 C C . ASP A 1 227 ? -8.523 -2.045 -0.014 1 98 227 ASP A C 1
ATOM 1747 O O . ASP A 1 227 ? -8.812 -3.014 0.69 1 98 227 ASP A O 1
ATOM 1751 N N . PRO A 1 228 ? -8.664 -0.761 0.411 1 98.5 228 PRO A N 1
ATOM 1752 C CA . PRO A 1 228 ? -9.023 -0.481 1.802 1 98.5 228 PRO A CA 1
ATOM 1753 C C . PRO A 1 228 ? -10.523 -0.61 2.057 1 98.5 228 PRO A C 1
ATOM 1755 O O . PRO A 1 228 ? -11.32 -0.586 1.112 1 98.5 228 PRO A O 1
ATOM 1758 N N . GLN A 1 229 ? -10.875 -0.72 3.297 1 97.94 229 GLN A N 1
ATOM 1759 C CA . GLN A 1 229 ? -12.266 -0.674 3.729 1 97.94 229 GLN A CA 1
ATOM 1760 C C . GLN A 1 229 ? -12.828 0.741 3.619 1 97.94 229 GLN A C 1
ATOM 1762 O O . GLN A 1 229 ? -14.016 0.922 3.322 1 97.94 229 GLN A O 1
ATOM 1767 N N . LEU A 1 230 ? -11.969 1.683 3.881 1 98.75 230 LEU A N 1
ATOM 1768 C CA . LEU A 1 230 ? -12.414 3.061 4.078 1 98.75 230 LEU A CA 1
ATOM 1769 C C . LEU A 1 230 ? -11.375 4.043 3.545 1 98.75 230 LEU A C 1
ATOM 1771 O O . LEU A 1 230 ? -10.172 3.861 3.76 1 98.75 230 LEU A O 1
ATOM 1775 N N . ILE A 1 231 ? -11.82 5 2.805 1 98.88 231 ILE A N 1
ATOM 1776 C CA . ILE A 1 231 ? -11.023 6.16 2.414 1 98.88 231 ILE A CA 1
ATOM 1777 C C . ILE A 1 231 ? -11.602 7.422 3.059 1 98.88 231 ILE A C 1
ATOM 1779 O O . ILE A 1 231 ? -12.805 7.66 2.994 1 98.88 231 ILE A O 1
ATOM 1783 N N . ILE A 1 232 ? -10.773 8.164 3.75 1 98.88 232 ILE A N 1
ATOM 1784 C CA . ILE A 1 232 ? -11.211 9.398 4.395 1 98.88 232 ILE A CA 1
ATOM 1785 C C . ILE A 1 232 ? -10.539 10.594 3.725 1 98.88 232 ILE A C 1
ATOM 1787 O O . ILE A 1 232 ? -9.312 10.656 3.641 1 98.88 232 ILE A O 1
ATOM 1791 N N . LEU A 1 233 ? -11.359 11.508 3.232 1 98.44 233 LEU A N 1
ATOM 1792 C CA . LEU A 1 233 ? -10.859 12.727 2.613 1 98.44 233 LEU A CA 1
ATOM 1793 C C . LEU A 1 233 ? -10.664 13.828 3.656 1 98.44 233 LEU A C 1
ATOM 1795 O O . LEU A 1 233 ? -11.586 14.164 4.398 1 98.44 233 LEU A O 1
ATOM 1799 N N . GLY A 1 234 ? -9.438 14.234 3.738 1 97.19 234 GLY A N 1
ATOM 1800 C CA . GLY A 1 234 ? -9.094 15.359 4.59 1 97.19 234 GLY A CA 1
ATOM 1801 C C . GLY A 1 234 ? -8.516 16.531 3.824 1 97.19 234 GLY A C 1
ATOM 1802 O O . GLY A 1 234 ? -8.734 16.656 2.619 1 97.19 234 GLY A O 1
ATOM 1803 N N . GLY A 1 235 ? -7.906 17.5 4.527 1 92.5 235 GLY A N 1
ATOM 1804 C CA . GLY A 1 235 ? -7.332 18.672 3.904 1 92.5 235 GLY A CA 1
ATOM 1805 C C . GLY A 1 235 ? -8.352 19.781 3.658 1 92.5 235 GLY A C 1
ATOM 1806 O O . GLY A 1 235 ? -9.539 19.594 3.914 1 92.5 235 GLY A O 1
ATOM 1807 N N . THR A 1 236 ? -7.867 20.875 3.121 1 89.38 236 THR A N 1
ATOM 1808 C CA . THR A 1 236 ? -8.695 22.062 2.992 1 89.38 236 THR A CA 1
ATOM 1809 C C . THR A 1 236 ? -9.734 21.875 1.888 1 89.38 236 THR A C 1
ATOM 1811 O O . THR A 1 236 ? -10.844 22.406 1.979 1 89.38 236 THR A O 1
ATOM 1814 N N . ILE A 1 237 ? -9.453 21.109 0.909 1 93.31 237 ILE A N 1
ATOM 1815 C CA . ILE A 1 237 ? -10.32 20.953 -0.255 1 93.31 237 ILE A CA 1
ATOM 1816 C C . ILE A 1 237 ? -11.539 20.109 0.116 1 93.31 237 ILE A C 1
ATOM 1818 O O . ILE A 1 237 ? -12.547 20.125 -0.595 1 93.31 237 ILE A O 1
ATOM 1822 N N . ARG A 1 238 ? -11.367 19.406 1.235 1 92.88 238 ARG A N 1
ATOM 1823 C CA . ARG A 1 238 ? -12.461 18.531 1.62 1 92.88 238 ARG A CA 1
ATOM 1824 C C . ARG A 1 238 ? -13.758 19.312 1.812 1 92.88 238 ARG A C 1
ATOM 1826 O O . ARG A 1 238 ? -14.852 18.75 1.663 1 92.88 238 ARG A O 1
ATOM 1833 N N . LYS A 1 239 ? -13.672 20.562 2.105 1 92.75 239 LYS A N 1
ATOM 1834 C CA . LYS A 1 239 ? -14.844 21.406 2.318 1 92.75 239 LYS A CA 1
ATOM 1835 C C . LYS A 1 239 ? -15.641 21.578 1.029 1 92.75 239 LYS A C 1
ATOM 1837 O O . LYS A 1 239 ? -16.844 21.875 1.068 1 92.75 239 LYS A O 1
ATOM 1842 N N . ALA A 1 240 ? -15.07 21.375 -0.068 1 96.38 240 ALA A N 1
ATOM 1843 C CA . ALA A 1 240 ? -15.703 21.531 -1.374 1 96.38 240 ALA A CA 1
ATOM 1844 C C . ALA A 1 240 ? -16.297 20.203 -1.855 1 96.38 240 ALA A C 1
ATOM 1846 O O . ALA A 1 240 ? -16.719 20.094 -3.01 1 96.38 240 ALA A O 1
ATOM 1847 N N . TYR A 1 241 ? -16.406 19.234 -0.995 1 97.81 241 TYR A N 1
ATOM 1848 C CA . TYR A 1 241 ? -16.844 17.875 -1.307 1 97.81 241 TYR A CA 1
ATOM 1849 C C . TYR A 1 241 ? -18.172 17.891 -2.043 1 97.81 241 TYR A C 1
ATOM 1851 O O . TYR A 1 241 ? -18.359 17.188 -3.035 1 97.81 241 TYR A O 1
ATOM 1859 N N . PRO A 1 242 ? -19.109 18.734 -1.675 1 97.88 242 PRO A N 1
ATOM 1860 C CA . PRO A 1 242 ? -20.391 18.719 -2.363 1 97.88 242 PRO A CA 1
ATOM 1861 C C . PRO A 1 242 ? -20.281 19.078 -3.844 1 97.88 242 PRO A C 1
ATOM 1863 O O . PRO A 1 242 ? -21.125 18.672 -4.648 1 97.88 242 PRO A O 1
ATOM 1866 N N . TYR A 1 243 ? -19.25 19.797 -4.234 1 98.25 243 TYR A N 1
ATOM 1867 C CA . TYR A 1 243 ? -19.156 20.312 -5.594 1 98.25 243 TYR A CA 1
ATOM 1868 C C . TYR A 1 243 ? -18.5 19.312 -6.523 1 98.25 243 TYR A C 1
ATOM 1870 O O . TYR A 1 243 ? -18.594 19.422 -7.746 1 98.25 243 TYR A O 1
ATOM 1878 N N . PHE A 1 244 ? -17.766 18.297 -5.922 1 98.31 244 PHE A N 1
ATOM 1879 C CA . PHE A 1 244 ? -17.062 17.406 -6.832 1 98.31 244 PHE A CA 1
ATOM 1880 C C . PHE A 1 244 ? -17.438 15.961 -6.566 1 98.31 244 PHE A C 1
ATOM 1882 O O . PHE A 1 244 ? -17.031 15.062 -7.301 1 98.31 244 PHE A O 1
ATOM 1889 N N . LYS A 1 245 ? -18.266 15.641 -5.57 1 98.44 245 LYS A N 1
ATOM 1890 C CA . LYS A 1 245 ? -18.594 14.281 -5.148 1 98.44 245 LYS A CA 1
ATOM 1891 C C . LYS A 1 245 ? -19.219 13.484 -6.285 1 98.44 245 LYS A C 1
ATOM 1893 O O . LYS A 1 245 ? -18.859 12.328 -6.52 1 98.44 245 LYS A O 1
ATOM 1898 N N . GLU A 1 246 ? -20.109 14.078 -7 1 98.56 246 GLU A N 1
ATOM 1899 C CA . GLU A 1 246 ? -20.844 13.359 -8.039 1 98.56 246 GLU A CA 1
ATOM 1900 C C . GLU A 1 246 ? -19.906 12.93 -9.172 1 98.56 246 GLU A C 1
ATOM 1902 O O . GLU A 1 246 ? -19.922 11.766 -9.578 1 98.56 246 GLU A O 1
ATOM 1907 N N . SER A 1 247 ? -19.141 13.875 -9.672 1 98.75 247 SER A N 1
ATOM 1908 C CA . SER A 1 247 ? -18.219 13.547 -10.758 1 98.75 247 SER A CA 1
ATOM 1909 C C . SER A 1 247 ? -17.141 12.586 -10.289 1 98.75 247 SER A C 1
ATOM 1911 O O . SER A 1 247 ? -16.656 11.75 -11.055 1 98.75 247 SER A O 1
ATOM 1913 N N . MET A 1 248 ? -16.75 12.688 -9.047 1 98.75 248 MET A N 1
ATOM 1914 C CA . MET A 1 248 ? -15.797 11.758 -8.461 1 98.75 248 MET A CA 1
ATOM 1915 C C . MET A 1 248 ? -16.312 10.32 -8.531 1 98.75 248 MET A C 1
ATOM 1917 O O . MET A 1 248 ? -15.656 9.445 -9.078 1 98.75 248 MET A O 1
ATOM 1921 N N . PHE A 1 249 ? -17.531 10.094 -8.062 1 98.62 249 PHE A N 1
ATOM 1922 C CA . PHE A 1 249 ? -18.125 8.758 -8.047 1 98.62 249 PHE A CA 1
ATOM 1923 C C . PHE A 1 249 ? -18.375 8.258 -9.469 1 98.62 249 PHE A C 1
ATOM 1925 O O . PHE A 1 249 ? -18.188 7.074 -9.758 1 98.62 249 PHE A O 1
ATOM 1932 N N . ARG A 1 250 ? -18.766 9.133 -10.312 1 98.56 250 ARG A N 1
ATOM 1933 C CA . ARG A 1 250 ? -18.984 8.75 -11.711 1 98.56 250 ARG A CA 1
ATOM 1934 C C . ARG A 1 250 ? -17.688 8.234 -12.336 1 98.56 250 ARG A C 1
ATOM 1936 O O . ARG A 1 250 ? -17.703 7.227 -13.047 1 98.56 250 ARG A O 1
ATOM 1943 N N . ALA A 1 251 ? -16.609 8.906 -12.047 1 98.62 251 ALA A N 1
ATOM 1944 C CA . ALA A 1 251 ? -15.305 8.539 -12.609 1 98.62 251 ALA A CA 1
ATOM 1945 C C . ALA A 1 251 ? -14.844 7.184 -12.086 1 98.62 251 ALA A C 1
ATOM 1947 O O . ALA A 1 251 ? -14.008 6.52 -12.711 1 98.62 251 ALA A O 1
ATOM 1948 N N . MET A 1 252 ? -15.383 6.758 -10.938 1 98.56 252 MET A N 1
ATOM 1949 C CA . MET A 1 252 ? -14.938 5.52 -10.305 1 98.56 252 MET A CA 1
ATOM 1950 C C . MET A 1 252 ? -15.664 4.316 -10.891 1 98.56 252 MET A C 1
ATOM 1952 O O . MET A 1 252 ? -15.266 3.172 -10.664 1 98.56 252 MET A O 1
ATOM 1956 N N . GLN A 1 253 ? -16.656 4.484 -11.672 1 98.19 253 GLN A N 1
ATOM 1957 C CA . GLN A 1 253 ? -17.594 3.439 -12.055 1 98.19 253 GLN A CA 1
ATOM 1958 C C . GLN A 1 253 ? -16.922 2.396 -12.945 1 98.19 253 GLN A C 1
ATOM 1960 O O . GLN A 1 253 ? -17.391 1.258 -13.039 1 98.19 253 GLN A O 1
ATOM 1965 N N . ASP A 1 254 ? -15.844 2.742 -13.594 1 97.06 254 ASP A N 1
ATOM 1966 C CA . ASP A 1 254 ? -15.18 1.79 -14.484 1 97.06 254 ASP A CA 1
ATOM 1967 C C . ASP A 1 254 ? -14.062 1.045 -13.758 1 97.06 254 ASP A C 1
ATOM 1969 O O . ASP A 1 254 ? -13.211 0.416 -14.391 1 97.06 254 ASP A O 1
ATOM 1973 N N . PHE A 1 255 ? -14.055 1.161 -12.469 1 97.25 255 PHE A N 1
ATOM 1974 C CA . PHE A 1 255 ? -13.078 0.4 -11.688 1 97.25 255 PHE A CA 1
ATOM 1975 C C . PHE A 1 255 ? -13.195 -1.09 -11.992 1 97.25 255 PHE A C 1
ATOM 1977 O O . PHE A 1 255 ? -14.297 -1.62 -12.109 1 97.25 255 PHE A O 1
ATOM 1984 N N . ALA A 1 256 ? -12.102 -1.766 -12.039 1 93 256 ALA A N 1
ATOM 1985 C CA . ALA A 1 256 ? -12.016 -3.105 -12.617 1 93 256 ALA A CA 1
ATOM 1986 C C . ALA A 1 256 ? -12.656 -4.137 -11.688 1 93 256 ALA A C 1
ATOM 1988 O O . ALA A 1 256 ? -13.156 -5.168 -12.148 1 93 256 ALA A O 1
ATOM 1989 N N . TYR A 1 257 ? -12.656 -3.961 -10.398 1 91.5 257 TYR A N 1
ATOM 1990 C CA . TYR A 1 257 ? -13.109 -4.961 -9.438 1 91.5 257 TYR A CA 1
ATOM 1991 C C . TYR A 1 257 ? -14.43 -4.547 -8.797 1 91.5 257 TYR A C 1
ATOM 1993 O O . TYR A 1 257 ? -14.445 -3.777 -7.836 1 91.5 257 TYR A O 1
ATOM 2001 N N . SER A 1 258 ? -15.422 -5.113 -9.188 1 90.25 258 SER A N 1
ATOM 2002 C CA . SER A 1 258 ? -16.781 -4.676 -8.883 1 90.25 258 SER A CA 1
ATOM 2003 C C . SER A 1 258 ? -17.078 -4.828 -7.395 1 90.25 258 SER A C 1
ATOM 2005 O O . SER A 1 258 ? -17.766 -3.986 -6.805 1 90.25 258 SER A O 1
ATOM 2007 N N . ASN A 1 259 ? -16.594 -5.891 -6.754 1 89 259 ASN A N 1
ATOM 2008 C CA . ASN A 1 259 ? -16.859 -6.094 -5.336 1 89 259 ASN A CA 1
ATOM 2009 C C . ASN A 1 259 ? -16.219 -4.996 -4.484 1 89 259 ASN A C 1
ATOM 2011 O O . ASN A 1 259 ? -16.844 -4.5 -3.539 1 89 259 ASN A O 1
ATOM 2015 N N . SER A 1 260 ? -15.023 -4.68 -4.82 1 92.88 260 SER A N 1
ATOM 2016 C CA . SER A 1 260 ? -14.344 -3.594 -4.117 1 92.88 260 SER A CA 1
ATOM 2017 C C . SER A 1 260 ? -15.07 -2.268 -4.309 1 92.88 260 SER A C 1
ATOM 2019 O O . SER A 1 260 ? -15.25 -1.507 -3.357 1 92.88 260 SER A O 1
ATOM 2021 N N . LEU A 1 261 ? -15.484 -1.992 -5.551 1 95.81 261 LEU A N 1
ATOM 2022 C CA . LEU A 1 261 ? -16.188 -0.75 -5.852 1 95.81 261 LEU A CA 1
ATOM 2023 C C . LEU A 1 261 ? -17.5 -0.668 -5.078 1 95.81 261 LEU A C 1
ATOM 2025 O O . LEU A 1 261 ? -17.844 0.386 -4.539 1 95.81 261 LEU A O 1
ATOM 2029 N N . ALA A 1 262 ? -18.188 -1.781 -4.938 1 94.62 262 ALA A N 1
ATOM 2030 C CA . ALA A 1 262 ? -19.5 -1.826 -4.297 1 94.62 262 ALA A CA 1
ATOM 2031 C C . ALA A 1 262 ? -19.375 -1.631 -2.787 1 94.62 262 ALA A C 1
ATOM 2033 O O . ALA A 1 262 ? -20.297 -1.124 -2.145 1 94.62 262 ALA A O 1
ATOM 2034 N N . SER A 1 263 ? -18.234 -1.944 -2.27 1 95.56 263 SER A N 1
ATOM 2035 C CA . SER A 1 263 ? -18.141 -2.002 -0.814 1 95.56 263 SER A CA 1
ATOM 2036 C C . SER A 1 263 ? -17.328 -0.841 -0.266 1 95.56 263 SER A C 1
ATOM 2038 O O . SER A 1 263 ? -17.359 -0.565 0.935 1 95.56 263 SER A O 1
ATOM 2040 N N . ILE A 1 264 ? -16.609 -0.12 -1.16 1 97.5 264 ILE A N 1
ATOM 2041 C CA . ILE A 1 264 ? -15.711 0.924 -0.69 1 97.5 264 ILE A CA 1
ATOM 2042 C C . ILE A 1 264 ? -16.516 2.045 -0.033 1 97.5 264 ILE A C 1
ATOM 2044 O O . ILE A 1 264 ? -17.547 2.473 -0.563 1 97.5 264 ILE A O 1
ATOM 2048 N N . ARG A 1 265 ? -16.141 2.412 1.174 1 98.06 265 ARG A N 1
ATOM 2049 C CA . ARG A 1 265 ? -16.688 3.582 1.853 1 98.06 265 ARG A CA 1
ATOM 2050 C C . ARG A 1 265 ? -15.773 4.789 1.692 1 98.06 265 ARG A C 1
ATOM 2052 O O . ARG A 1 265 ? -14.57 4.688 1.912 1 98.06 265 ARG A O 1
ATOM 2059 N N . ILE A 1 266 ? -16.297 5.906 1.266 1 98.56 266 ILE A N 1
ATOM 2060 C CA . ILE A 1 266 ? -15.578 7.172 1.162 1 98.56 266 ILE A CA 1
ATOM 2061 C C . ILE A 1 266 ? -16.25 8.219 2.051 1 98.56 266 ILE A C 1
ATOM 2063 O O . ILE A 1 266 ? -17.422 8.531 1.879 1 98.56 266 ILE A O 1
ATOM 2067 N N . GLU A 1 267 ? -15.5 8.727 3.012 1 98.25 267 GLU A N 1
ATOM 2068 C CA . GLU A 1 267 ? -16.016 9.695 3.979 1 98.25 267 GLU A CA 1
ATOM 2069 C C . GLU A 1 267 ? -15.164 10.961 3.979 1 98.25 267 GLU A C 1
ATOM 2071 O O . GLU A 1 267 ? -14.016 10.953 3.52 1 98.25 267 GLU A O 1
ATOM 2076 N N . VAL A 1 268 ? -15.766 12.039 4.457 1 98.25 268 VAL A N 1
ATOM 2077 C CA . VAL A 1 268 ? -15.062 13.297 4.648 1 98.25 268 VAL A CA 1
ATOM 2078 C C . VAL A 1 268 ? -14.773 13.516 6.133 1 98.25 268 VAL A C 1
ATOM 2080 O O . VAL A 1 268 ? -15.664 13.352 6.973 1 98.25 268 VAL A O 1
ATOM 20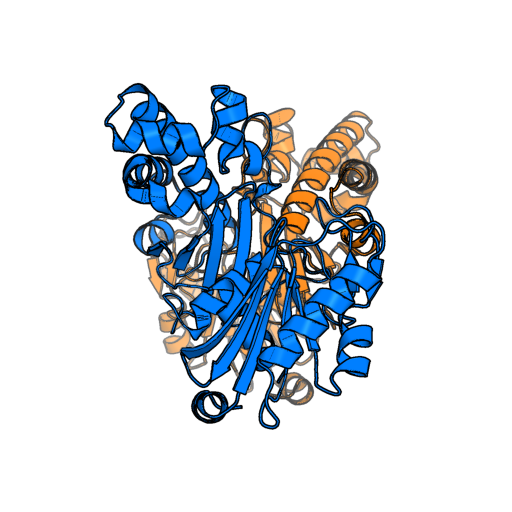83 N N . SER A 1 269 ? -13.5 13.781 6.434 1 97.75 269 SER A N 1
ATOM 2084 C CA . SER A 1 269 ? -13.125 14.023 7.824 1 97.75 269 SER A CA 1
ATOM 2085 C C . SER A 1 269 ? -13.961 15.148 8.438 1 97.75 269 SER A C 1
ATOM 2087 O O . SER A 1 269 ? -14.211 16.156 7.785 1 97.75 269 SER A O 1
ATOM 2089 N N . GLU A 1 270 ? -14.367 14.977 9.664 1 95.25 270 GLU A N 1
ATOM 2090 C CA . GLU A 1 270 ? -15.18 15.977 10.352 1 95.25 270 GLU A CA 1
ATOM 2091 C C . GLU A 1 270 ? -14.523 16.406 11.664 1 95.25 270 GLU A C 1
ATOM 2093 O O . GLU A 1 270 ? -15.078 17.234 12.398 1 95.25 270 GLU A O 1
ATOM 2098 N N . LEU A 1 271 ? -13.438 15.844 11.992 1 91.5 271 LEU A N 1
ATOM 2099 C CA . LEU A 1 271 ? -12.773 16.125 13.258 1 91.5 271 LEU A CA 1
ATOM 2100 C C . LEU A 1 271 ? -11.992 17.438 13.188 1 91.5 271 LEU A C 1
ATOM 2102 O O . LEU A 1 271 ? -11.188 17.641 12.281 1 91.5 271 LEU A O 1
ATOM 2106 N N . ASP A 1 272 ? -12.328 18.188 14.234 1 86.94 272 ASP A N 1
ATOM 2107 C CA . ASP A 1 272 ? -11.492 19.375 14.414 1 86.94 272 ASP A CA 1
ATOM 2108 C C . ASP A 1 272 ? -10.109 19 14.938 1 86.94 272 ASP A C 1
ATOM 2110 O O . ASP A 1 272 ? -9.977 18.094 15.758 1 86.94 272 ASP A O 1
ATOM 2114 N N . GLU A 1 273 ? -9.062 19.609 14.555 1 93.88 273 GLU A N 1
ATOM 2115 C CA . GLU A 1 273 ? -7.695 19.438 15.023 1 93.88 273 GLU A CA 1
ATOM 2116 C C . GLU A 1 273 ? -7.238 17.984 14.875 1 93.88 273 GLU A C 1
ATOM 2118 O O . GLU A 1 273 ? -6.578 17.453 15.766 1 93.88 273 GLU A O 1
ATOM 2123 N N . VAL A 1 274 ? -7.734 17.25 13.859 1 95.62 274 VAL A N 1
ATOM 2124 C CA . VAL A 1 274 ? -7.453 15.828 13.648 1 95.62 274 VAL A CA 1
ATOM 2125 C C . VAL A 1 274 ? -5.941 15.602 13.625 1 95.62 274 VAL A C 1
ATOM 2127 O O . VAL A 1 274 ? -5.457 14.562 14.086 1 95.62 274 VAL A O 1
ATOM 2130 N N . SER A 1 275 ? -5.246 16.547 13.102 1 95.44 275 SER A N 1
ATOM 2131 C CA . SER A 1 275 ? -3.799 16.406 12.984 1 95.44 275 SER A CA 1
ATOM 2132 C C . SER A 1 275 ? -3.131 16.406 14.352 1 95.44 275 SER A C 1
ATOM 2134 O O . SER A 1 275 ? -2.184 15.656 14.594 1 95.44 275 SER A O 1
ATOM 2136 N N . VAL A 1 276 ? -3.615 17.234 15.281 1 97.25 276 VAL A N 1
ATOM 2137 C CA . VAL A 1 276 ? -3.104 17.281 16.641 1 97.25 276 VAL A CA 1
ATOM 2138 C C . VAL A 1 276 ? -3.449 15.977 17.359 1 97.25 276 VAL A C 1
ATOM 2140 O O . VAL A 1 276 ? -2.598 15.383 18.031 1 97.25 276 VAL A O 1
ATOM 2143 N N . LEU A 1 277 ? -4.66 15.547 17.188 1 96.56 277 LEU A N 1
ATOM 2144 C CA . LEU A 1 277 ? -5.102 14.289 17.781 1 96.56 277 LEU A CA 1
ATOM 2145 C C . LEU A 1 277 ? -4.266 13.125 17.266 1 96.56 277 LEU A C 1
ATOM 2147 O O . LEU A 1 277 ? -3.824 12.273 18.047 1 96.56 277 LEU A O 1
ATOM 2151 N N . GLY A 1 278 ? -4.078 13.109 15.93 1 97.06 278 GLY A N 1
ATOM 2152 C CA . GLY A 1 278 ? -3.287 12.055 15.312 1 97.06 278 GLY A CA 1
ATOM 2153 C C . GLY A 1 278 ? -1.841 12.055 15.766 1 97.06 278 GLY A C 1
ATOM 2154 O O . GLY A 1 278 ? -1.26 10.984 15.992 1 97.06 278 GLY A O 1
ATOM 2155 N N . ALA A 1 279 ? -1.276 13.234 15.859 1 97.44 279 ALA A N 1
ATOM 2156 C CA . ALA A 1 279 ? 0.091 13.336 16.359 1 97.44 279 ALA A CA 1
ATOM 2157 C C . ALA A 1 279 ? 0.194 12.773 17.781 1 97.44 279 ALA A C 1
ATOM 2159 O O . ALA A 1 279 ? 1.115 12.016 18.094 1 97.44 279 ALA A O 1
ATOM 2160 N N . ALA A 1 280 ? -0.741 13.094 18.641 1 95.69 280 ALA A N 1
ATOM 2161 C CA . ALA A 1 280 ? -0.762 12.562 20 1 95.69 280 ALA A CA 1
ATOM 2162 C C . ALA A 1 280 ? -0.845 11.039 20 1 95.69 280 ALA A C 1
ATOM 2164 O O . ALA A 1 280 ? -0.208 10.375 20.812 1 95.69 280 ALA A O 1
ATOM 2165 N N . ALA A 1 281 ? -1.505 10.531 19.047 1 94.12 281 ALA A N 1
ATOM 2166 C CA . ALA A 1 281 ? -1.748 9.094 18.969 1 94.12 281 ALA A CA 1
ATOM 2167 C C . ALA A 1 281 ? -0.479 8.344 18.578 1 94.12 281 ALA A C 1
ATOM 2169 O O . ALA A 1 281 ? -0.388 7.129 18.766 1 94.12 281 ALA A O 1
ATOM 2170 N N . LEU A 1 282 ? 0.484 9.016 18 1 95.12 282 LEU A N 1
ATOM 2171 C CA . LEU A 1 282 ? 1.768 8.383 17.719 1 95.12 282 LEU A CA 1
ATOM 2172 C C . LEU A 1 282 ? 2.348 7.758 18.984 1 95.12 282 LEU A C 1
ATOM 2174 O O . LEU A 1 282 ? 3.053 6.746 18.922 1 95.12 282 LEU A O 1
ATOM 2178 N N . SER A 1 283 ? 2.023 8.375 20.078 1 88.06 283 SER A N 1
ATOM 2179 C CA . SER A 1 283 ? 2.537 7.906 21.359 1 88.06 283 SER A CA 1
ATOM 2180 C C . SER A 1 283 ? 1.893 6.582 21.766 1 88.06 283 SER A C 1
ATOM 2182 O O . SER A 1 283 ? 2.457 5.824 22.562 1 88.06 283 SER A O 1
ATOM 2184 N N . PHE A 1 284 ? 0.764 6.27 21.172 1 79.81 284 PHE A N 1
ATOM 2185 C CA . PHE A 1 284 ? 0.071 5.012 21.422 1 79.81 284 PHE A CA 1
ATOM 2186 C C . PHE A 1 284 ? 0.752 3.861 20.688 1 79.81 284 PHE A C 1
ATOM 2188 O O . PHE A 1 284 ? 0.896 2.768 21.234 1 79.81 284 PHE A O 1
ATOM 2195 N N . GLU A 1 285 ? 1.11 4.082 19.516 1 69.56 285 GLU A N 1
ATOM 2196 C CA . GLU A 1 285 ? 1.637 3.045 18.641 1 69.56 285 GLU A CA 1
ATOM 2197 C C . GLU A 1 285 ? 3.035 2.611 19.062 1 69.56 285 GLU A C 1
ATOM 2199 O O . GLU A 1 285 ? 3.445 1.478 18.812 1 69.56 285 GLU A O 1
ATOM 2204 N N . GLY A 1 286 ? 3.719 3.467 19.672 1 59.09 286 GLY A N 1
ATOM 2205 C CA . GLY A 1 286 ? 5.078 3.207 20.125 1 59.09 286 GLY A CA 1
ATOM 2206 C C . GLY A 1 286 ? 5.137 2.408 21.406 1 59.09 286 GLY A C 1
ATOM 2207 O O . GLY A 1 286 ? 6.223 2.133 21.922 1 59.09 286 GLY A O 1
ATOM 2208 N N . LYS A 1 287 ? 3.848 2.082 21.781 1 50.31 287 LYS A N 1
ATOM 2209 C CA . LYS A 1 287 ? 3.83 1.377 23.062 1 50.31 287 LYS A CA 1
ATOM 2210 C C . LYS A 1 287 ? 3.496 -0.1 22.859 1 50.31 287 LYS A C 1
ATOM 2212 O O . LYS A 1 287 ? 2.781 -0.464 21.938 1 50.31 287 LYS A O 1
ATOM 2217 N N . MET B 1 1 ? 2.148 -19.406 17.172 1 50.56 1 MET B N 1
ATOM 2218 C CA . MET B 1 1 ? 3.109 -20.5 17.094 1 50.56 1 MET B CA 1
ATOM 2219 C C . MET B 1 1 ? 4.52 -19.984 16.844 1 50.56 1 MET B C 1
ATOM 2221 O O . MET B 1 1 ? 4.711 -19.078 16.016 1 50.56 1 MET B O 1
ATOM 2225 N N . ASN B 1 2 ? 5.398 -20.281 17.656 1 55.78 2 ASN B N 1
ATOM 2226 C CA . ASN B 1 2 ? 6.777 -19.828 17.484 1 55.78 2 ASN B CA 1
ATOM 2227 C C . ASN B 1 2 ? 7.422 -20.469 16.25 1 55.78 2 ASN B C 1
ATOM 2229 O O . ASN B 1 2 ? 6.977 -21.516 15.781 1 55.78 2 ASN B O 1
ATOM 2233 N N . THR B 1 3 ? 8.172 -19.75 15.523 1 60.31 3 THR B N 1
ATOM 2234 C CA . THR B 1 3 ? 8.852 -20.172 14.305 1 60.31 3 THR B CA 1
ATOM 2235 C C . THR B 1 3 ? 9.445 -21.562 14.469 1 60.31 3 THR B C 1
ATOM 2237 O O . THR B 1 3 ? 9.398 -22.375 13.547 1 60.31 3 THR B O 1
ATOM 2240 N N . GLU B 1 4 ? 9.867 -21.859 15.641 1 62.53 4 GLU B N 1
ATOM 2241 C CA . GLU B 1 4 ? 10.477 -23.172 15.883 1 62.53 4 GLU B CA 1
ATOM 2242 C C . GLU B 1 4 ? 9.414 -24.281 15.891 1 62.53 4 GLU B C 1
ATOM 2244 O O . GLU B 1 4 ? 9.656 -25.375 15.391 1 62.53 4 GLU B O 1
ATOM 2249 N N . GLU B 1 5 ? 8.312 -24 16.438 1 64.31 5 GLU B N 1
ATOM 2250 C CA . GLU B 1 5 ? 7.223 -24.953 16.469 1 64.31 5 GLU B CA 1
ATOM 2251 C C . GLU B 1 5 ? 6.66 -25.188 15.062 1 64.31 5 GLU B C 1
ATOM 2253 O O . GLU B 1 5 ? 6.305 -26.312 14.703 1 64.31 5 GLU B O 1
ATOM 2258 N N . MET B 1 6 ? 6.684 -24.219 14.312 1 65.75 6 MET B N 1
ATOM 2259 C CA . MET B 1 6 ? 6.176 -24.297 12.945 1 65.75 6 MET B CA 1
ATOM 2260 C C . MET B 1 6 ? 7.051 -25.219 12.102 1 65.75 6 MET B C 1
ATOM 2262 O O . MET B 1 6 ? 6.547 -25.922 11.227 1 65.75 6 MET B O 1
ATOM 2266 N N . LYS B 1 7 ? 8.227 -25.219 12.594 1 66.88 7 LYS B N 1
ATOM 2267 C CA . LYS B 1 7 ? 9.188 -25.984 11.805 1 66.88 7 LYS B CA 1
ATOM 2268 C C . LYS B 1 7 ? 8.992 -27.484 12 1 66.88 7 LYS B C 1
ATOM 2270 O O . LYS B 1 7 ? 9.438 -28.281 11.172 1 66.88 7 LYS B O 1
ATOM 2275 N N . GLN B 1 8 ? 8.234 -27.797 12.922 1 79.12 8 GLN B N 1
ATOM 2276 C CA . GLN B 1 8 ? 8.008 -29.219 13.172 1 79.12 8 GLN B CA 1
ATOM 2277 C C . GLN B 1 8 ? 6.664 -29.672 12.602 1 79.12 8 GLN B C 1
ATOM 2279 O O . GLN B 1 8 ? 6.383 -30.875 12.539 1 79.12 8 GLN B O 1
ATOM 2284 N N . GLN B 1 9 ? 5.969 -28.672 12.172 1 87.88 9 GLN B N 1
ATOM 2285 C CA . GLN B 1 9 ? 4.645 -28.984 11.648 1 87.88 9 GLN B CA 1
ATOM 2286 C C . GLN B 1 9 ? 4.688 -29.219 10.141 1 87.88 9 GLN B C 1
ATOM 2288 O O . GLN B 1 9 ? 5.629 -28.781 9.469 1 87.88 9 GLN B O 1
ATOM 2293 N N . SER B 1 10 ? 3.689 -30.031 9.711 1 94.06 10 SER B N 1
ATOM 2294 C CA . SER B 1 10 ? 3.568 -30.312 8.289 1 94.06 10 SER B CA 1
ATOM 2295 C C . SER B 1 10 ? 2.342 -29.641 7.691 1 94.06 10 SER B C 1
ATOM 2297 O O . SER B 1 10 ? 1.279 -29.594 8.312 1 94.06 10 SER B O 1
ATOM 2299 N N . PHE B 1 11 ? 2.543 -29.078 6.527 1 95.81 11 PHE B N 1
ATOM 2300 C CA . PHE B 1 11 ? 1.483 -28.406 5.785 1 95.81 11 PHE B CA 1
ATOM 2301 C C . PHE B 1 11 ? 1.487 -28.828 4.324 1 95.81 11 PHE B C 1
ATOM 2303 O O . PHE B 1 11 ? 2.502 -29.312 3.816 1 95.81 11 PHE B O 1
ATOM 2310 N N . VAL B 1 12 ? 0.352 -28.641 3.707 1 97.88 12 VAL B N 1
ATOM 2311 C CA . VAL B 1 12 ? 0.278 -28.859 2.27 1 97.88 12 VAL B CA 1
ATOM 2312 C C . VAL B 1 12 ? 0.034 -27.547 1.542 1 97.88 12 VAL B C 1
ATOM 2314 O O . VAL B 1 12 ? -0.779 -26.734 1.982 1 97.88 12 VAL B O 1
ATOM 2317 N N . GLY B 1 13 ? 0.841 -27.281 0.579 1 98.25 13 GLY B N 1
ATOM 2318 C CA . GLY B 1 13 ? 0.649 -26.156 -0.304 1 98.25 13 GLY B CA 1
ATOM 2319 C C . GLY B 1 13 ? 0.192 -26.547 -1.695 1 98.25 13 GLY B C 1
ATOM 2320 O O . GLY B 1 13 ? 0.686 -27.516 -2.264 1 98.25 13 GLY B O 1
ATOM 2321 N N . VAL B 1 14 ? -0.813 -25.828 -2.236 1 98.12 14 VAL B N 1
ATOM 2322 C CA . VAL B 1 14 ? -1.336 -26.047 -3.582 1 98.12 14 VAL B CA 1
ATOM 2323 C C . VAL B 1 14 ? -1.14 -24.797 -4.426 1 98.12 14 VAL B C 1
ATOM 2325 O O . VAL B 1 14 ? -1.589 -23.703 -4.047 1 98.12 14 VAL B O 1
ATOM 2328 N N . ASP B 1 15 ? -0.471 -24.906 -5.488 1 96.88 15 ASP B N 1
ATOM 2329 C CA . ASP B 1 15 ? -0.317 -23.859 -6.488 1 96.88 15 ASP B CA 1
ATOM 2330 C C . ASP B 1 15 ? -1.197 -24.125 -7.707 1 96.88 15 ASP B C 1
ATOM 2332 O O . ASP B 1 15 ? -0.867 -24.969 -8.547 1 96.88 15 ASP B O 1
ATOM 2336 N N . LEU B 1 16 ? -2.287 -23.406 -7.77 1 93.25 16 LEU B N 1
ATOM 2337 C CA . LEU B 1 16 ? -3.188 -23.547 -8.906 1 93.25 16 LEU B CA 1
ATOM 2338 C C . LEU B 1 16 ? -2.844 -22.547 -10 1 93.25 16 LEU B C 1
ATOM 2340 O O . LEU B 1 16 ? -3.121 -21.344 -9.867 1 93.25 16 LEU B O 1
ATOM 2344 N N . GLY B 1 17 ? -2.246 -23.016 -11.094 1 86.25 17 GLY B N 1
ATOM 2345 C CA . GLY B 1 17 ? -1.958 -22.172 -12.242 1 86.25 17 GLY B CA 1
ATOM 2346 C C . GLY B 1 17 ? -3.068 -22.172 -13.281 1 86.25 17 GLY B C 1
ATOM 2347 O O . GLY B 1 17 ? -4.172 -22.656 -13.008 1 86.25 17 GLY B O 1
ATOM 2348 N N . ALA B 1 18 ? -2.771 -21.609 -14.383 1 77.81 18 ALA B N 1
ATOM 2349 C CA . ALA B 1 18 ? -3.754 -21.562 -15.461 1 77.81 18 ALA B CA 1
ATOM 2350 C C . ALA B 1 18 ? -3.865 -22.922 -16.156 1 77.81 18 ALA B C 1
ATOM 2352 O O . ALA B 1 18 ? -4.949 -23.312 -16.609 1 77.81 18 ALA B O 1
ATOM 2353 N N . THR B 1 19 ? -2.752 -23.578 -16.156 1 83 19 THR B N 1
ATOM 2354 C CA . THR B 1 19 ? -2.732 -24.781 -16.969 1 83 19 THR B CA 1
ATOM 2355 C C . THR B 1 19 ? -2.334 -26 -16.125 1 83 19 THR B C 1
ATOM 2357 O O . THR B 1 19 ? -2.58 -27.141 -16.516 1 83 19 THR B O 1
ATOM 2360 N N . ASN B 1 20 ? -1.749 -25.75 -15.023 1 89.94 20 ASN B N 1
ATOM 2361 C CA . ASN B 1 20 ? -1.26 -26.844 -14.188 1 89.94 20 ASN B CA 1
ATOM 2362 C C . ASN B 1 20 ? -1.57 -26.594 -12.711 1 89.94 20 ASN B C 1
ATOM 2364 O O . ASN B 1 20 ? -1.799 -25.453 -12.305 1 89.94 20 ASN B O 1
ATOM 2368 N N . VAL B 1 21 ? -1.587 -27.672 -12.016 1 94.44 21 VAL B N 1
ATOM 2369 C CA . VAL B 1 21 ? -1.702 -27.625 -10.562 1 94.44 21 VAL B CA 1
ATOM 2370 C C . VAL B 1 21 ? -0.559 -28.406 -9.93 1 94.44 21 VAL B C 1
ATOM 2372 O O . VAL B 1 21 ? -0.182 -29.469 -10.414 1 94.44 21 VAL B O 1
ATOM 2375 N N . ARG B 1 22 ? 0.064 -27.828 -8.906 1 97.19 22 ARG B N 1
ATOM 2376 C CA . ARG B 1 22 ? 1.117 -28.469 -8.125 1 97.19 22 ARG B CA 1
ATOM 2377 C C . ARG B 1 22 ? 0.756 -28.516 -6.645 1 97.19 22 ARG B C 1
ATOM 2379 O O . ARG B 1 22 ? 0.184 -27.562 -6.113 1 97.19 22 ARG B O 1
ATOM 2386 N N . VAL B 1 23 ? 1.035 -29.656 -6.055 1 98.31 23 VAL B N 1
ATOM 2387 C CA . VAL B 1 23 ? 0.719 -29.875 -4.648 1 98.31 23 VAL B CA 1
ATOM 2388 C C . VAL B 1 23 ? 1.938 -30.438 -3.926 1 98.31 23 VAL B C 1
ATOM 2390 O O . VAL B 1 23 ? 2.557 -31.406 -4.398 1 98.31 23 VAL B O 1
ATOM 2393 N N . GLY B 1 24 ? 2.264 -29.828 -2.729 1 98.12 24 GLY B N 1
ATOM 2394 C CA . GLY B 1 24 ? 3.416 -30.312 -1.982 1 98.12 24 GLY B CA 1
ATOM 2395 C C . GLY B 1 24 ? 3.189 -30.328 -0.482 1 98.12 24 GLY B C 1
ATOM 2396 O O . GLY B 1 24 ? 2.527 -29.438 0.062 1 98.12 24 GLY B O 1
ATOM 2397 N N . ARG B 1 25 ? 3.697 -31.359 0.126 1 98.06 25 ARG B N 1
ATOM 2398 C CA . ARG B 1 25 ? 3.756 -31.406 1.584 1 98.06 25 ARG B CA 1
ATOM 2399 C C . ARG B 1 25 ? 5.043 -30.766 2.1 1 98.06 25 ARG B C 1
ATOM 2401 O O . ARG B 1 25 ? 6.141 -31.156 1.688 1 98.06 25 ARG B O 1
ATOM 2408 N N . VAL B 1 26 ? 4.844 -29.781 2.92 1 95.94 26 VAL B N 1
ATOM 2409 C CA . VAL B 1 26 ? 5.969 -28.984 3.408 1 95.94 26 VAL B CA 1
ATOM 2410 C C . VAL B 1 26 ? 6.191 -29.266 4.895 1 95.94 26 VAL B C 1
ATOM 2412 O O . VAL B 1 26 ? 5.242 -29.266 5.68 1 95.94 26 VAL B O 1
ATOM 2415 N N . ARG B 1 27 ? 7.41 -29.547 5.242 1 93.31 27 ARG B N 1
ATOM 2416 C CA . ARG B 1 27 ? 7.859 -29.672 6.625 1 93.31 27 ARG B CA 1
ATOM 2417 C C . ARG B 1 27 ? 9.141 -28.875 6.848 1 93.31 27 ARG B C 1
ATOM 2419 O O . ARG B 1 27 ? 10.102 -29.016 6.09 1 93.31 27 ARG B O 1
ATOM 2426 N N . GLY B 1 28 ? 9.109 -28.062 7.879 1 87.19 28 GLY B N 1
ATOM 2427 C CA . GLY B 1 28 ? 10.242 -27.172 8.047 1 87.19 28 GLY B CA 1
ATOM 2428 C C . GLY B 1 28 ? 10.453 -26.25 6.863 1 87.19 28 GLY B C 1
ATOM 2429 O O . GLY B 1 28 ? 9.539 -25.516 6.469 1 87.19 28 GLY B O 1
ATOM 2430 N N . ASN B 1 29 ? 11.656 -26.375 6.203 1 85.88 29 ASN B N 1
ATOM 2431 C CA . ASN B 1 29 ? 11.961 -25.5 5.07 1 85.88 29 ASN B CA 1
ATOM 2432 C C . ASN B 1 29 ? 12.039 -26.297 3.764 1 85.88 29 ASN B C 1
ATOM 2434 O O . ASN B 1 29 ? 12.695 -25.859 2.812 1 85.88 29 ASN B O 1
ATOM 2438 N N . SER B 1 30 ? 11.297 -27.422 3.822 1 89.88 30 SER B N 1
ATOM 2439 C CA . SER B 1 30 ? 11.492 -28.281 2.65 1 89.88 30 SER B CA 1
ATOM 2440 C C . SER B 1 30 ? 10.164 -28.875 2.186 1 89.88 30 SER B C 1
ATOM 2442 O O . SER B 1 30 ? 9.242 -29.047 2.982 1 89.88 30 SER B O 1
ATOM 2444 N N . ILE B 1 31 ? 10.141 -29.141 0.925 1 95.69 31 ILE B N 1
ATOM 2445 C CA . ILE B 1 31 ? 9.055 -29.938 0.353 1 95.69 31 ILE B CA 1
ATOM 2446 C C . ILE B 1 31 ? 9.422 -31.406 0.388 1 95.69 31 ILE B C 1
ATOM 2448 O O . ILE B 1 31 ? 10.375 -31.844 -0.264 1 95.69 31 ILE B O 1
ATOM 2452 N N . GLU B 1 32 ? 8.648 -32.188 1.089 1 96.38 32 GLU B N 1
ATOM 2453 C CA . GLU B 1 32 ? 8.953 -33.594 1.259 1 96.38 32 GLU B CA 1
ATOM 2454 C C . GLU B 1 32 ? 8.406 -34.438 0.098 1 96.38 32 GLU B C 1
ATOM 2456 O O . GLU B 1 32 ? 8.977 -35.469 -0.259 1 96.38 32 GLU B O 1
ATOM 2461 N N . GLN B 1 33 ? 7.34 -34.062 -0.413 1 97.62 33 GLN B N 1
ATOM 2462 C CA . GLN B 1 33 ? 6.695 -34.688 -1.55 1 97.62 33 GLN B CA 1
ATOM 2463 C C . GLN B 1 33 ? 6 -33.688 -2.445 1 97.62 33 GLN B C 1
ATOM 2465 O O . GLN B 1 33 ? 5.391 -32.719 -1.951 1 97.62 33 GLN B O 1
ATOM 2470 N N . LEU B 1 34 ? 6.18 -33.875 -3.717 1 97.88 34 LEU B N 1
ATOM 2471 C CA . LEU B 1 34 ? 5.621 -32.938 -4.703 1 97.88 34 LEU B CA 1
ATOM 2472 C C . LEU B 1 34 ? 4.891 -33.719 -5.805 1 97.88 34 LEU B C 1
ATOM 2474 O O . LEU B 1 34 ? 5.418 -34.688 -6.336 1 97.88 34 LEU B O 1
ATOM 2478 N N . GLU B 1 35 ? 3.688 -33.25 -6.035 1 98.06 35 GLU B N 1
ATOM 2479 C CA . GLU B 1 35 ? 2.877 -33.781 -7.125 1 98.06 35 GLU B CA 1
ATOM 2480 C C . GLU B 1 35 ? 2.414 -32.656 -8.062 1 98.06 35 GLU B C 1
ATOM 2482 O O . GLU B 1 35 ? 2.393 -31.5 -7.688 1 98.06 35 GLU B O 1
ATOM 2487 N N . GLY B 1 36 ? 2.17 -33.031 -9.305 1 96 36 GLY B N 1
ATOM 2488 C CA . GLY B 1 36 ? 1.683 -32.062 -10.281 1 96 36 GLY B CA 1
ATOM 2489 C C . GLY B 1 36 ? 0.977 -32.719 -11.461 1 96 36 GLY B C 1
ATOM 2490 O O . GLY B 1 36 ? 1.243 -33.875 -11.789 1 96 36 GLY B O 1
ATOM 2491 N N . GLU B 1 37 ? 0.051 -32 -12.016 1 95 37 GLU B N 1
ATOM 2492 C CA . GLU B 1 37 ? -0.664 -32.469 -13.203 1 95 37 GLU B CA 1
ATOM 2493 C C . GLU B 1 37 ? -1.21 -31.281 -14 1 95 37 GLU B C 1
ATOM 2495 O O . GLU B 1 37 ? -1.298 -30.156 -13.492 1 95 37 GLU B O 1
ATOM 2500 N N . GLU B 1 38 ? -1.505 -31.547 -15.266 1 92.44 38 GLU B N 1
ATOM 2501 C CA . GLU B 1 38 ? -2.219 -30.562 -16.078 1 92.44 38 GLU B CA 1
ATOM 2502 C C . GLU B 1 38 ? -3.678 -30.453 -15.656 1 92.44 38 GLU B C 1
ATOM 2504 O O . GLU B 1 38 ? -4.301 -31.438 -15.273 1 92.44 38 GLU B O 1
ATOM 2509 N N . ILE B 1 39 ? -4.125 -29.219 -15.641 1 87.5 39 ILE B N 1
ATOM 2510 C CA . ILE B 1 39 ? -5.527 -29 -15.305 1 87.5 39 ILE B CA 1
ATOM 2511 C C . ILE B 1 39 ? -6.418 -29.594 -16.391 1 87.5 39 ILE B C 1
ATOM 2513 O O . ILE B 1 39 ? -6.195 -29.344 -17.578 1 87.5 39 ILE B O 1
ATOM 2517 N N . VAL B 1 40 ? -7.301 -30.359 -15.938 1 80.19 40 VAL B N 1
ATOM 2518 C CA . VAL B 1 40 ? -8.219 -31 -16.875 1 80.19 40 VAL B CA 1
ATOM 2519 C C . VAL B 1 40 ? -9.32 -30.031 -17.266 1 80.19 40 VAL B C 1
ATOM 2521 O O . VAL B 1 40 ? -9.93 -29.391 -16.406 1 80.19 40 VAL B O 1
ATOM 2524 N N . ASP B 1 41 ? -9.305 -29.844 -18.547 1 72.69 41 ASP B N 1
ATOM 2525 C CA . ASP B 1 41 ? -10.359 -28.984 -19.078 1 72.69 41 ASP B CA 1
ATOM 2526 C C . ASP B 1 41 ? -11.742 -29.578 -18.812 1 72.69 41 ASP B C 1
ATOM 2528 O O . ASP B 1 41 ? -12.039 -30.688 -19.25 1 72.69 41 ASP B O 1
ATOM 2532 N N . SER B 1 42 ? -12.32 -29 -17.766 1 70.56 42 SER B N 1
ATOM 2533 C CA . SER B 1 42 ? -13.703 -29.391 -17.516 1 70.56 42 SER B CA 1
ATOM 2534 C C . SER B 1 42 ? -14.602 -28.188 -17.312 1 70.56 42 SER B C 1
ATOM 2536 O O . SER B 1 42 ? -14.141 -27.125 -16.891 1 70.56 42 SER B O 1
ATOM 2538 N N . ASN B 1 43 ? -15.773 -28.312 -17.828 1 70.44 43 ASN B N 1
ATOM 2539 C CA . ASN B 1 43 ? -16.766 -27.25 -17.656 1 70.44 43 ASN B CA 1
ATOM 2540 C C . ASN B 1 43 ? -17.359 -27.266 -16.25 1 70.44 43 ASN B C 1
ATOM 2542 O O . ASN B 1 43 ? -18.141 -26.391 -15.906 1 70.44 43 ASN B O 1
ATOM 2546 N N . ASP B 1 44 ? -16.938 -28.188 -15.445 1 77.44 44 ASP B N 1
ATOM 2547 C CA . ASP B 1 44 ? -17.5 -28.297 -14.102 1 77.44 44 ASP B CA 1
ATOM 2548 C C . ASP B 1 44 ? -16.438 -27.984 -13.047 1 77.44 44 ASP B C 1
ATOM 2550 O O . ASP B 1 44 ? -15.43 -28.688 -12.938 1 77.44 44 ASP B O 1
ATOM 2554 N N . PRO B 1 45 ? -16.719 -26.922 -12.234 1 80.75 45 PRO B N 1
ATOM 2555 C CA . PRO B 1 45 ? -15.789 -26.562 -11.156 1 80.75 45 PRO B CA 1
ATOM 2556 C C . PRO B 1 45 ? -15.531 -27.734 -10.203 1 80.75 45 PRO B C 1
ATOM 2558 O O . PRO B 1 45 ? -14.445 -27.844 -9.633 1 80.75 45 PRO B O 1
ATOM 2561 N N . SER B 1 46 ? -16.469 -28.562 -10.078 1 85.19 46 SER B N 1
ATOM 2562 C CA . SER B 1 46 ? -16.328 -29.703 -9.172 1 85.19 46 SER B CA 1
ATOM 2563 C C . SER B 1 46 ? -15.242 -30.656 -9.633 1 85.19 46 SER B C 1
ATOM 2565 O O . SER B 1 46 ? -14.594 -31.312 -8.812 1 85.19 46 SER B O 1
ATOM 2567 N N . ASP B 1 47 ? -15.039 -30.656 -10.93 1 88.62 47 ASP B N 1
ATOM 2568 C CA . ASP B 1 47 ? -14.016 -31.562 -11.461 1 88.62 47 ASP B CA 1
ATOM 2569 C C . ASP B 1 47 ? -12.617 -31.094 -11.055 1 88.62 47 ASP B C 1
ATOM 2571 O O . ASP B 1 47 ? -11.781 -31.922 -10.656 1 88.62 47 ASP B O 1
ATOM 2575 N N . LEU B 1 48 ? -12.414 -29.859 -11.156 1 89.12 48 LEU B N 1
ATOM 2576 C CA . LEU B 1 48 ? -11.109 -29.328 -10.773 1 89.12 48 LEU B CA 1
ATOM 2577 C C . LEU B 1 48 ? -10.867 -29.5 -9.281 1 89.12 48 LEU B C 1
ATOM 2579 O O . LEU B 1 48 ? -9.758 -29.828 -8.859 1 89.12 48 LEU B O 1
ATOM 2583 N N . LEU B 1 49 ? -11.898 -29.328 -8.508 1 93 49 LEU B N 1
ATOM 2584 C CA . LEU B 1 49 ? -11.766 -29.5 -7.066 1 93 49 LEU B CA 1
ATOM 2585 C C . LEU B 1 49 ? -11.469 -30.953 -6.715 1 93 49 LEU B C 1
ATOM 2587 O O . LEU B 1 49 ? -10.695 -31.234 -5.793 1 93 49 LEU B O 1
ATOM 2591 N N . THR B 1 50 ? -12.117 -31.797 -7.422 1 94.31 50 THR B N 1
ATOM 2592 C CA . THR B 1 50 ? -11.844 -33.219 -7.223 1 94.31 50 THR B CA 1
ATOM 2593 C C . THR B 1 50 ? -10.398 -33.531 -7.594 1 94.31 50 THR B C 1
ATOM 2595 O O . THR B 1 50 ? -9.734 -34.312 -6.891 1 94.31 50 THR B O 1
ATOM 2598 N N . GLN B 1 51 ? -9.992 -32.969 -8.719 1 94.19 51 GLN B N 1
ATOM 2599 C CA . GLN B 1 51 ? -8.609 -33.156 -9.133 1 94.19 51 GLN B CA 1
ATOM 2600 C C . GLN B 1 51 ? -7.645 -32.688 -8.055 1 94.19 51 GLN B C 1
ATOM 2602 O O . GLN B 1 51 ? -6.684 -33.375 -7.719 1 94.19 51 GLN B O 1
ATOM 2607 N N . ILE B 1 52 ? -7.883 -31.547 -7.512 1 95.31 52 ILE B N 1
ATOM 2608 C CA . ILE B 1 52 ? -7.055 -30.969 -6.461 1 95.31 52 ILE B CA 1
ATOM 2609 C C . ILE B 1 52 ? -7.078 -31.859 -5.227 1 95.31 52 ILE B C 1
ATOM 2611 O O . ILE B 1 52 ? -6.035 -32.156 -4.637 1 95.31 52 ILE B O 1
ATOM 2615 N N . GLU B 1 53 ? -8.242 -32.344 -4.887 1 97.12 53 GLU B N 1
ATOM 2616 C CA . GLU B 1 53 ? -8.391 -33.219 -3.738 1 97.12 53 GLU B CA 1
ATOM 2617 C C . GLU B 1 53 ? -7.547 -34.469 -3.902 1 97.12 53 GLU B C 1
ATOM 2619 O O . GLU B 1 53 ? -6.871 -34.906 -2.965 1 97.12 53 GLU B O 1
ATOM 2624 N N . VAL B 1 54 ? -7.672 -35.031 -5.051 1 97.56 54 VAL B N 1
ATOM 2625 C CA . VAL B 1 54 ? -6.945 -36.281 -5.332 1 97.56 54 VAL B CA 1
ATOM 2626 C C . VAL B 1 54 ? -5.445 -36.031 -5.176 1 97.56 54 VAL B C 1
ATOM 2628 O O . VAL B 1 54 ? -4.738 -36.844 -4.57 1 97.56 54 VAL B O 1
ATOM 2631 N N . LEU B 1 55 ? -4.973 -34.938 -5.691 1 97.88 55 LEU B N 1
ATOM 2632 C CA . LEU B 1 55 ? -3.555 -34.625 -5.602 1 97.88 55 LEU B CA 1
ATOM 2633 C C . LEU B 1 55 ? -3.139 -34.375 -4.152 1 97.88 55 LEU B C 1
ATOM 2635 O O . LEU B 1 55 ? -2.064 -34.812 -3.732 1 97.88 55 LEU B O 1
ATOM 2639 N N . ILE B 1 56 ? -3.994 -33.688 -3.412 1 98.44 56 ILE B N 1
ATOM 2640 C CA . ILE B 1 56 ? -3.707 -33.406 -2.006 1 98.44 56 ILE B CA 1
ATOM 2641 C C . ILE B 1 56 ? -3.596 -34.75 -1.247 1 98.44 56 ILE B C 1
ATOM 2643 O O . ILE B 1 56 ? -2.676 -34.938 -0.449 1 98.44 56 ILE B O 1
ATOM 2647 N N . ARG B 1 57 ? -4.457 -35.688 -1.502 1 98.12 57 ARG B N 1
ATOM 2648 C CA . ARG B 1 57 ? -4.512 -36.938 -0.781 1 98.12 57 ARG B CA 1
ATOM 2649 C C . ARG B 1 57 ? -3.275 -37.781 -1.064 1 98.12 57 ARG B C 1
ATOM 2651 O O . ARG B 1 57 ? -2.896 -38.625 -0.254 1 98.12 57 ARG B O 1
ATOM 2658 N N . LYS B 1 58 ? -2.664 -37.531 -2.189 1 98 58 LYS B N 1
ATOM 2659 C CA . LYS B 1 58 ? -1.432 -38.219 -2.506 1 98 58 LYS B CA 1
ATOM 2660 C C . LYS B 1 58 ? -0.298 -37.812 -1.574 1 98 58 LYS B C 1
ATOM 2662 O O . LYS B 1 58 ? 0.64 -38.562 -1.344 1 98 58 LYS B O 1
ATOM 2667 N N . VAL B 1 59 ? -0.386 -36.625 -1.028 1 98.12 59 VAL B N 1
ATOM 2668 C CA . VAL B 1 59 ? 0.781 -36.125 -0.312 1 98.12 59 VAL B CA 1
ATOM 2669 C C . VAL B 1 59 ? 0.432 -35.906 1.159 1 98.12 59 VAL B C 1
ATOM 2671 O O . VAL B 1 59 ? 1.322 -35.812 2.01 1 98.12 59 VAL B O 1
ATOM 2674 N N . ILE B 1 60 ? -0.838 -35.781 1.479 1 97.19 60 ILE B N 1
ATOM 2675 C CA . ILE B 1 60 ? -1.265 -35.438 2.826 1 97.19 60 ILE B CA 1
ATOM 2676 C C . ILE B 1 60 ? -1.001 -36.594 3.779 1 97.19 60 ILE B C 1
ATOM 2678 O O . ILE B 1 60 ? -1.215 -37.75 3.426 1 97.19 60 ILE B O 1
ATOM 2682 N N . THR B 1 61 ? -0.463 -36.312 4.945 1 95.44 61 THR B N 1
ATOM 2683 C CA . THR B 1 61 ? -0.274 -37.25 6.035 1 95.44 61 THR B CA 1
ATOM 2684 C C . THR B 1 61 ? -1.058 -36.844 7.27 1 95.44 61 THR B C 1
ATOM 2686 O O . THR B 1 61 ? -1.609 -35.719 7.309 1 95.44 61 THR B O 1
ATOM 2689 N N . SER B 1 62 ? -1.105 -37.719 8.25 1 93.62 62 SER B N 1
ATOM 2690 C CA . SER B 1 62 ? -1.932 -37.469 9.43 1 93.62 62 SER B CA 1
ATOM 2691 C C . SER B 1 62 ? -1.443 -36.25 10.211 1 93.62 62 SER B C 1
ATOM 2693 O O . SER B 1 62 ? -2.232 -35.594 10.875 1 93.62 62 SER B O 1
ATOM 2695 N N . ASP B 1 63 ? -0.224 -35.938 10.07 1 92.5 63 ASP B N 1
ATOM 2696 C CA . ASP B 1 63 ? 0.355 -34.875 10.891 1 92.5 63 ASP B CA 1
ATOM 2697 C C . ASP B 1 63 ? 0.229 -33.531 10.211 1 92.5 63 ASP B C 1
ATOM 2699 O O . ASP B 1 63 ? 0.567 -32.5 10.797 1 92.5 63 ASP B O 1
ATOM 2703 N N . VAL B 1 64 ? -0.317 -33.531 9 1 95.81 64 VAL B N 1
ATOM 2704 C CA . VAL B 1 64 ? -0.562 -32.25 8.32 1 95.81 64 VAL B CA 1
ATOM 2705 C C . VAL B 1 64 ? -1.634 -31.453 9.062 1 95.81 64 VAL B C 1
ATOM 2707 O O . VAL B 1 64 ? -2.709 -31.984 9.367 1 95.81 64 VAL B O 1
ATOM 2710 N N . ILE B 1 65 ? -1.309 -30.172 9.305 1 93.75 65 ILE B N 1
ATOM 2711 C CA . ILE B 1 65 ? -2.215 -29.438 10.18 1 93.75 65 ILE B CA 1
ATOM 2712 C C . ILE B 1 65 ? -3.088 -28.5 9.352 1 93.75 65 ILE B C 1
ATOM 2714 O O . ILE B 1 65 ? -4.066 -27.953 9.859 1 93.75 65 ILE B O 1
ATOM 2718 N N . GLY B 1 66 ? -2.744 -28.312 8.086 1 95.94 66 GLY B N 1
ATOM 2719 C CA . GLY B 1 66 ? -3.539 -27.438 7.238 1 95.94 66 GLY B CA 1
ATOM 2720 C C . GLY B 1 66 ? -3.113 -27.484 5.781 1 95.94 66 GLY B C 1
ATOM 2721 O O . GLY B 1 66 ? -2.045 -28 5.453 1 95.94 66 GLY B O 1
ATOM 2722 N N . VAL B 1 67 ? -4.008 -26.984 4.957 1 97.62 67 VAL B N 1
ATOM 2723 C CA . VAL B 1 67 ? -3.789 -26.906 3.516 1 97.62 67 VAL B CA 1
ATOM 2724 C C . VAL B 1 67 ? -3.967 -25.469 3.033 1 97.62 67 VAL B C 1
ATOM 2726 O O . VAL B 1 67 ? -4.98 -24.844 3.328 1 97.62 67 VAL B O 1
ATOM 2729 N N . GLY B 1 68 ? -2.947 -24.969 2.404 1 97.88 68 GLY B N 1
ATOM 2730 C CA . GLY B 1 68 ? -3.041 -23.672 1.755 1 97.88 68 GLY B CA 1
ATOM 2731 C C . GLY B 1 68 ? -3.107 -23.75 0.242 1 97.88 68 GLY B C 1
ATOM 2732 O O . GLY B 1 68 ? -2.43 -24.594 -0.364 1 97.88 68 GLY B O 1
ATOM 2733 N N . ILE B 1 69 ? -3.906 -22.906 -0.396 1 97.44 69 ILE B N 1
ATOM 2734 C CA . ILE B 1 69 ? -4.098 -22.938 -1.842 1 97.44 69 ILE B CA 1
ATOM 2735 C C . ILE B 1 69 ? -3.922 -21.531 -2.42 1 97.44 69 ILE B C 1
ATOM 2737 O O . ILE B 1 69 ? -4.586 -20.594 -1.99 1 97.44 69 ILE B O 1
ATOM 2741 N N . GLY B 1 70 ? -3.02 -21.359 -3.344 1 96.69 70 GLY B N 1
ATOM 2742 C CA . GLY B 1 70 ? -2.883 -20.156 -4.148 1 96.69 70 GLY B CA 1
ATOM 2743 C C . GLY B 1 70 ? -3.629 -20.234 -5.469 1 96.69 70 GLY B C 1
ATOM 2744 O O . GLY B 1 70 ? -3.482 -21.219 -6.211 1 96.69 70 GLY B O 1
ATOM 2745 N N . VAL B 1 71 ? -4.449 -19.234 -5.762 1 93.81 71 VAL B N 1
ATOM 2746 C CA . VAL B 1 71 ? -5.25 -19.234 -6.984 1 93.81 71 VAL B CA 1
ATOM 2747 C C . VAL B 1 71 ? -4.961 -17.984 -7.797 1 93.81 71 VAL B C 1
ATOM 2749 O O . VAL B 1 71 ? -4.609 -16.938 -7.238 1 93.81 71 VAL B O 1
ATOM 2752 N N . PRO B 1 72 ? -5.121 -18.047 -9.117 1 89.69 72 PRO B N 1
ATOM 2753 C CA . PRO B 1 72 ? -4.844 -16.891 -9.969 1 89.69 72 PRO B CA 1
ATOM 2754 C C . PRO B 1 72 ? -6.039 -15.938 -10.078 1 89.69 72 PRO B C 1
ATOM 2756 O O . PRO B 1 72 ? -6.426 -15.555 -11.188 1 89.69 72 PRO B O 1
ATOM 2759 N N . SER B 1 73 ? -6.633 -15.547 -8.922 1 88.31 73 SER B N 1
ATOM 2760 C CA . SER B 1 73 ? -7.816 -14.695 -8.961 1 88.31 73 SER B CA 1
ATOM 2761 C C . SER B 1 73 ? -8.031 -13.992 -7.625 1 88.31 73 SER B C 1
ATOM 2763 O O . SER B 1 73 ? -7.215 -14.117 -6.711 1 88.31 73 SER B O 1
ATOM 2765 N N . VAL B 1 74 ? -9.102 -13.188 -7.664 1 87.12 74 VAL B N 1
ATOM 2766 C CA . VAL B 1 74 ? -9.523 -12.547 -6.426 1 87.12 74 VAL B CA 1
ATOM 2767 C C . VAL B 1 74 ? -10.195 -13.57 -5.516 1 87.12 74 VAL B C 1
ATOM 2769 O O . VAL B 1 74 ? -10.867 -14.492 -5.996 1 87.12 74 VAL B O 1
ATOM 2772 N N . VAL B 1 75 ? -10.016 -13.375 -4.234 1 93.19 75 VAL B N 1
ATOM 2773 C CA . VAL B 1 75 ? -10.484 -14.344 -3.25 1 93.19 75 VAL B CA 1
ATOM 2774 C C . VAL B 1 75 ? -11.148 -13.617 -2.084 1 93.19 75 VAL B C 1
ATOM 2776 O O . VAL B 1 75 ? -10.648 -12.594 -1.618 1 93.19 75 VAL B O 1
ATOM 2779 N N . ASP B 1 76 ? -12.336 -14.102 -1.722 1 93.56 76 ASP B N 1
ATOM 2780 C CA . ASP B 1 76 ? -12.773 -13.812 -0.358 1 93.56 76 ASP B CA 1
ATOM 2781 C C . ASP B 1 76 ? -12.008 -14.664 0.653 1 93.56 76 ASP B C 1
ATOM 2783 O O . ASP B 1 76 ? -12.336 -15.836 0.858 1 93.56 76 ASP B O 1
ATOM 2787 N N . VAL B 1 77 ? -11.078 -14.109 1.253 1 93.44 77 VAL B N 1
ATOM 2788 C CA . VAL B 1 77 ? -10.102 -14.859 2.039 1 93.44 77 VAL B CA 1
ATOM 2789 C C . VAL B 1 77 ? -10.773 -15.461 3.266 1 93.44 77 VAL B C 1
ATOM 2791 O O . VAL B 1 77 ? -10.492 -16.609 3.641 1 93.44 77 VAL B O 1
ATOM 2794 N N . GLU B 1 78 ? -11.625 -14.727 3.896 1 90.94 78 GLU B N 1
ATOM 2795 C CA . GLU B 1 78 ? -12.305 -15.211 5.094 1 90.94 78 GLU B CA 1
ATOM 2796 C C . GLU B 1 78 ? -13.156 -16.438 4.785 1 90.94 78 GLU B C 1
ATOM 2798 O O . GLU B 1 78 ? -13.047 -17.469 5.473 1 90.94 78 GLU B O 1
ATOM 2803 N N . GLU B 1 79 ? -13.867 -16.391 3.703 1 93.56 79 GLU B N 1
ATOM 2804 C CA . GLU B 1 79 ? -14.773 -17.484 3.365 1 93.56 79 GLU B CA 1
ATOM 2805 C C . GLU B 1 79 ? -14.109 -18.484 2.42 1 93.56 79 GLU B C 1
ATOM 2807 O O . GLU B 1 79 ? -14.609 -19.594 2.234 1 93.56 79 GLU B O 1
ATOM 2812 N N . GLY B 1 80 ? -13 -18.062 1.901 1 94.81 80 GLY B N 1
ATOM 2813 C CA . GLY B 1 80 ? -12.297 -18.922 0.963 1 94.81 80 GLY B CA 1
ATOM 2814 C C . GLY B 1 80 ? -13.039 -19.125 -0.343 1 94.81 80 GLY B C 1
ATOM 2815 O O . GLY B 1 80 ? -13.055 -20.234 -0.893 1 94.81 80 GLY B O 1
ATOM 2816 N N . ILE B 1 81 ? -13.781 -18.078 -0.746 1 93.69 81 ILE B N 1
ATOM 2817 C CA . ILE B 1 81 ? -14.523 -18.094 -2.006 1 93.69 81 ILE B CA 1
ATOM 2818 C C . ILE B 1 81 ? -13.648 -17.531 -3.125 1 93.69 81 ILE B C 1
ATOM 2820 O O . ILE B 1 81 ? -13.078 -16.453 -2.988 1 93.69 81 ILE B O 1
ATOM 2824 N N . VAL B 1 82 ? -13.523 -18.281 -4.203 1 91.75 82 VAL B N 1
ATOM 2825 C CA . VAL B 1 82 ? -12.727 -17.906 -5.363 1 91.75 82 VAL B CA 1
ATOM 2826 C C . VAL B 1 82 ? -13.633 -17.359 -6.457 1 91.75 82 VAL B C 1
ATOM 2828 O O . VAL B 1 82 ? -14.648 -17.969 -6.797 1 91.75 82 VAL B O 1
ATOM 2831 N N . TYR B 1 83 ? -13.203 -16.156 -6.949 1 85.56 83 TYR B N 1
ATOM 2832 C CA . TYR B 1 83 ? -14.023 -15.508 -7.973 1 85.56 83 TYR B CA 1
ATOM 2833 C C . TYR B 1 83 ? -13.289 -15.477 -9.312 1 85.56 83 TYR B C 1
ATOM 2835 O O . TYR B 1 83 ? -12.086 -15.211 -9.359 1 85.56 83 TYR B O 1
ATOM 2843 N N . ASP B 1 84 ? -14.008 -15.727 -10.359 1 78.94 84 ASP B N 1
ATOM 2844 C CA . ASP B 1 84 ? -13.617 -15.453 -11.742 1 78.94 84 ASP B CA 1
ATOM 2845 C C . ASP B 1 84 ? -12.203 -15.953 -12.023 1 78.94 84 ASP B C 1
ATOM 2847 O O . ASP B 1 84 ? -11.352 -15.195 -12.484 1 78.94 84 ASP B O 1
ATOM 2851 N N . VAL B 1 85 ? -11.938 -17.156 -11.805 1 71.62 85 VAL B N 1
ATOM 2852 C CA . VAL B 1 85 ? -10.633 -17.703 -12.141 1 71.62 85 VAL B CA 1
ATOM 2853 C C . VAL B 1 85 ? -10.406 -17.609 -13.648 1 71.62 85 VAL B C 1
ATOM 2855 O O . VAL B 1 85 ? -11.242 -18.031 -14.438 1 71.62 85 VAL B O 1
ATOM 2858 N N . GLN B 1 86 ? -9.422 -16.891 -13.977 1 65.19 86 GLN B N 1
ATOM 2859 C CA . GLN B 1 86 ? -9.094 -16.656 -15.375 1 65.19 86 GLN B CA 1
ATOM 2860 C C . GLN B 1 86 ? -8.93 -17.984 -16.125 1 65.19 86 GLN B C 1
ATOM 2862 O O . GLN B 1 86 ? -8.445 -18.969 -15.562 1 65.19 86 GLN B O 1
ATOM 2867 N N . ASN B 1 87 ? -9.398 -18.031 -17.266 1 61.12 87 ASN B N 1
ATOM 2868 C CA . ASN B 1 87 ? -9.242 -19.109 -18.234 1 61.12 87 ASN B CA 1
ATOM 2869 C C . ASN B 1 87 ? -10.031 -20.359 -17.828 1 61.12 87 ASN B C 1
ATOM 2871 O O . ASN B 1 87 ? -9.859 -21.422 -18.422 1 61.12 87 ASN B O 1
ATOM 2875 N N . ILE B 1 88 ? -10.688 -20.234 -16.641 1 70.69 88 ILE B N 1
ATOM 2876 C CA . ILE B 1 88 ? -11.594 -21.312 -16.281 1 70.69 88 ILE B CA 1
ATOM 2877 C C . ILE B 1 88 ? -13.023 -20.781 -16.203 1 70.69 88 ILE B C 1
ATOM 2879 O O . ILE B 1 88 ? -13.492 -20.391 -15.133 1 70.69 88 ILE B O 1
ATOM 2883 N N . PRO B 1 89 ? -13.688 -20.828 -17.234 1 68.31 89 PRO B N 1
ATOM 2884 C CA . PRO B 1 89 ? -14.992 -20.172 -17.344 1 68.31 89 PRO B CA 1
ATOM 2885 C C . PRO B 1 89 ? -15.992 -20.641 -16.297 1 68.31 89 PRO B C 1
ATOM 2887 O O . PRO B 1 89 ? -16.859 -19.875 -15.859 1 68.31 89 PRO B O 1
ATOM 2890 N N . SER B 1 90 ? -15.867 -21.875 -15.891 1 71.12 90 SER B N 1
ATOM 2891 C CA . SER B 1 90 ? -16.859 -22.438 -14.984 1 71.12 90 SER B CA 1
ATOM 2892 C C . SER B 1 90 ? -16.609 -21.984 -13.547 1 71.12 90 SER B C 1
ATOM 2894 O O . SER B 1 90 ? -17.469 -22.172 -12.672 1 71.12 90 SER B O 1
ATOM 2896 N N . TRP B 1 91 ? -15.555 -21.281 -13.312 1 80.56 91 TRP B N 1
ATOM 2897 C CA . TRP B 1 91 ? -15.219 -20.859 -11.961 1 80.56 91 TRP B CA 1
ATOM 2898 C C . TRP B 1 91 ? -15.594 -19.391 -11.734 1 80.56 91 TRP B C 1
ATOM 2900 O O . TRP B 1 91 ? -14.719 -18.531 -11.586 1 80.56 91 TRP B O 1
ATOM 2910 N N . GLU B 1 92 ? -16.844 -19.188 -11.586 1 81.19 92 GLU B N 1
ATOM 2911 C CA . GLU B 1 92 ? -17.328 -17.844 -11.352 1 81.19 92 GLU B CA 1
ATOM 2912 C C . GLU B 1 92 ? -17.312 -17.5 -9.859 1 81.19 92 GLU B C 1
ATOM 2914 O O . GLU B 1 92 ? -16.797 -16.453 -9.469 1 81.19 92 GLU B O 1
ATOM 2919 N N . LYS B 1 93 ? -17.906 -18.328 -9.078 1 89.12 93 LYS B N 1
ATOM 2920 C CA . LYS B 1 93 ? -17.969 -18.219 -7.629 1 89.12 93 LYS B CA 1
ATOM 2921 C C . LYS B 1 93 ? -17.969 -19.594 -6.965 1 89.12 93 LYS B C 1
ATOM 2923 O O . LYS B 1 93 ? -18.984 -20.281 -6.957 1 89.12 93 LYS B O 1
ATOM 2928 N N . VAL B 1 94 ? -16.859 -19.984 -6.41 1 92.31 94 VAL B N 1
ATOM 2929 C CA . VAL B 1 94 ? -16.719 -21.328 -5.879 1 92.31 94 VAL B CA 1
ATOM 2930 C C . VAL B 1 94 ? -16.203 -21.266 -4.441 1 92.31 94 VAL B C 1
ATOM 2932 O O . VAL B 1 94 ? -15.156 -20.672 -4.176 1 92.31 94 VAL B O 1
ATOM 2935 N N . PRO B 1 95 ? -16.953 -21.844 -3.459 1 95.38 95 PRO B N 1
ATOM 2936 C CA . PRO B 1 95 ? -16.484 -21.891 -2.072 1 95.38 95 PRO B CA 1
ATOM 2937 C C . PRO B 1 95 ? -15.445 -22.984 -1.837 1 95.38 95 PRO B C 1
ATOM 2939 O O . PRO B 1 95 ? -15.734 -23.984 -1.167 1 95.38 95 PRO B O 1
ATOM 2942 N N . VAL B 1 96 ? -14.25 -22.797 -2.25 1 95.69 96 VAL B N 1
ATOM 2943 C CA . VAL B 1 96 ? -13.148 -23.766 -2.273 1 95.69 96 VAL B CA 1
ATOM 2944 C C . VAL B 1 96 ? -12.828 -24.203 -0.851 1 95.69 96 VAL B C 1
ATOM 2946 O O . VAL B 1 96 ? -12.695 -25.406 -0.587 1 95.69 96 VAL B O 1
ATOM 2949 N N . LYS B 1 97 ? -12.742 -23.25 0.068 1 96.94 97 LYS B N 1
ATOM 2950 C CA . LYS B 1 97 ? -12.383 -23.531 1.453 1 96.94 97 LYS B CA 1
ATOM 2951 C C . LYS B 1 97 ? -13.359 -24.516 2.082 1 96.94 97 LYS B C 1
ATOM 2953 O O . LYS B 1 97 ? -12.961 -25.594 2.557 1 96.94 97 LYS B O 1
ATOM 2958 N N . ARG B 1 98 ? -14.617 -24.172 2.018 1 96.94 98 ARG B N 1
ATOM 2959 C CA . ARG B 1 98 ? -15.641 -25 2.641 1 96.94 98 ARG B CA 1
ATOM 2960 C C . ARG B 1 98 ? -15.648 -26.406 2.041 1 96.94 98 ARG B C 1
ATOM 2962 O O . ARG B 1 98 ? -15.68 -27.391 2.773 1 96.94 98 ARG B O 1
ATOM 2969 N N . ILE B 1 99 ? -15.609 -26.531 0.746 1 96.81 99 ILE B N 1
ATOM 2970 C CA . ILE B 1 99 ? -15.695 -27.812 0.038 1 96.81 99 ILE B CA 1
ATOM 2971 C C . ILE B 1 99 ? -14.516 -28.688 0.422 1 96.81 99 ILE B C 1
ATOM 2973 O O . ILE B 1 99 ? -14.695 -29.859 0.775 1 96.81 99 ILE B O 1
ATOM 2977 N N . LEU B 1 100 ? -13.352 -28.125 0.406 1 97.25 100 LEU B N 1
ATOM 2978 C CA . LEU B 1 100 ? -12.164 -28.938 0.652 1 97.25 100 LEU B CA 1
ATOM 2979 C C . LEU B 1 100 ? -12.016 -29.25 2.139 1 97.25 100 LEU B C 1
ATOM 2981 O O . LEU B 1 100 ? -11.516 -30.312 2.512 1 97.25 100 LEU B O 1
ATOM 2985 N N . GLU B 1 101 ? -12.406 -28.281 2.986 1 97.69 101 GLU B N 1
ATOM 2986 C CA . GLU B 1 101 ? -12.383 -28.578 4.414 1 97.69 101 GLU B CA 1
ATOM 2987 C C . GLU B 1 101 ? -13.273 -29.766 4.75 1 97.69 101 GLU B C 1
ATOM 2989 O O . GLU B 1 101 ? -12.898 -30.625 5.555 1 97.69 101 GLU B O 1
ATOM 2994 N N . GLU B 1 102 ? -14.414 -29.797 4.148 1 97.06 102 GLU B N 1
ATOM 2995 C CA . GLU B 1 102 ? -15.344 -30.906 4.367 1 97.06 102 GLU B CA 1
ATOM 2996 C C . GLU B 1 102 ? -14.758 -32.219 3.893 1 97.06 102 GLU B C 1
ATOM 2998 O O . GLU B 1 102 ? -14.914 -33.25 4.551 1 97.06 102 GLU B O 1
ATOM 3003 N N . LYS B 1 103 ? -14.086 -32.219 2.85 1 96.38 103 LYS B N 1
ATOM 3004 C CA . LYS B 1 103 ? -13.555 -33.406 2.234 1 96.38 103 LYS B CA 1
ATOM 3005 C C . LYS B 1 103 ? -12.297 -33.906 2.953 1 96.38 103 LYS B C 1
ATOM 3007 O O . LYS B 1 103 ? -12.07 -35.094 3.096 1 96.38 103 LYS B O 1
ATOM 3012 N N . LEU B 1 104 ? -11.492 -32.969 3.408 1 97.12 104 LEU B N 1
ATOM 3013 C CA . LEU B 1 104 ? -10.172 -33.281 3.924 1 97.12 104 LEU B CA 1
ATOM 3014 C C . LEU B 1 104 ? -10.18 -33.344 5.449 1 97.12 104 LEU B C 1
ATOM 3016 O O . LEU B 1 104 ? -9.258 -33.906 6.059 1 97.12 104 LEU B O 1
ATOM 3020 N N . ASN B 1 105 ? -11.164 -32.781 6.066 1 96.5 105 ASN B N 1
ATOM 3021 C CA . ASN B 1 105 ? -11.25 -32.656 7.516 1 96.5 105 ASN B CA 1
ATOM 3022 C C . ASN B 1 105 ? -10.016 -32 8.094 1 96.5 105 ASN B C 1
ATOM 3024 O O . ASN B 1 105 ? -9.422 -32.5 9.055 1 96.5 105 ASN B O 1
ATOM 3028 N N . LYS B 1 106 ? -9.523 -31.031 7.418 1 96.12 106 LYS B N 1
ATOM 3029 C CA . LYS B 1 106 ? -8.406 -30.156 7.801 1 96.12 106 LYS B CA 1
ATOM 3030 C C . LYS B 1 106 ? -8.703 -28.703 7.484 1 96.12 106 LYS B C 1
ATOM 3032 O O . LYS B 1 106 ? -9.484 -28.406 6.574 1 96.12 106 LYS B O 1
ATOM 3037 N N . PRO B 1 107 ? -8.125 -27.75 8.32 1 96.44 107 PRO B N 1
ATOM 3038 C CA . PRO B 1 107 ? -8.258 -26.344 7.934 1 96.44 107 PRO B CA 1
ATOM 3039 C C . PRO B 1 107 ? -7.711 -26.062 6.535 1 96.44 107 PRO B C 1
ATOM 3041 O O . PRO B 1 107 ? -6.672 -26.609 6.156 1 96.44 107 PRO B O 1
ATOM 3044 N N . VAL B 1 108 ? -8.461 -25.25 5.773 1 97.56 108 VAL B N 1
ATOM 3045 C CA . VAL B 1 108 ? -8.062 -24.875 4.422 1 97.56 108 VAL B CA 1
ATOM 3046 C C . VAL B 1 108 ? -7.988 -23.344 4.316 1 97.56 108 VAL B C 1
ATOM 3048 O O . VAL B 1 108 ? -8.859 -22.641 4.824 1 97.56 108 VAL B O 1
ATOM 3051 N N . TYR B 1 109 ? -6.934 -22.891 3.736 1 97.31 109 TYR B N 1
ATOM 3052 C CA . TYR B 1 109 ? -6.711 -21.469 3.494 1 97.31 109 TYR B CA 1
ATOM 3053 C C . TYR B 1 109 ? -6.535 -21.188 2.006 1 97.31 109 TYR B C 1
ATOM 3055 O O . TYR B 1 109 ? -5.863 -21.953 1.303 1 97.31 109 TYR B O 1
ATOM 3063 N N . VAL B 1 110 ? -7.203 -20.156 1.519 1 96.88 110 VAL B N 1
ATOM 3064 C CA . VAL B 1 110 ? -7.148 -19.812 0.101 1 96.88 110 VAL B CA 1
ATOM 3065 C C . VAL B 1 110 ? -6.746 -18.359 -0.064 1 96.88 110 VAL B C 1
ATOM 3067 O O . VAL B 1 110 ? -7.223 -17.484 0.674 1 96.88 110 VAL B O 1
ATOM 3070 N N . ASN B 1 111 ? -5.844 -18.094 -0.95 1 96.94 111 ASN B N 1
ATOM 3071 C CA . ASN B 1 111 ? -5.414 -16.734 -1.262 1 96.94 111 ASN B CA 1
ATOM 3072 C C . ASN B 1 111 ? -4.961 -16.609 -2.713 1 96.94 111 ASN B C 1
ATOM 3074 O O . ASN B 1 111 ? -4.953 -17.594 -3.453 1 96.94 111 ASN B O 1
ATOM 3078 N N . ASN B 1 112 ? -4.707 -15.43 -3.133 1 95.5 112 ASN B N 1
ATOM 3079 C CA . ASN B 1 112 ? -4.176 -15.141 -4.461 1 95.5 112 ASN B CA 1
ATOM 3080 C C . ASN B 1 112 ? -2.754 -15.664 -4.625 1 95.5 112 ASN B C 1
ATOM 3082 O O . ASN B 1 112 ? -1.976 -15.672 -3.672 1 95.5 112 ASN B O 1
ATOM 3086 N N . ASP B 1 113 ? -2.436 -16.047 -5.82 1 94.62 113 ASP B N 1
ATOM 3087 C CA . ASP B 1 113 ? -1.151 -16.672 -6.105 1 94.62 113 ASP B CA 1
ATOM 3088 C C . ASP B 1 113 ? 0.003 -15.703 -5.867 1 94.62 113 ASP B C 1
ATOM 3090 O O . ASP B 1 113 ? 1.076 -16.109 -5.414 1 94.62 113 ASP B O 1
ATOM 3094 N N . SER B 1 114 ? -0.142 -14.414 -6.203 1 96.12 114 SER B N 1
ATOM 3095 C CA . SER B 1 114 ? 0.919 -13.445 -5.945 1 96.12 114 SER B CA 1
ATOM 3096 C C . SER B 1 114 ? 1.178 -13.297 -4.449 1 96.12 114 SER B C 1
ATOM 3098 O O . SER B 1 114 ? 2.322 -13.109 -4.031 1 96.12 114 SER B O 1
ATOM 3100 N N . ASN B 1 115 ? 0.134 -13.359 -3.684 1 97.62 115 ASN B N 1
ATOM 3101 C CA . ASN B 1 115 ? 0.278 -13.344 -2.23 1 97.62 115 ASN B CA 1
ATOM 3102 C C . ASN B 1 115 ? 1.03 -14.578 -1.729 1 97.62 115 ASN B C 1
ATOM 3104 O O . ASN B 1 115 ? 1.876 -14.469 -0.839 1 97.62 115 ASN B O 1
ATOM 3108 N N . CYS B 1 116 ? 0.732 -15.695 -2.307 1 97.38 116 CYS B N 1
ATOM 3109 C CA . CYS B 1 116 ? 1.452 -16.906 -1.938 1 97.38 116 CYS B CA 1
ATOM 3110 C C . CYS B 1 116 ? 2.92 -16.812 -2.336 1 97.38 116 CYS B C 1
ATOM 3112 O O . CYS B 1 116 ? 3.799 -17.266 -1.594 1 97.38 116 CYS B O 1
ATOM 3114 N N . PHE B 1 117 ? 3.166 -16.25 -3.484 1 97.12 117 PHE B N 1
ATOM 3115 C CA . PHE B 1 117 ? 4.543 -16.062 -3.928 1 97.12 117 PHE B CA 1
ATOM 3116 C C . PHE B 1 117 ? 5.352 -15.305 -2.887 1 97.12 117 PHE B C 1
ATOM 3118 O O . PHE B 1 117 ? 6.398 -15.773 -2.438 1 97.12 117 PHE B O 1
ATOM 3125 N N . VAL B 1 118 ? 4.812 -14.156 -2.477 1 98.25 118 VAL B N 1
ATOM 3126 C CA . VAL B 1 118 ? 5.59 -13.32 -1.567 1 98.25 118 VAL B CA 1
ATOM 3127 C C . VAL B 1 118 ? 5.684 -13.992 -0.199 1 98.25 118 VAL B C 1
ATOM 3129 O O . VAL B 1 118 ? 6.699 -13.875 0.49 1 98.25 118 VAL B O 1
ATOM 3132 N N . LEU B 1 119 ? 4.727 -14.711 0.197 1 97.06 119 LEU B N 1
ATOM 3133 C CA . LEU B 1 119 ? 4.781 -15.469 1.446 1 97.06 119 LEU B CA 1
ATOM 3134 C C . LEU B 1 119 ? 5.891 -16.516 1.402 1 97.06 119 LEU B C 1
ATOM 3136 O O . LEU B 1 119 ? 6.582 -16.734 2.398 1 97.06 119 LEU B O 1
ATOM 3140 N N . GLY B 1 120 ? 5.934 -17.172 0.231 1 96.81 120 GLY B N 1
ATOM 3141 C CA . GLY B 1 120 ? 7.027 -18.109 0.06 1 96.81 120 GLY B CA 1
ATOM 3142 C C . GLY B 1 120 ? 8.391 -17.484 0.266 1 96.81 120 GLY B C 1
ATOM 3143 O O . GLY B 1 120 ? 9.234 -18.031 0.981 1 96.81 120 GLY B O 1
ATOM 3144 N N . GLU B 1 121 ? 8.57 -16.359 -0.309 1 97.69 121 GLU B N 1
ATOM 3145 C CA . GLU B 1 121 ? 9.844 -15.656 -0.172 1 97.69 121 GLU B CA 1
ATOM 3146 C C . GLU B 1 121 ? 10.055 -15.164 1.257 1 97.69 121 GLU B C 1
ATOM 3148 O O . GLU B 1 121 ? 11.18 -15.156 1.76 1 97.69 121 GLU B O 1
ATOM 3153 N N . LYS B 1 122 ? 8.984 -14.727 1.904 1 96.44 122 LYS B N 1
ATOM 3154 C CA . LYS B 1 122 ? 9.039 -14.195 3.264 1 96.44 122 LYS B CA 1
ATOM 3155 C C . LYS B 1 122 ? 9.508 -15.266 4.254 1 96.44 122 LYS B C 1
ATOM 3157 O O . LYS B 1 122 ? 10.273 -14.969 5.172 1 96.44 122 LYS B O 1
ATOM 3162 N N . PHE B 1 123 ? 9.117 -16.453 4.031 1 94.06 123 PHE B N 1
ATOM 3163 C CA . PHE B 1 123 ? 9.352 -17.469 5.055 1 94.06 123 PHE B CA 1
ATOM 3164 C C . PHE B 1 123 ? 10.445 -18.438 4.621 1 94.06 123 PHE B C 1
ATOM 3166 O O . PHE B 1 123 ? 11.078 -19.094 5.457 1 94.06 123 PHE B O 1
ATOM 3173 N N . PHE B 1 124 ? 10.711 -18.562 3.281 1 94.19 124 PHE B N 1
ATOM 3174 C CA . PHE B 1 124 ? 11.609 -19.609 2.82 1 94.19 124 PHE B CA 1
ATOM 3175 C C . PHE B 1 124 ? 12.703 -19.031 1.923 1 94.19 124 PHE B C 1
ATOM 3177 O O . PHE B 1 124 ? 13.617 -19.75 1.513 1 94.19 124 PHE B O 1
ATOM 3184 N N . GLY B 1 125 ? 12.586 -17.781 1.638 1 96.19 125 GLY B N 1
ATOM 3185 C CA . GLY B 1 125 ? 13.5 -17.25 0.637 1 96.19 125 GLY B CA 1
ATOM 3186 C C . GLY B 1 125 ? 14.141 -15.938 1.055 1 96.19 125 GLY B C 1
ATOM 3187 O O . GLY B 1 125 ? 14.602 -15.805 2.191 1 96.19 125 GLY B O 1
ATOM 3188 N N . LYS B 1 126 ? 14.242 -15.023 0.139 1 97.38 126 LYS B N 1
ATOM 3189 C CA . LYS B 1 126 ? 15.023 -13.797 0.276 1 97.38 126 LYS B CA 1
ATOM 3190 C C . LYS B 1 126 ? 14.328 -12.805 1.205 1 97.38 126 LYS B C 1
ATOM 3192 O O . LYS B 1 126 ? 14.953 -11.859 1.692 1 97.38 126 LYS B O 1
ATOM 3197 N N . GLY B 1 127 ? 13.094 -12.984 1.401 1 97.19 127 GLY B N 1
ATOM 3198 C CA . GLY B 1 127 ? 12.344 -12.078 2.258 1 97.19 127 GLY B CA 1
ATOM 3199 C C . GLY B 1 127 ? 12.539 -12.359 3.736 1 97.19 127 GLY B C 1
ATOM 3200 O O . GLY B 1 127 ? 12.008 -11.633 4.582 1 97.19 127 GLY B O 1
ATOM 3201 N N . LEU B 1 128 ? 13.305 -13.422 4.051 1 95.5 128 LEU B N 1
ATOM 3202 C CA . LEU B 1 128 ? 13.547 -13.773 5.449 1 95.5 128 LEU B CA 1
ATOM 3203 C C . LEU B 1 128 ? 14.141 -12.602 6.211 1 95.5 128 LEU B C 1
ATOM 3205 O O . LEU B 1 128 ? 15.117 -11.992 5.762 1 95.5 128 LEU B O 1
ATOM 3209 N N . GLY B 1 129 ? 13.5 -12.242 7.324 1 95.69 129 GLY B N 1
ATOM 3210 C CA . GLY B 1 129 ? 14.008 -11.203 8.195 1 95.69 129 GLY B CA 1
ATOM 3211 C C . GLY B 1 129 ? 13.562 -9.812 7.789 1 95.69 129 GLY B C 1
ATOM 3212 O O . GLY B 1 129 ? 13.82 -8.836 8.5 1 95.69 129 GLY B O 1
ATOM 3213 N N . CYS B 1 130 ? 12.891 -9.68 6.684 1 96.81 130 CYS B N 1
ATOM 3214 C CA . CYS B 1 130 ? 12.414 -8.383 6.223 1 96.81 130 CYS B CA 1
ATOM 3215 C C . CYS B 1 130 ? 10.984 -8.125 6.699 1 96.81 130 CYS B C 1
ATOM 3217 O O . CYS B 1 130 ? 10.156 -9.031 6.711 1 96.81 130 CYS B O 1
ATOM 3219 N N . GLU B 1 131 ? 10.719 -6.906 7.082 1 96.69 131 GLU B N 1
ATOM 3220 C CA . GLU B 1 131 ? 9.398 -6.547 7.605 1 96.69 131 GLU B CA 1
ATOM 3221 C C . GLU B 1 131 ? 8.508 -5.984 6.508 1 96.69 131 GLU B C 1
ATOM 3223 O O . GLU B 1 131 ? 7.285 -5.914 6.668 1 96.69 131 GLU B O 1
ATOM 3228 N N . SER B 1 132 ? 9.117 -5.496 5.484 1 98.06 132 SER B N 1
ATOM 3229 C CA . SER B 1 132 ? 8.383 -4.961 4.348 1 98.06 132 SER B CA 1
ATOM 3230 C C . SER B 1 132 ? 8.961 -5.453 3.027 1 98.06 132 SER B C 1
ATOM 3232 O O . SER B 1 132 ? 10.07 -5.074 2.648 1 98.06 132 SER B O 1
ATOM 3234 N N . VAL B 1 133 ? 8.172 -6.301 2.33 1 98.75 133 VAL B N 1
ATOM 3235 C CA . VAL B 1 133 ? 8.586 -6.941 1.085 1 98.75 133 VAL B CA 1
ATOM 3236 C C . VAL B 1 133 ? 7.469 -6.832 0.051 1 98.75 133 VAL B C 1
ATOM 3238 O O . VAL B 1 133 ? 6.297 -7.023 0.376 1 98.75 133 VAL B O 1
ATOM 3241 N N . VAL B 1 134 ? 7.852 -6.438 -1.136 1 98.88 134 VAL B N 1
ATOM 3242 C CA . VAL B 1 134 ? 6.93 -6.539 -2.264 1 98.88 134 VAL B CA 1
ATOM 3243 C C . VAL B 1 134 ? 7.434 -7.586 -3.252 1 98.88 134 VAL B C 1
ATOM 3245 O O . VAL B 1 134 ? 8.555 -7.477 -3.764 1 98.88 134 VAL B O 1
ATOM 3248 N N . GLY B 1 135 ? 6.672 -8.648 -3.396 1 98.75 135 GLY B N 1
ATOM 3249 C CA . GLY B 1 135 ? 6.93 -9.594 -4.469 1 98.75 135 GLY B CA 1
ATOM 3250 C C . GLY B 1 135 ? 6.246 -9.219 -5.773 1 98.75 135 GLY B C 1
ATOM 3251 O O . GLY B 1 135 ? 5.031 -9.023 -5.809 1 98.75 135 GLY B O 1
ATOM 3252 N N . LEU B 1 136 ? 7 -9.086 -6.812 1 98.5 136 LEU B N 1
ATOM 3253 C CA . LEU B 1 136 ? 6.461 -8.82 -8.141 1 98.5 136 LEU B CA 1
ATOM 3254 C C . LEU B 1 136 ? 6.492 -10.078 -9.008 1 98.5 136 LEU B C 1
ATOM 3256 O O . LEU B 1 136 ? 7.559 -10.664 -9.211 1 98.5 136 LEU B O 1
ATOM 3260 N N . THR B 1 137 ? 5.352 -10.492 -9.414 1 95.69 137 THR B N 1
ATOM 3261 C CA . THR B 1 137 ? 5.262 -11.641 -10.305 1 95.69 137 THR B CA 1
ATOM 3262 C C . THR B 1 137 ? 5.191 -11.195 -11.758 1 95.69 137 THR B C 1
ATOM 3264 O O . THR B 1 137 ? 4.152 -10.719 -12.219 1 95.69 137 THR B O 1
ATOM 3267 N N . LEU B 1 138 ? 6.281 -11.398 -12.5 1 94.69 138 LEU B N 1
ATOM 3268 C CA . LEU B 1 138 ? 6.426 -11 -13.898 1 94.69 138 LEU B CA 1
ATOM 3269 C C . LEU B 1 138 ? 6.176 -12.188 -14.828 1 94.69 138 LEU B C 1
ATOM 3271 O O . LEU B 1 138 ? 7.035 -13.055 -14.984 1 94.69 138 LEU B O 1
ATOM 3275 N N . GLY B 1 139 ? 5.105 -12.258 -15.445 1 91.12 139 GLY B N 1
ATOM 3276 C CA . GLY B 1 139 ? 4.73 -13.281 -16.406 1 91.12 139 GLY B CA 1
ATOM 3277 C C . GLY B 1 139 ? 3.75 -12.789 -17.453 1 91.12 139 GLY B C 1
ATOM 3278 O O . GLY B 1 139 ? 3.984 -11.758 -18.094 1 91.12 139 GLY B O 1
ATOM 3279 N N . SER B 1 140 ? 2.582 -13.57 -17.516 1 85.38 140 SER B N 1
ATOM 3280 C CA . SER B 1 140 ? 1.522 -13.094 -18.391 1 85.38 140 SER B CA 1
ATOM 3281 C C . SER B 1 140 ? 0.945 -11.773 -17.906 1 85.38 140 SER B C 1
ATOM 3283 O O . SER B 1 140 ? 0.483 -10.961 -18.719 1 85.38 140 SER B O 1
ATOM 3285 N N . GLY B 1 141 ? 1.021 -11.617 -16.672 1 90.44 141 GLY B N 1
ATOM 3286 C CA . GLY B 1 141 ? 0.577 -10.375 -16.062 1 90.44 141 GLY B CA 1
ATOM 3287 C C . GLY B 1 141 ? 1.63 -9.742 -15.172 1 90.44 141 GLY B C 1
ATOM 3288 O O . GLY B 1 141 ? 2.803 -10.117 -15.227 1 90.44 141 GLY B O 1
ATOM 3289 N N . PHE B 1 142 ? 1.283 -8.703 -14.586 1 94.88 142 PHE B N 1
ATOM 3290 C CA . PHE B 1 142 ? 2.107 -7.941 -13.656 1 94.88 142 PHE B CA 1
ATOM 3291 C C . PHE B 1 142 ? 1.406 -7.793 -12.305 1 94.88 142 PHE B C 1
ATOM 3293 O O . PHE B 1 142 ? 0.666 -6.832 -12.094 1 94.88 142 PHE B O 1
ATOM 3300 N N . GLY B 1 143 ? 1.636 -8.797 -11.391 1 94.12 143 GLY B N 1
ATOM 3301 C CA . GLY B 1 143 ? 1.004 -8.812 -10.086 1 94.12 143 GLY B CA 1
ATOM 3302 C C . GLY B 1 143 ? 1.983 -8.602 -8.945 1 94.12 143 GLY B C 1
ATOM 3303 O O . GLY B 1 143 ? 3.199 -8.602 -9.156 1 94.12 143 GLY B O 1
ATOM 3304 N N . SER B 1 144 ? 1.386 -8.359 -7.797 1 97.5 144 SER B N 1
ATOM 3305 C CA . SER B 1 144 ? 2.264 -8.195 -6.641 1 97.5 144 SER B CA 1
ATOM 3306 C C . SER B 1 144 ? 1.623 -8.75 -5.375 1 97.5 144 SER B C 1
ATOM 3308 O O . SER B 1 144 ? 0.397 -8.852 -5.285 1 97.5 144 SER B O 1
ATOM 3310 N N . GLY B 1 145 ? 2.402 -9.312 -4.531 1 98.31 145 GLY B N 1
ATOM 3311 C CA . GLY B 1 145 ? 2.08 -9.609 -3.143 1 98.31 145 GLY B CA 1
ATOM 3312 C C . GLY B 1 145 ? 2.809 -8.719 -2.158 1 98.31 145 GLY B C 1
ATOM 3313 O O . GLY B 1 145 ? 3.924 -8.266 -2.43 1 98.31 145 GLY B O 1
ATOM 3314 N N . LEU B 1 146 ? 2.143 -8.508 -1.02 1 98.69 146 LEU B N 1
ATOM 3315 C CA . LEU B 1 146 ? 2.658 -7.492 -0.106 1 98.69 146 LEU B CA 1
ATOM 3316 C C . LEU B 1 146 ? 2.881 -8.078 1.285 1 98.69 146 LEU B C 1
ATOM 3318 O O . LEU B 1 146 ? 1.966 -8.656 1.871 1 98.69 146 LEU B O 1
ATOM 3322 N N . ILE B 1 147 ? 4.066 -7.98 1.77 1 98.44 147 ILE B N 1
ATOM 3323 C CA . ILE B 1 147 ? 4.352 -8.094 3.195 1 98.44 147 ILE B CA 1
ATOM 3324 C C . ILE B 1 147 ? 4.598 -6.711 3.787 1 98.44 147 ILE B C 1
ATOM 3326 O O . ILE B 1 147 ? 5.566 -6.039 3.43 1 98.44 147 ILE B O 1
ATOM 3330 N N . LEU B 1 148 ? 3.707 -6.246 4.629 1 98 148 LEU B N 1
ATOM 3331 C CA . LEU B 1 148 ? 3.783 -4.941 5.277 1 98 148 LEU B CA 1
ATOM 3332 C C . LEU B 1 148 ? 3.67 -5.082 6.793 1 98 148 LEU B C 1
ATOM 3334 O O . LEU B 1 148 ? 2.791 -5.789 7.293 1 98 148 LEU B O 1
ATOM 3338 N N . ASN B 1 149 ? 4.52 -4.414 7.539 1 95.88 149 ASN B N 1
ATOM 3339 C CA . ASN B 1 149 ? 4.59 -4.582 8.984 1 95.88 149 ASN B CA 1
ATOM 3340 C C . ASN B 1 149 ? 4.68 -6.055 9.375 1 95.88 149 ASN B C 1
ATOM 3342 O O . ASN B 1 149 ? 3.949 -6.512 10.258 1 95.88 149 ASN B O 1
ATOM 3346 N N . ASP B 1 150 ? 5.414 -6.762 8.602 1 95.31 150 ASP B N 1
ATOM 3347 C CA . ASP B 1 150 ? 5.77 -8.156 8.859 1 95.31 150 ASP B CA 1
ATOM 3348 C C . ASP B 1 150 ? 4.566 -9.07 8.656 1 95.31 150 ASP B C 1
ATOM 3350 O O . ASP B 1 150 ? 4.547 -10.195 9.164 1 95.31 150 ASP B O 1
ATOM 3354 N N . GLN B 1 151 ? 3.562 -8.586 7.969 1 96 151 GLN B N 1
ATOM 3355 C CA . GLN B 1 151 ? 2.355 -9.375 7.742 1 96 151 GLN B CA 1
ATOM 3356 C C . GLN B 1 151 ? 1.926 -9.305 6.277 1 96 151 GLN B C 1
ATOM 3358 O O . GLN B 1 151 ? 2.119 -8.289 5.613 1 96 151 GLN B O 1
ATOM 3363 N N . LEU B 1 152 ? 1.368 -10.445 5.867 1 97.12 152 LEU B N 1
ATOM 3364 C CA . LEU B 1 152 ? 0.74 -10.422 4.551 1 97.12 152 LEU B CA 1
ATOM 3365 C C . LEU B 1 152 ? -0.405 -9.414 4.52 1 97.12 152 LEU B C 1
ATOM 3367 O O . LEU B 1 152 ? -1.252 -9.398 5.414 1 97.12 152 LEU B O 1
ATOM 3371 N N . TYR B 1 153 ? -0.372 -8.539 3.623 1 97.69 153 TYR B N 1
ATOM 3372 C CA . TYR B 1 153 ? -1.477 -7.609 3.402 1 97.69 153 TYR B CA 1
ATOM 3373 C C . TYR B 1 153 ? -2.133 -7.855 2.049 1 97.69 153 TYR B C 1
ATOM 3375 O O . TYR B 1 153 ? -1.489 -7.719 1.006 1 97.69 153 TYR B O 1
ATOM 3383 N N . PHE B 1 154 ? -3.402 -8.141 2.062 1 97.06 154 PHE B N 1
ATOM 3384 C CA . PHE B 1 154 ? -4.059 -8.477 0.804 1 97.06 154 PHE B CA 1
ATOM 3385 C C . PHE B 1 154 ? -5.297 -7.609 0.594 1 97.06 154 PHE B C 1
ATOM 3387 O O . PHE B 1 154 ? -5.98 -7.734 -0.423 1 97.06 154 PHE B O 1
ATOM 3394 N N . GLY B 1 155 ? -5.598 -6.668 1.491 1 96.38 155 GLY B N 1
ATOM 3395 C CA . GLY B 1 155 ? -6.719 -5.746 1.354 1 96.38 155 GLY B CA 1
ATOM 3396 C C . GLY B 1 155 ? -8.047 -6.367 1.729 1 96.38 155 GLY B C 1
ATOM 3397 O O . GLY B 1 155 ? -8.102 -7.52 2.17 1 96.38 155 GLY B O 1
ATOM 3398 N N . ASP B 1 156 ? -9.07 -5.59 1.63 1 94.31 156 ASP B N 1
ATOM 3399 C CA . ASP B 1 156 ? -10.398 -5.977 2.1 1 94.31 156 ASP B CA 1
ATOM 3400 C C . ASP B 1 156 ? -10.984 -7.09 1.235 1 94.31 156 ASP B C 1
ATOM 3402 O O . ASP B 1 156 ? -11.742 -7.93 1.725 1 94.31 156 ASP B O 1
ATOM 3406 N N . HIS B 1 157 ? -10.609 -7.184 -0.056 1 93 157 HIS B N 1
ATOM 3407 C CA . HIS B 1 157 ? -11.164 -8.148 -0.995 1 93 157 HIS B CA 1
ATOM 3408 C C . HIS B 1 157 ? -10.062 -8.938 -1.694 1 93 157 HIS B C 1
ATOM 3410 O O . HIS B 1 157 ? -10.266 -9.469 -2.789 1 93 157 HIS B O 1
ATOM 3416 N N . CYS B 1 158 ? -8.891 -8.883 -1.066 1 94.81 158 CYS B N 1
ATOM 3417 C CA . CYS B 1 158 ? -7.742 -9.547 -1.672 1 94.81 158 CYS B CA 1
ATOM 3418 C C . CYS B 1 158 ? -7.32 -8.836 -2.955 1 94.81 158 CYS B C 1
ATOM 3420 O O . CYS B 1 158 ? -6.793 -9.469 -3.871 1 94.81 158 CYS B O 1
ATOM 3422 N N . GLY B 1 159 ? -7.602 -7.547 -3.008 1 94.56 159 GLY B N 1
ATOM 3423 C CA . GLY B 1 159 ? -7.32 -6.781 -4.211 1 94.56 159 GLY B CA 1
ATOM 3424 C C . GLY B 1 159 ? -6.141 -5.836 -4.055 1 94.56 159 GLY B C 1
ATOM 3425 O O . GLY B 1 159 ? -5.867 -5.023 -4.938 1 94.56 159 GLY B O 1
ATOM 3426 N N . ALA B 1 160 ? -5.457 -5.926 -2.887 1 97.38 160 ALA B N 1
ATOM 3427 C CA . ALA B 1 160 ? -4.297 -5.062 -2.688 1 97.38 160 ALA B CA 1
ATOM 3428 C C . ALA B 1 160 ? -3.131 -5.5 -3.566 1 97.38 160 ALA B C 1
ATOM 3430 O O . ALA B 1 160 ? -2.924 -6.699 -3.785 1 97.38 160 ALA B O 1
ATOM 3431 N N . GLY B 1 161 ? -2.365 -4.504 -4.051 1 97.56 161 GLY B N 1
ATOM 3432 C CA . GLY B 1 161 ? -1.159 -4.809 -4.801 1 97.56 161 GLY B CA 1
ATOM 3433 C C . GLY B 1 161 ? -1.398 -4.918 -6.297 1 97.56 161 GLY B C 1
ATOM 3434 O O . GLY B 1 161 ? -0.561 -5.449 -7.027 1 97.56 161 GLY B O 1
ATOM 3435 N N . GLU B 1 162 ? -2.537 -4.453 -6.773 1 96.5 162 GLU B N 1
ATOM 3436 C CA . GLU B 1 162 ? -2.812 -4.465 -8.203 1 96.5 162 GLU B CA 1
ATOM 3437 C C . GLU B 1 162 ? -2.141 -3.291 -8.906 1 96.5 162 GLU B C 1
ATOM 3439 O O . GLU B 1 162 ? -2.791 -2.547 -9.641 1 96.5 162 GLU B O 1
ATOM 3444 N N . VAL B 1 163 ? -0.849 -3.188 -8.789 1 97.06 163 VAL B N 1
ATOM 3445 C CA . VAL B 1 163 ? -0.065 -2.074 -9.312 1 97.06 163 VAL B CA 1
ATOM 3446 C C . VAL B 1 163 ? -0.043 -2.129 -10.836 1 97.06 163 VAL B C 1
ATOM 3448 O O . VAL B 1 163 ? 0.172 -1.109 -11.492 1 97.06 163 VAL B O 1
ATOM 3451 N N . GLY B 1 164 ? -0.232 -3.326 -11.383 1 97.62 164 GLY B N 1
ATOM 3452 C CA . GLY B 1 164 ? -0.323 -3.459 -12.828 1 97.62 164 GLY B CA 1
ATOM 3453 C C . GLY B 1 164 ? -1.46 -2.656 -13.438 1 97.62 164 GLY B C 1
ATOM 3454 O O . GLY B 1 164 ? -1.403 -2.271 -14.602 1 97.62 164 GLY B O 1
ATOM 3455 N N . MET B 1 165 ? -2.455 -2.367 -12.664 1 97.62 165 MET B N 1
ATOM 3456 C CA . MET B 1 165 ? -3.658 -1.691 -13.133 1 97.62 165 MET B CA 1
ATOM 3457 C C . MET B 1 165 ? -3.49 -0.177 -13.078 1 97.62 165 MET B C 1
ATOM 3459 O O . MET B 1 165 ? -4.312 0.563 -13.625 1 97.62 165 MET B O 1
ATOM 3463 N N . LEU B 1 166 ? -2.416 0.343 -12.484 1 98.38 166 LEU B N 1
ATOM 3464 C CA . LEU B 1 166 ? -2.18 1.78 -12.398 1 98.38 166 LEU B CA 1
ATOM 3465 C C . LEU B 1 166 ? -1.885 2.365 -13.781 1 98.38 166 LEU B C 1
ATOM 3467 O O . LEU B 1 166 ? -1.312 1.688 -14.633 1 98.38 166 LEU B O 1
ATOM 3471 N N . PRO B 1 167 ? -2.215 3.615 -13.969 1 97.88 167 PRO B N 1
ATOM 3472 C CA . PRO B 1 167 ? -1.98 4.25 -15.266 1 97.88 167 PRO B CA 1
ATOM 3473 C C . PRO B 1 167 ? -0.497 4.371 -15.609 1 97.88 167 PRO B C 1
ATOM 3475 O O . PRO B 1 167 ? 0.325 4.617 -14.727 1 97.88 167 PRO B O 1
ATOM 3478 N N . TYR B 1 168 ? -0.169 4.168 -16.828 1 97.94 168 TYR B N 1
ATOM 3479 C CA . TYR B 1 168 ? 1.18 4.328 -17.359 1 97.94 168 TYR B CA 1
ATOM 3480 C C . TYR B 1 168 ? 1.149 4.562 -18.875 1 97.94 168 TYR B C 1
ATOM 3482 O O . TYR B 1 168 ? 0.602 3.75 -19.625 1 97.94 168 TYR B O 1
ATOM 3490 N N . LYS B 1 169 ? 1.726 5.75 -19.266 1 96.69 169 LYS B N 1
ATOM 3491 C CA . LYS B 1 169 ? 1.712 6.168 -20.672 1 96.69 169 LYS B CA 1
ATOM 3492 C C . LYS B 1 169 ? 0.301 6.105 -21.25 1 96.69 169 LYS B C 1
ATOM 3494 O O . LYS B 1 169 ? -0.632 6.68 -20.688 1 96.69 169 LYS B O 1
ATOM 3499 N N . ASP B 1 170 ? 0.048 5.383 -22.281 1 96.12 170 ASP B N 1
ATOM 3500 C CA . ASP B 1 170 ? -1.255 5.355 -22.938 1 96.12 170 ASP B CA 1
ATOM 3501 C C . ASP B 1 170 ? -2.088 4.172 -22.453 1 96.12 170 ASP B C 1
ATOM 3503 O O . ASP B 1 170 ? -3.086 3.809 -23.078 1 96.12 170 ASP B O 1
ATOM 3507 N N . SER B 1 171 ? -1.699 3.604 -21.375 1 97.12 171 SER B N 1
ATOM 3508 C CA . SER B 1 171 ? -2.387 2.416 -20.875 1 97.12 171 SER B CA 1
ATOM 3509 C C . SER B 1 171 ? -2.115 2.205 -19.391 1 97.12 171 SER B C 1
ATOM 3511 O O . SER B 1 171 ? -2.246 3.137 -18.594 1 97.12 171 SER B O 1
ATOM 3513 N N . ILE B 1 172 ? -1.855 0.92 -19.047 1 98.06 172 ILE B N 1
ATOM 3514 C CA . ILE B 1 172 ? -1.573 0.565 -17.656 1 98.06 172 ILE B CA 1
ATOM 3515 C C . ILE B 1 172 ? -0.22 -0.138 -17.562 1 98.06 172 ILE B C 1
ATOM 3517 O O . ILE B 1 172 ? 0.311 -0.604 -18.578 1 98.06 172 ILE B O 1
ATOM 3521 N N . PHE B 1 173 ? 0.364 -0.248 -16.406 1 98.62 173 PHE B N 1
ATOM 3522 C CA . PHE B 1 173 ? 1.693 -0.811 -16.203 1 98.62 173 PHE B CA 1
ATOM 3523 C C . PHE B 1 173 ? 1.749 -2.256 -16.688 1 98.62 173 PHE B C 1
ATOM 3525 O O . PHE B 1 173 ? 2.756 -2.691 -17.25 1 98.62 173 PHE B O 1
ATOM 3532 N N . GLU B 1 174 ? 0.669 -3.01 -16.484 1 97.88 174 GLU B N 1
ATOM 3533 C CA . GLU B 1 174 ? 0.662 -4.422 -16.844 1 97.88 174 GLU B CA 1
ATOM 3534 C C . GLU B 1 174 ? 0.983 -4.605 -18.328 1 97.88 174 GLU B C 1
ATOM 3536 O O . GLU B 1 174 ? 1.669 -5.559 -18.703 1 97.88 174 GLU B O 1
ATOM 3541 N N . HIS B 1 175 ? 0.553 -3.693 -19.203 1 97.81 175 HIS B N 1
ATOM 3542 C CA . HIS B 1 175 ? 0.75 -3.803 -20.656 1 97.81 175 HIS B CA 1
ATOM 3543 C C . HIS B 1 175 ? 2.213 -3.592 -21.016 1 97.81 175 HIS B C 1
ATOM 3545 O O . HIS B 1 175 ? 2.637 -3.963 -22.125 1 97.81 175 HIS B O 1
ATOM 3551 N N . TYR B 1 176 ? 2.979 -3.008 -20.125 1 98.12 176 TYR B N 1
ATOM 3552 C CA . TYR B 1 176 ? 4.355 -2.643 -20.438 1 98.12 176 TYR B CA 1
ATOM 3553 C C . TYR B 1 176 ? 5.34 -3.449 -19.609 1 98.12 176 TYR B C 1
ATOM 3555 O O . TYR B 1 176 ? 6.516 -3.574 -19.969 1 98.12 176 TYR B O 1
ATOM 3563 N N . CYS B 1 177 ? 4.836 -3.973 -18.453 1 98.12 177 CYS B N 1
ATOM 3564 C CA . CYS B 1 177 ? 5.738 -4.598 -17.484 1 98.12 177 CYS B CA 1
ATOM 3565 C C . CYS B 1 177 ? 5.488 -6.098 -17.406 1 98.12 177 CYS B C 1
ATOM 3567 O O . CYS B 1 177 ? 5.781 -6.723 -16.375 1 98.12 177 CYS B O 1
ATOM 3569 N N . SER B 1 178 ? 4.883 -6.652 -18.375 1 96.25 178 SER B N 1
ATOM 3570 C CA . SER B 1 178 ? 4.629 -8.086 -18.453 1 96.25 178 SER B CA 1
ATOM 3571 C C . SER B 1 178 ? 4.984 -8.625 -19.844 1 96.25 178 SER B C 1
ATOM 3573 O O . SER B 1 178 ? 5.477 -7.891 -20.703 1 96.25 178 SER B O 1
ATOM 3575 N N . GLY B 1 179 ? 4.773 -9.922 -20 1 93.62 179 GLY B N 1
ATOM 3576 C CA . GLY B 1 179 ? 5.016 -10.531 -21.297 1 93.62 179 GLY B CA 1
ATOM 3577 C C . GLY B 1 179 ? 4.184 -9.922 -22.406 1 93.62 179 GLY B C 1
ATOM 3578 O O . GLY B 1 179 ? 4.539 -10.016 -23.578 1 93.62 179 GLY B O 1
ATOM 3579 N N . MET B 1 180 ? 3.1 -9.258 -22.078 1 94.06 180 MET B N 1
ATOM 3580 C CA . MET B 1 180 ? 2.221 -8.602 -23.047 1 94.06 180 MET B CA 1
ATOM 3581 C C . MET B 1 180 ? 2.971 -7.523 -23.812 1 94.06 180 MET B C 1
ATOM 3583 O O . MET B 1 180 ? 2.621 -7.215 -24.953 1 94.06 180 MET B O 1
ATOM 3587 N N . PHE B 1 181 ? 3.973 -7 -23.219 1 97.56 181 PHE B N 1
ATOM 3588 C CA . PHE B 1 181 ? 4.715 -5.898 -23.828 1 97.56 181 PHE B CA 1
ATOM 3589 C C . PHE B 1 181 ? 5.301 -6.309 -25.172 1 97.56 181 PHE B C 1
ATOM 3591 O O . PHE B 1 181 ? 5.176 -5.586 -26.156 1 97.56 181 PHE B O 1
ATOM 3598 N N . PHE B 1 182 ? 5.863 -7.457 -25.219 1 97.25 182 PHE B N 1
ATOM 3599 C CA . PHE B 1 182 ? 6.566 -7.922 -26.406 1 97.25 182 PHE B CA 1
ATOM 3600 C C . PHE B 1 182 ? 5.582 -8.188 -27.547 1 97.25 182 PHE B C 1
ATOM 3602 O O . PHE B 1 182 ? 5.848 -7.844 -28.688 1 97.25 182 PHE B O 1
ATOM 3609 N N . GLU B 1 183 ? 4.516 -8.703 -27.156 1 96 183 GLU B N 1
ATOM 3610 C CA . GLU B 1 183 ? 3.482 -8.961 -28.172 1 96 183 GLU B CA 1
ATOM 3611 C C . GLU B 1 183 ? 2.877 -7.656 -28.672 1 96 183 GLU B C 1
ATOM 3613 O O . GLU B 1 183 ? 2.707 -7.477 -29.891 1 96 183 GLU B O 1
ATOM 3618 N N . ARG B 1 184 ? 2.551 -6.797 -27.812 1 95.81 184 ARG B N 1
ATOM 3619 C CA . ARG B 1 184 ? 1.878 -5.547 -28.156 1 95.81 184 ARG B CA 1
ATOM 3620 C C . ARG B 1 184 ? 2.795 -4.625 -28.953 1 95.81 184 ARG B C 1
ATOM 3622 O O . ARG B 1 184 ? 2.365 -4.008 -29.922 1 95.81 184 ARG B O 1
ATOM 3629 N N . ALA B 1 185 ? 4.031 -4.594 -28.594 1 96.38 185 ALA B N 1
ATOM 3630 C CA . ALA B 1 185 ? 4.941 -3.602 -29.172 1 96.38 185 ALA B CA 1
ATOM 3631 C C . ALA B 1 185 ? 5.672 -4.16 -30.391 1 96.38 185 ALA B C 1
ATOM 3633 O O . ALA B 1 185 ? 6.031 -3.414 -31.297 1 96.38 185 ALA B O 1
ATOM 3634 N N . TYR B 1 186 ? 5.879 -5.531 -30.391 1 96.94 186 TYR B N 1
ATOM 3635 C CA . TYR B 1 186 ? 6.781 -6.051 -31.422 1 96.94 186 TYR B CA 1
ATOM 3636 C C . TYR B 1 186 ? 6.18 -7.266 -32.125 1 96.94 186 TYR B C 1
ATOM 3638 O O . TYR B 1 186 ? 6.797 -7.844 -33 1 96.94 186 TYR B O 1
ATOM 3646 N N . ASP B 1 187 ? 5.012 -7.723 -31.688 1 96.69 187 ASP B N 1
ATOM 3647 C CA . ASP B 1 187 ? 4.34 -8.891 -32.25 1 96.69 187 ASP B CA 1
ATOM 3648 C C . ASP B 1 187 ? 5.203 -10.141 -32.125 1 96.69 187 ASP B C 1
ATOM 3650 O O . ASP B 1 187 ? 5.336 -10.914 -33.062 1 96.69 187 ASP B O 1
ATOM 3654 N N . VAL B 1 188 ? 5.863 -10.297 -31.047 1 96.12 188 VAL B N 1
ATOM 3655 C CA . VAL B 1 188 ? 6.68 -11.469 -30.734 1 96.12 188 VAL B CA 1
ATOM 3656 C C . VAL B 1 188 ? 6.375 -11.961 -29.328 1 96.12 188 VAL B C 1
ATOM 3658 O O . VAL B 1 188 ? 6.07 -11.156 -28.438 1 96.12 188 VAL B O 1
ATOM 3661 N N . SER B 1 189 ? 6.387 -13.242 -29.094 1 94.56 189 SER B N 1
ATOM 3662 C CA . SER B 1 189 ? 6.133 -13.781 -27.766 1 94.56 189 SER B CA 1
ATOM 3663 C C . SER B 1 189 ? 7.324 -13.555 -26.828 1 94.56 189 SER B C 1
ATOM 3665 O O . SER B 1 189 ? 8.469 -13.492 -27.297 1 94.56 189 SER B O 1
ATOM 3667 N N . GLY B 1 190 ? 7 -13.484 -25.578 1 94 190 GLY B N 1
ATOM 3668 C CA . GLY B 1 190 ? 8.07 -13.367 -24.609 1 94 190 GLY B CA 1
ATOM 3669 C C . GLY B 1 190 ? 9.07 -14.508 -24.688 1 94 190 GLY B C 1
ATOM 3670 O O . GLY B 1 190 ? 10.273 -14.289 -24.547 1 94 190 GLY B O 1
ATOM 3671 N N . LYS B 1 191 ? 8.547 -15.664 -24.922 1 93.94 191 LYS B N 1
ATOM 3672 C CA . LYS B 1 191 ? 9.398 -16.844 -25.047 1 93.94 191 LYS B CA 1
ATOM 3673 C C . LYS B 1 191 ? 10.383 -16.688 -26.188 1 93.94 191 LYS B C 1
ATOM 3675 O O . LYS B 1 191 ? 11.57 -16.984 -26.031 1 93.94 191 LYS B O 1
ATOM 3680 N N . GLN B 1 192 ? 9.922 -16.25 -27.266 1 96.06 192 GLN B N 1
ATOM 3681 C CA . GLN B 1 192 ? 10.773 -16.047 -28.438 1 96.06 192 GLN B CA 1
ATOM 3682 C C . GLN B 1 192 ? 11.836 -14.992 -28.172 1 96.06 192 GLN B C 1
ATOM 3684 O O . GLN B 1 192 ? 12.984 -15.141 -28.594 1 96.06 192 GLN B O 1
ATOM 3689 N N . VAL B 1 193 ? 11.469 -13.922 -27.562 1 97.12 193 VAL B N 1
ATOM 3690 C CA . VAL B 1 193 ? 12.422 -12.859 -27.25 1 97.12 193 VAL B CA 1
ATOM 3691 C C . VAL B 1 193 ? 13.531 -13.414 -26.359 1 97.12 193 VAL B C 1
ATOM 3693 O O . VAL B 1 193 ? 14.711 -13.109 -26.562 1 97.12 193 VAL B O 1
ATOM 3696 N N . TYR B 1 194 ? 13.148 -14.195 -25.422 1 96.94 194 TYR B N 1
ATOM 3697 C CA . TYR B 1 194 ? 14.117 -14.781 -24.5 1 96.94 194 TYR B CA 1
ATOM 3698 C C . TYR B 1 194 ? 15.094 -15.688 -25.234 1 96.94 194 TYR B C 1
ATOM 3700 O O . TYR B 1 194 ? 16.312 -15.602 -25.031 1 96.94 194 TYR B O 1
ATOM 3708 N N . GLU B 1 195 ? 14.57 -16.516 -26.047 1 97.25 195 GLU B N 1
ATOM 3709 C CA . GLU B 1 195 ? 15.414 -17.406 -26.828 1 97.25 195 GLU B CA 1
ATOM 3710 C C . GLU B 1 195 ? 16.375 -16.609 -27.719 1 97.25 195 GLU B C 1
ATOM 3712 O O . GLU B 1 195 ? 17.547 -16.969 -27.844 1 97.25 195 GLU B O 1
ATOM 3717 N N . ASN B 1 196 ? 15.867 -15.609 -28.344 1 97.62 196 ASN B N 1
ATOM 3718 C CA . ASN B 1 196 ? 16.703 -14.758 -29.188 1 97.62 196 ASN B CA 1
ATOM 3719 C C . ASN B 1 196 ? 17.781 -14.062 -28.391 1 97.62 196 ASN B C 1
ATOM 3721 O O . ASN B 1 196 ? 18.906 -13.898 -28.859 1 97.62 196 ASN B O 1
ATOM 3725 N N . ALA B 1 197 ? 17.438 -13.625 -27.234 1 97.31 197 ALA B N 1
ATOM 3726 C CA . ALA B 1 197 ? 18.422 -12.984 -26.375 1 97.31 197 ALA B CA 1
ATOM 3727 C C . ALA B 1 197 ? 19.547 -13.953 -26 1 97.31 197 ALA B C 1
ATOM 3729 O O . ALA B 1 197 ? 20.719 -13.586 -26 1 97.31 197 ALA B O 1
ATOM 3730 N N . ARG B 1 198 ? 19.141 -15.125 -25.703 1 96.94 198 ARG B N 1
ATOM 3731 C CA . ARG B 1 198 ? 20.109 -16.156 -25.359 1 96.94 198 ARG B CA 1
ATOM 3732 C C . ARG B 1 198 ? 21.062 -16.422 -26.516 1 96.94 198 ARG B C 1
ATOM 3734 O O . ARG B 1 198 ? 22.234 -16.766 -26.312 1 96.94 198 ARG B O 1
ATOM 3741 N N . LYS B 1 199 ? 20.594 -16.219 -27.688 1 97.5 199 LYS B N 1
ATOM 3742 C CA . LYS B 1 199 ? 21.391 -16.406 -28.891 1 97.5 199 LYS B CA 1
ATOM 3743 C C . LYS B 1 199 ? 22.188 -15.156 -29.219 1 97.5 199 LYS B C 1
ATOM 3745 O O . LYS B 1 199 ? 22.906 -15.117 -30.234 1 97.5 199 LYS B O 1
ATOM 3750 N N . GLY B 1 200 ? 21.953 -14.109 -28.484 1 96.56 200 GLY B N 1
ATOM 3751 C CA . GLY B 1 200 ? 22.75 -12.898 -28.641 1 96.56 200 GLY B CA 1
ATOM 3752 C C . GLY B 1 200 ? 22.219 -11.961 -29.703 1 96.56 200 GLY B C 1
ATOM 3753 O O . GLY B 1 200 ? 22.938 -11.086 -30.188 1 96.56 200 GLY B O 1
ATOM 3754 N N . ARG B 1 201 ? 20.969 -12.172 -30.031 1 97.19 201 ARG B N 1
ATOM 3755 C CA . ARG B 1 201 ? 20.391 -11.32 -31.062 1 97.19 201 ARG B CA 1
ATOM 3756 C C . ARG B 1 201 ? 20.203 -9.891 -30.562 1 97.19 201 ARG B C 1
ATOM 3758 O O . ARG B 1 201 ? 19.594 -9.672 -29.516 1 97.19 201 ARG B O 1
ATOM 3765 N N . GLU B 1 202 ? 20.641 -8.969 -31.375 1 97.31 202 GLU B N 1
ATOM 3766 C CA . GLU B 1 202 ? 20.609 -7.559 -30.984 1 97.31 202 GLU B CA 1
ATOM 3767 C C . GLU B 1 202 ? 19.172 -7.051 -30.844 1 97.31 202 GLU B C 1
ATOM 3769 O O . GLU B 1 202 ? 18.891 -6.207 -30 1 97.31 202 GLU B O 1
ATOM 3774 N N . SER B 1 203 ? 18.375 -7.516 -31.672 1 97.06 203 SER B N 1
ATOM 3775 C CA . SER B 1 203 ? 16.984 -7.098 -31.609 1 97.06 203 SER B CA 1
ATOM 3776 C C . SER B 1 203 ? 16.359 -7.434 -30.266 1 97.06 203 SER B C 1
ATOM 3778 O O . SER B 1 203 ? 15.602 -6.637 -29.703 1 97.06 203 SER B O 1
ATOM 3780 N N . ALA B 1 204 ? 16.656 -8.586 -29.75 1 97.69 204 ALA B N 1
ATOM 3781 C CA . ALA B 1 204 ? 16.156 -9.008 -28.453 1 97.69 204 ALA B CA 1
ATOM 3782 C C . ALA B 1 204 ? 16.703 -8.141 -27.328 1 97.69 204 ALA B C 1
ATOM 3784 O O . ALA B 1 204 ? 15.992 -7.789 -26.391 1 97.69 204 ALA B O 1
ATOM 3785 N N . LYS B 1 205 ? 17.922 -7.785 -27.438 1 97.25 205 LYS B N 1
ATOM 3786 C CA . LYS B 1 205 ? 18.547 -6.922 -26.438 1 97.25 205 LYS B CA 1
ATOM 3787 C C . LYS B 1 205 ? 17.875 -5.551 -26.391 1 97.25 205 LYS B C 1
ATOM 3789 O O . LYS B 1 205 ? 17.672 -4.996 -25.312 1 97.25 205 LYS B O 1
ATOM 3794 N N . LYS B 1 206 ? 17.594 -5.09 -27.547 1 98.12 206 LYS B N 1
ATOM 3795 C CA . LYS B 1 206 ? 16.922 -3.805 -27.625 1 98.12 206 LYS B CA 1
ATOM 3796 C C . LYS B 1 206 ? 15.531 -3.871 -27 1 98.12 206 LYS B C 1
ATOM 3798 O O . LYS B 1 206 ? 15.117 -2.936 -26.312 1 98.12 206 LYS B O 1
ATOM 3803 N N . MET B 1 207 ? 14.852 -4.934 -27.281 1 98.31 207 MET B N 1
ATOM 3804 C CA . MET B 1 207 ? 13.523 -5.113 -26.703 1 98.31 207 MET B CA 1
ATOM 3805 C C . MET B 1 207 ? 13.602 -5.168 -25.172 1 98.31 207 MET B C 1
ATOM 3807 O O . MET B 1 207 ? 12.781 -4.555 -24.484 1 98.31 207 MET B O 1
ATOM 3811 N N . TYR B 1 208 ? 14.602 -5.844 -24.641 1 98.44 208 TYR B N 1
ATOM 3812 C CA . TYR B 1 208 ? 14.742 -5.957 -23.188 1 98.44 208 TYR B CA 1
ATOM 3813 C C . TYR B 1 208 ? 15.188 -4.633 -22.578 1 98.44 208 TYR B C 1
ATOM 3815 O O . TYR B 1 208 ? 14.812 -4.305 -21.453 1 98.44 208 TYR B O 1
ATOM 3823 N N . LYS B 1 209 ? 15.992 -3.885 -23.328 1 98.56 209 LYS B N 1
ATOM 3824 C CA . LYS B 1 209 ? 16.328 -2.545 -22.859 1 98.56 209 LYS B CA 1
ATOM 3825 C C . LYS B 1 209 ? 15.086 -1.691 -22.656 1 98.56 209 LYS B C 1
ATOM 3827 O O . LYS B 1 209 ? 14.945 -1.009 -21.641 1 98.56 209 LYS B O 1
ATOM 3832 N N . ALA B 1 210 ? 14.195 -1.771 -23.656 1 98.69 210 ALA B N 1
ATOM 3833 C CA . ALA B 1 210 ? 12.93 -1.052 -23.547 1 98.69 210 ALA B CA 1
ATOM 3834 C C . ALA B 1 210 ? 12.094 -1.589 -22.391 1 98.69 210 ALA B C 1
ATOM 3836 O O . ALA B 1 210 ? 11.555 -0.816 -21.594 1 98.69 210 ALA B O 1
ATOM 3837 N N . PHE B 1 211 ? 12.023 -2.893 -22.297 1 98.56 211 PHE B N 1
ATOM 3838 C CA . PHE B 1 211 ? 11.273 -3.535 -21.219 1 98.56 211 PHE B CA 1
ATOM 3839 C C . PHE B 1 211 ? 11.789 -3.096 -19.859 1 98.56 211 PHE B C 1
ATOM 3841 O O . PHE B 1 211 ? 11.008 -2.738 -18.969 1 98.56 211 PHE B O 1
ATOM 3848 N N . GLY B 1 212 ? 13.07 -3.104 -19.688 1 98.75 212 GLY B N 1
ATOM 3849 C CA . GLY B 1 212 ? 13.695 -2.691 -18.453 1 98.75 212 GLY B CA 1
ATOM 3850 C C . GLY B 1 212 ? 13.359 -1.267 -18.047 1 98.75 212 GLY B C 1
ATOM 3851 O O . GLY B 1 212 ? 13.141 -0.98 -16.875 1 98.75 212 GLY B O 1
ATOM 3852 N N . THR B 1 213 ? 13.305 -0.416 -19.031 1 98.88 213 THR B N 1
ATOM 3853 C CA . THR B 1 213 ? 12.938 0.973 -18.766 1 98.88 213 THR B CA 1
ATOM 3854 C C . THR B 1 213 ? 11.516 1.067 -18.219 1 98.88 213 THR B C 1
ATOM 3856 O O . THR B 1 213 ? 11.266 1.762 -17.234 1 98.88 213 THR B O 1
ATOM 3859 N N . HIS B 1 214 ? 10.602 0.319 -18.859 1 98.75 214 HIS B N 1
ATOM 3860 C CA . HIS B 1 214 ? 9.227 0.309 -18.391 1 98.75 214 HIS B CA 1
ATOM 3861 C C . HIS B 1 214 ? 9.133 -0.296 -16.984 1 98.75 214 HIS B C 1
ATOM 3863 O O . HIS B 1 214 ? 8.438 0.243 -16.125 1 98.75 214 HIS B O 1
ATOM 3869 N N . LEU B 1 215 ? 9.836 -1.369 -16.781 1 98.75 215 LEU B N 1
ATOM 3870 C CA . LEU B 1 215 ? 9.781 -2.035 -15.477 1 98.75 215 LEU B CA 1
ATOM 3871 C C . LEU B 1 215 ? 10.367 -1.146 -14.391 1 98.75 215 LEU B C 1
ATO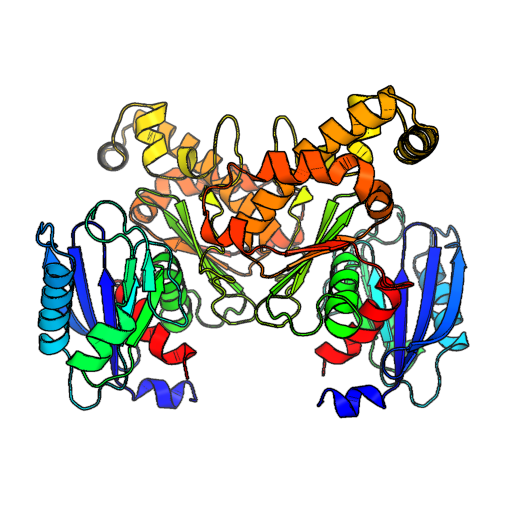M 3873 O O . LEU B 1 215 ? 9.859 -1.116 -13.266 1 98.75 215 LEU B O 1
ATOM 3877 N N . GLY B 1 216 ? 11.461 -0.419 -14.68 1 98.88 216 GLY B N 1
ATOM 3878 C CA . GLY B 1 216 ? 11.992 0.544 -13.727 1 98.88 216 GLY B CA 1
ATOM 3879 C C . GLY B 1 216 ? 10.969 1.561 -13.266 1 98.88 216 GLY B C 1
ATOM 3880 O O . GLY B 1 216 ? 10.883 1.874 -12.078 1 98.88 216 GLY B O 1
ATOM 3881 N N . ASN B 1 217 ? 10.195 2.033 -14.227 1 98.75 217 ASN B N 1
ATOM 3882 C CA . ASN B 1 217 ? 9.125 2.961 -13.883 1 98.75 217 ASN B CA 1
ATOM 3883 C C . ASN B 1 217 ? 8.039 2.283 -13.047 1 98.75 217 ASN B C 1
ATOM 3885 O O . ASN B 1 217 ? 7.465 2.898 -12.148 1 98.75 217 ASN B O 1
ATOM 3889 N N . GLY B 1 218 ? 7.734 1.019 -13.359 1 98.75 218 GLY B N 1
ATOM 3890 C CA . GLY B 1 218 ? 6.828 0.242 -12.531 1 98.75 218 GLY B CA 1
ATOM 3891 C C . GLY B 1 218 ? 7.312 0.075 -11.109 1 98.75 218 GLY B C 1
ATOM 3892 O O . GLY B 1 218 ? 6.531 0.181 -10.164 1 98.75 218 GLY B O 1
ATOM 3893 N N . ILE B 1 219 ? 8.562 -0.146 -10.977 1 98.81 219 ILE B N 1
ATOM 3894 C CA . ILE B 1 219 ? 9.172 -0.313 -9.664 1 98.81 219 ILE B CA 1
ATOM 3895 C C . ILE B 1 219 ? 9.109 1.006 -8.898 1 98.81 219 ILE B C 1
ATOM 3897 O O . ILE B 1 219 ? 8.844 1.018 -7.691 1 98.81 219 ILE B O 1
ATOM 3901 N N . LYS B 1 220 ? 9.312 2.137 -9.57 1 98.69 220 LYS B N 1
ATOM 3902 C CA . LYS B 1 220 ? 9.141 3.43 -8.914 1 98.69 220 LYS B CA 1
ATOM 3903 C C . LYS B 1 220 ? 7.734 3.584 -8.344 1 98.69 220 LYS B C 1
ATOM 3905 O O . LYS B 1 220 ? 7.559 4.09 -7.234 1 98.69 220 LYS B O 1
ATOM 3910 N N . ALA B 1 221 ? 6.758 3.15 -9.141 1 98.75 221 ALA B N 1
ATOM 3911 C CA . ALA B 1 221 ? 5.379 3.211 -8.664 1 98.75 221 ALA B CA 1
ATOM 3912 C C . ALA B 1 221 ? 5.203 2.396 -7.383 1 98.75 221 ALA B C 1
ATOM 3914 O O . ALA B 1 221 ? 4.531 2.838 -6.445 1 98.75 221 ALA B O 1
ATOM 3915 N N . VAL B 1 222 ? 5.832 1.234 -7.336 1 98.81 222 VAL B N 1
ATOM 3916 C CA . VAL B 1 222 ? 5.809 0.369 -6.16 1 98.81 222 VAL B CA 1
ATOM 3917 C C . VAL B 1 222 ? 6.477 1.074 -4.984 1 98.81 222 VAL B C 1
ATOM 3919 O O . VAL B 1 222 ? 5.965 1.047 -3.863 1 98.81 222 VAL B O 1
ATOM 3922 N N . MET B 1 223 ? 7.566 1.727 -5.254 1 98.56 223 MET B N 1
ATOM 3923 C CA . MET B 1 223 ? 8.297 2.439 -4.211 1 98.56 223 MET B CA 1
ATOM 3924 C C . MET B 1 223 ? 7.477 3.607 -3.674 1 98.56 223 MET B C 1
ATOM 3926 O O . MET B 1 223 ? 7.438 3.838 -2.465 1 98.56 223 MET B O 1
ATOM 3930 N N . TYR B 1 224 ? 6.766 4.312 -4.527 1 98.25 224 TYR B N 1
ATOM 3931 C CA . TYR B 1 224 ? 5.902 5.402 -4.086 1 98.25 224 TYR B CA 1
ATOM 3932 C C . TYR B 1 224 ? 4.762 4.879 -3.221 1 98.25 224 TYR B C 1
ATOM 3934 O O . TYR B 1 224 ? 4.406 5.496 -2.215 1 98.25 224 TYR B O 1
ATOM 3942 N N . ALA B 1 225 ? 4.227 3.781 -3.574 1 98.5 225 ALA B N 1
ATOM 3943 C CA . ALA B 1 225 ? 3.051 3.246 -2.896 1 98.5 225 ALA B CA 1
ATOM 3944 C C . ALA B 1 225 ? 3.424 2.648 -1.542 1 98.5 225 ALA B C 1
ATOM 3946 O O . ALA B 1 225 ? 2.721 2.854 -0.551 1 98.5 225 ALA B O 1
ATOM 3947 N N . TYR B 1 226 ? 4.629 1.953 -1.509 1 98.56 226 TYR B N 1
ATOM 3948 C CA . TYR B 1 226 ? 4.793 1.073 -0.357 1 98.56 226 TYR B CA 1
ATOM 3949 C C . TYR B 1 226 ? 6.105 1.365 0.366 1 98.56 226 TYR B C 1
ATOM 3951 O O . TYR B 1 226 ? 6.297 0.945 1.51 1 98.56 226 TYR B O 1
ATOM 3959 N N . ASP B 1 227 ? 7.105 1.976 -0.242 1 97.94 227 ASP B N 1
ATOM 3960 C CA . ASP B 1 227 ? 8.422 2.236 0.335 1 97.94 227 ASP B CA 1
ATOM 3961 C C . ASP B 1 227 ? 8.953 1.003 1.061 1 97.94 227 ASP B C 1
ATOM 3963 O O . ASP B 1 227 ? 9.289 1.069 2.244 1 97.94 227 ASP B O 1
ATOM 3967 N N . PRO B 1 228 ? 9.094 -0.131 0.334 1 98.5 228 PRO B N 1
ATOM 3968 C CA . PRO B 1 228 ? 9.5 -1.381 0.978 1 98.5 228 PRO B CA 1
ATOM 3969 C C . PRO B 1 228 ? 11.016 -1.47 1.185 1 98.5 228 PRO B C 1
ATOM 3971 O O . PRO B 1 228 ? 11.773 -0.739 0.542 1 98.5 228 PRO B O 1
ATOM 3974 N N . GLN B 1 229 ? 11.398 -2.354 2.043 1 97.94 229 GLN B N 1
ATOM 3975 C CA . GLN B 1 229 ? 12.812 -2.691 2.23 1 97.94 229 GLN B CA 1
ATOM 3976 C C . GLN B 1 229 ? 13.344 -3.49 1.045 1 97.94 229 GLN B C 1
ATOM 3978 O O . GLN B 1 229 ? 14.516 -3.355 0.677 1 97.94 229 GLN B O 1
ATOM 3983 N N . LEU B 1 230 ? 12.477 -4.293 0.512 1 98.75 230 LEU B N 1
ATOM 3984 C CA . LEU B 1 230 ? 12.898 -5.309 -0.448 1 98.75 230 LEU B CA 1
ATOM 3985 C C . LEU B 1 230 ? 11.828 -5.531 -1.51 1 98.75 230 LEU B C 1
ATOM 3987 O O . LEU B 1 230 ? 10.641 -5.602 -1.191 1 98.75 230 LEU B O 1
ATOM 3991 N N . ILE B 1 231 ? 12.234 -5.566 -2.74 1 98.88 231 ILE B N 1
ATOM 3992 C CA . ILE B 1 231 ? 11.406 -6.008 -3.859 1 98.88 231 ILE B CA 1
ATOM 3993 C C . ILE B 1 231 ? 11.984 -7.289 -4.449 1 98.88 231 ILE B C 1
ATOM 3995 O O . ILE B 1 231 ? 13.188 -7.371 -4.723 1 98.88 231 ILE B O 1
ATOM 3999 N N . ILE B 1 232 ? 11.172 -8.297 -4.562 1 98.88 232 ILE B N 1
ATOM 4000 C CA . ILE B 1 232 ? 11.609 -9.57 -5.129 1 98.88 232 ILE B CA 1
ATOM 4001 C C . ILE B 1 232 ? 10.898 -9.812 -6.457 1 98.88 232 ILE B C 1
ATOM 4003 O O . ILE B 1 232 ? 9.664 -9.812 -6.516 1 98.88 232 ILE B O 1
ATOM 4007 N N . LEU B 1 233 ? 11.68 -10 -7.504 1 98.44 233 LEU B N 1
ATOM 4008 C CA . LEU B 1 233 ? 11.133 -10.297 -8.828 1 98.44 233 LEU B CA 1
ATOM 4009 C C . LEU B 1 233 ? 10.953 -11.797 -9.008 1 98.44 233 LEU B C 1
ATOM 4011 O O . LEU B 1 233 ? 11.898 -12.57 -8.836 1 98.44 233 LEU B O 1
ATOM 4015 N N . GLY B 1 234 ? 9.727 -12.141 -9.227 1 97.19 234 GLY B N 1
ATOM 4016 C CA . GLY B 1 234 ? 9.391 -13.516 -9.555 1 97.19 234 GLY B CA 1
ATOM 4017 C C . GLY B 1 234 ? 8.758 -13.664 -10.922 1 97.19 234 GLY B C 1
ATOM 4018 O O . GLY B 1 234 ? 8.922 -12.805 -11.789 1 97.19 234 GLY B O 1
ATOM 4019 N N . GLY B 1 235 ? 8.156 -14.836 -11.211 1 92.62 235 GLY B N 1
ATOM 4020 C CA . GLY B 1 235 ? 7.539 -15.102 -12.5 1 92.62 235 GLY B CA 1
ATOM 4021 C C . GLY B 1 235 ? 8.523 -15.586 -13.547 1 92.62 235 GLY B C 1
ATOM 4022 O O . GLY B 1 235 ? 9.727 -15.648 -13.289 1 92.62 235 GLY B O 1
ATOM 4023 N N . THR B 1 236 ? 8 -15.867 -14.727 1 89.5 236 THR B N 1
ATOM 4024 C CA . THR B 1 236 ? 8.805 -16.5 -15.758 1 89.5 236 THR B CA 1
ATOM 4025 C C . THR B 1 236 ? 9.812 -15.523 -16.344 1 89.5 236 THR B C 1
ATOM 4027 O O . THR B 1 236 ? 10.914 -15.906 -16.734 1 89.5 236 THR B O 1
ATOM 4030 N N . ILE B 1 237 ? 9.508 -14.281 -16.359 1 93.38 237 ILE B N 1
ATOM 4031 C CA . ILE B 1 237 ? 10.344 -13.266 -17 1 93.38 237 ILE B CA 1
ATOM 4032 C C . ILE B 1 237 ? 11.578 -13 -16.141 1 93.38 237 ILE B C 1
ATOM 4034 O O . ILE B 1 237 ? 12.562 -12.438 -16.625 1 93.38 237 ILE B O 1
ATOM 4038 N N . ARG B 1 238 ? 11.469 -13.43 -14.891 1 92.88 238 ARG B N 1
ATOM 4039 C CA . ARG B 1 238 ? 12.594 -13.156 -14 1 92.88 238 ARG B CA 1
ATOM 4040 C C . ARG B 1 238 ? 13.883 -13.773 -14.531 1 92.88 238 ARG B C 1
ATOM 4042 O O . ARG B 1 238 ? 14.977 -13.289 -14.234 1 92.88 238 ARG B O 1
ATOM 4049 N N . LYS B 1 239 ? 13.781 -14.789 -15.328 1 92.94 239 LYS B N 1
ATOM 4050 C CA . LYS B 1 239 ? 14.945 -15.469 -15.891 1 92.94 239 LYS B CA 1
ATOM 4051 C C . LYS B 1 239 ? 15.695 -14.555 -16.859 1 92.94 239 LYS B C 1
ATOM 4053 O O . LYS B 1 239 ? 16.891 -14.75 -17.109 1 92.94 239 LYS B O 1
ATOM 4058 N N . ALA B 1 240 ? 15.086 -13.586 -17.359 1 96.44 240 ALA B N 1
ATOM 4059 C CA . ALA B 1 240 ? 15.672 -12.656 -18.328 1 96.44 240 ALA B CA 1
ATOM 4060 C C . ALA B 1 240 ? 16.266 -11.445 -17.625 1 96.44 240 ALA B C 1
ATOM 4062 O O . ALA B 1 240 ? 16.656 -10.469 -18.281 1 96.44 240 ALA B O 1
ATOM 4063 N N . TYR B 1 241 ? 16.422 -11.5 -16.328 1 97.81 241 TYR B N 1
ATOM 4064 C CA . TYR B 1 241 ? 16.875 -10.391 -15.492 1 97.81 241 TYR B CA 1
ATOM 4065 C C . TYR B 1 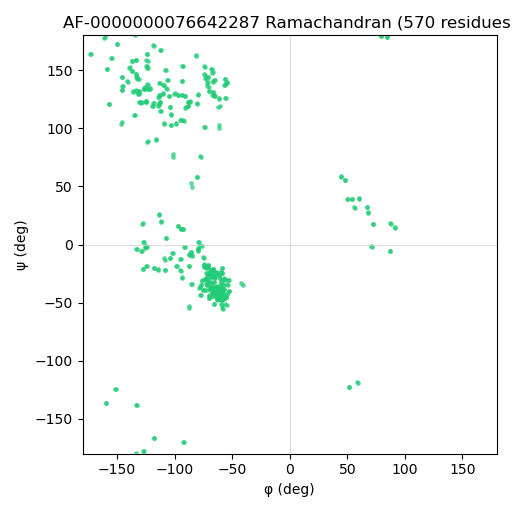241 ? 18.188 -9.812 -16.016 1 97.81 241 TYR B C 1
ATOM 4067 O O . TYR B 1 241 ? 18.344 -8.594 -16.094 1 97.81 241 TYR B O 1
ATOM 4075 N N . PRO B 1 242 ? 19.109 -10.602 -16.469 1 97.88 242 PRO B N 1
ATOM 4076 C CA . PRO B 1 242 ? 20.375 -10.047 -16.938 1 97.88 242 PRO B CA 1
ATOM 4077 C C . PRO B 1 242 ? 20.203 -9.125 -18.141 1 97.88 242 PRO B C 1
ATOM 4079 O O . PRO B 1 242 ? 21.031 -8.234 -18.359 1 97.88 242 PRO B O 1
ATOM 4082 N N . TYR B 1 243 ? 19.156 -9.289 -18.922 1 98.25 243 TYR B N 1
ATOM 4083 C CA . TYR B 1 243 ? 19 -8.57 -20.172 1 98.25 243 TYR B CA 1
ATOM 4084 C C . TYR B 1 243 ? 18.328 -7.219 -19.953 1 98.25 243 TYR B C 1
ATOM 4086 O O . TYR B 1 243 ? 18.375 -6.34 -20.812 1 98.25 243 TYR B O 1
ATOM 4094 N N . PHE B 1 244 ? 17.641 -7.07 -18.766 1 98.38 244 PHE B N 1
ATOM 4095 C CA . PHE B 1 244 ? 16.922 -5.812 -18.625 1 98.38 244 PHE B CA 1
ATOM 4096 C C . PHE B 1 244 ? 17.328 -5.094 -17.344 1 98.38 244 PHE B C 1
ATOM 4098 O O . PHE B 1 244 ? 16.906 -3.963 -17.094 1 98.38 244 PHE B O 1
ATOM 4105 N N . LYS B 1 245 ? 18.203 -5.648 -16.5 1 98.44 245 LYS B N 1
ATOM 4106 C CA . LYS B 1 245 ? 18.562 -5.117 -15.188 1 98.44 245 LYS B CA 1
ATOM 4107 C C . LYS B 1 245 ? 19.172 -3.723 -15.305 1 98.44 245 LYS B C 1
ATOM 4109 O O . LYS B 1 245 ? 18.812 -2.82 -14.547 1 98.44 245 LYS B O 1
ATOM 4114 N N . GLU B 1 246 ? 20.016 -3.529 -16.25 1 98.56 246 GLU B N 1
ATOM 4115 C CA . GLU B 1 246 ? 20.719 -2.254 -16.375 1 98.56 246 GLU B CA 1
ATOM 4116 C C . GLU B 1 246 ? 19.75 -1.122 -16.719 1 98.56 246 GLU B C 1
ATOM 4118 O O . GLU B 1 246 ? 19.766 -0.069 -16.078 1 98.56 246 GLU B O 1
ATOM 4123 N N . SER B 1 247 ? 18.953 -1.334 -17.734 1 98.75 247 SER B N 1
ATOM 4124 C CA . SER B 1 247 ? 18 -0.303 -18.141 1 98.75 247 SER B CA 1
ATOM 4125 C C . SER B 1 247 ? 16.953 -0.081 -17.062 1 98.75 247 SER B C 1
ATOM 4127 O O . SER B 1 247 ? 16.453 1.038 -16.875 1 98.75 247 SER B O 1
ATOM 4129 N N . MET B 1 248 ? 16.609 -1.119 -16.344 1 98.75 248 MET B N 1
ATOM 4130 C CA . MET B 1 248 ? 15.688 -1.003 -15.219 1 98.75 248 MET B CA 1
ATOM 4131 C C . MET B 1 248 ? 16.234 -0.04 -14.164 1 98.75 248 MET B C 1
ATOM 4133 O O . MET B 1 248 ? 15.562 0.933 -13.805 1 98.75 248 MET B O 1
ATOM 4137 N N . PHE B 1 249 ? 17.469 -0.235 -13.734 1 98.62 249 PHE B N 1
ATOM 4138 C CA . PHE B 1 249 ? 18.078 0.607 -12.711 1 98.62 249 PHE B CA 1
ATOM 4139 C C . PHE B 1 249 ? 18.281 2.025 -13.227 1 98.62 249 PHE B C 1
ATOM 4141 O O . PHE B 1 249 ? 18.109 2.994 -12.484 1 98.62 249 PHE B O 1
ATOM 4148 N N . ARG B 1 250 ? 18.641 2.145 -14.445 1 98.56 250 ARG B N 1
ATOM 4149 C CA . ARG B 1 250 ? 18.812 3.467 -15.039 1 98.56 250 ARG B CA 1
ATOM 4150 C C . ARG B 1 250 ? 17.5 4.262 -14.984 1 98.56 250 ARG B C 1
ATOM 4152 O O . ARG B 1 250 ? 17.516 5.449 -14.664 1 98.56 250 ARG B O 1
ATOM 4159 N N . ALA B 1 251 ? 16.422 3.6 -15.281 1 98.62 251 ALA B N 1
ATOM 4160 C CA . ALA B 1 251 ? 15.109 4.246 -15.312 1 98.62 251 ALA B CA 1
ATOM 4161 C C . ALA B 1 251 ? 14.688 4.684 -13.914 1 98.62 251 ALA B C 1
ATOM 4163 O O . ALA B 1 251 ? 13.844 5.57 -13.758 1 98.62 251 ALA B O 1
ATOM 4164 N N . MET B 1 252 ? 15.273 4.074 -12.875 1 98.56 252 MET B N 1
ATOM 4165 C CA . MET B 1 252 ? 14.867 4.348 -11.5 1 98.56 252 MET B CA 1
ATOM 4166 C C . MET B 1 252 ? 15.594 5.574 -10.953 1 98.56 252 MET B C 1
ATOM 4168 O O . MET B 1 252 ? 15.227 6.105 -9.906 1 98.56 252 MET B O 1
ATOM 4172 N N . GLN B 1 253 ? 16.547 6.098 -11.625 1 98.19 253 GLN B N 1
ATOM 4173 C CA . GLN B 1 253 ? 17.5 7.066 -11.078 1 98.19 253 GLN B CA 1
ATOM 4174 C C . GLN B 1 253 ? 16.812 8.406 -10.812 1 98.19 253 GLN B C 1
ATOM 4176 O O . GLN B 1 253 ? 17.297 9.203 -10 1 98.19 253 GLN B O 1
ATOM 4181 N N . ASP B 1 254 ? 15.703 8.664 -11.445 1 97 254 ASP B N 1
ATOM 4182 C CA . ASP B 1 254 ? 15.023 9.945 -11.242 1 97 254 ASP B CA 1
ATOM 4183 C C . ASP B 1 254 ? 13.945 9.828 -10.164 1 97 254 ASP B C 1
ATOM 4185 O O . ASP B 1 254 ? 13.086 10.703 -10.047 1 97 254 ASP B O 1
ATOM 4189 N N . PHE B 1 255 ? 13.977 8.766 -9.438 1 97.25 255 PHE B N 1
ATOM 4190 C CA . PHE B 1 255 ? 13.047 8.625 -8.328 1 97.25 255 PHE B CA 1
ATOM 4191 C C . PHE B 1 255 ? 13.172 9.797 -7.363 1 97.25 255 PHE B C 1
ATOM 4193 O O . PHE B 1 255 ? 14.281 10.242 -7.066 1 97.25 255 PHE B O 1
ATOM 4200 N N . ALA B 1 256 ? 12.086 10.242 -6.832 1 92.94 256 ALA B N 1
ATOM 4201 C CA . ALA B 1 256 ? 12 11.531 -6.148 1 92.94 256 ALA B CA 1
ATOM 4202 C C . ALA B 1 256 ? 12.695 11.469 -4.789 1 92.94 256 ALA B C 1
ATOM 4204 O O . ALA B 1 256 ? 13.195 12.484 -4.297 1 92.94 256 ALA B O 1
ATOM 4205 N N . TYR B 1 257 ? 12.742 10.352 -4.121 1 91.44 257 TYR B N 1
ATOM 4206 C CA . TYR B 1 257 ? 13.242 10.242 -2.754 1 91.44 257 TYR B CA 1
ATOM 4207 C C . TYR B 1 257 ? 14.578 9.508 -2.719 1 91.44 257 TYR B C 1
ATOM 4209 O O . TYR B 1 257 ? 14.617 8.273 -2.717 1 91.44 257 TYR B O 1
ATOM 4217 N N . SER B 1 258 ? 15.562 10.18 -2.553 1 90.31 258 SER B N 1
ATOM 4218 C CA . SER B 1 258 ? 16.922 9.695 -2.744 1 90.31 258 SER B CA 1
ATOM 4219 C C . SER B 1 258 ? 17.281 8.641 -1.702 1 90.31 258 SER B C 1
ATOM 4221 O O . SER B 1 258 ? 17.969 7.664 -2.01 1 90.31 258 SER B O 1
ATOM 4223 N N . ASN B 1 259 ? 16.844 8.812 -0.462 1 89 259 ASN B N 1
ATOM 4224 C CA . ASN B 1 259 ? 17.156 7.844 0.582 1 89 259 ASN B CA 1
ATOM 4225 C C . ASN B 1 259 ? 16.531 6.48 0.287 1 89 259 ASN B C 1
ATOM 4227 O O . ASN B 1 259 ? 17.172 5.445 0.475 1 89 259 ASN B O 1
ATOM 4231 N N . SER B 1 260 ? 15.32 6.508 -0.126 1 92.94 260 SER B N 1
ATOM 4232 C CA . SER B 1 260 ? 14.656 5.266 -0.497 1 92.94 260 SER B CA 1
ATOM 4233 C C . SER B 1 260 ? 15.352 4.598 -1.677 1 92.94 260 SER B C 1
ATOM 4235 O O . SER B 1 260 ? 15.555 3.379 -1.677 1 92.94 260 SER B O 1
ATOM 4237 N N . LEU B 1 261 ? 15.703 5.395 -2.689 1 95.88 261 LEU B N 1
ATOM 4238 C CA . LEU B 1 261 ? 16.375 4.863 -3.869 1 95.88 261 LEU B CA 1
ATOM 4239 C C . LEU B 1 261 ? 17.719 4.234 -3.496 1 95.88 261 LEU B C 1
ATOM 4241 O O . LEU B 1 261 ? 18.062 3.158 -3.988 1 95.88 261 LEU B O 1
ATOM 4245 N N . ALA B 1 262 ? 18.422 4.844 -2.564 1 94.56 262 ALA B N 1
ATOM 4246 C CA . ALA B 1 262 ? 19.766 4.398 -2.174 1 94.56 262 ALA B CA 1
ATOM 4247 C C . ALA B 1 262 ? 19.688 3.1 -1.373 1 94.56 262 ALA B C 1
ATOM 4249 O O . ALA B 1 262 ? 20.625 2.301 -1.395 1 94.56 262 ALA B O 1
ATOM 4250 N N . SER B 1 263 ? 18.578 2.877 -0.768 1 95.56 263 SER B N 1
ATOM 4251 C CA . SER B 1 263 ? 18.547 1.779 0.195 1 95.56 263 SER B CA 1
ATOM 4252 C C . SER B 1 263 ? 17.719 0.608 -0.333 1 95.56 263 SER B C 1
ATOM 4254 O O . SER B 1 263 ? 17.781 -0.498 0.206 1 95.56 263 SER B O 1
ATOM 4256 N N . ILE B 1 264 ? 16.969 0.829 -1.431 1 97.5 264 ILE B N 1
ATOM 4257 C CA . ILE B 1 264 ? 16.062 -0.21 -1.913 1 97.5 264 ILE B CA 1
ATOM 4258 C C . ILE B 1 264 ? 16.875 -1.412 -2.398 1 97.5 264 ILE B C 1
ATOM 4260 O O . ILE B 1 264 ? 17.875 -1.252 -3.105 1 97.5 264 ILE B O 1
ATOM 4264 N N . ARG B 1 265 ? 16.547 -2.586 -1.913 1 98.12 265 ARG B N 1
ATOM 4265 C CA . ARG B 1 265 ? 17.094 -3.84 -2.414 1 98.12 265 ARG B CA 1
ATOM 4266 C C . ARG B 1 265 ? 16.156 -4.492 -3.418 1 98.12 265 ARG B C 1
ATOM 4268 O O . ARG B 1 265 ? 14.953 -4.621 -3.158 1 98.12 265 ARG B O 1
ATOM 4275 N N . ILE B 1 266 ? 16.641 -4.855 -4.574 1 98.5 266 ILE B N 1
ATOM 4276 C CA . ILE B 1 266 ? 15.898 -5.586 -5.594 1 98.5 266 ILE B CA 1
ATOM 4277 C C . ILE B 1 266 ? 16.578 -6.922 -5.871 1 98.5 266 ILE B C 1
ATOM 4279 O O . ILE B 1 266 ? 17.75 -6.961 -6.262 1 98.5 266 ILE B O 1
ATOM 4283 N N . GLU B 1 267 ? 15.859 -7.996 -5.625 1 98.31 267 GLU B N 1
ATOM 4284 C CA . GLU B 1 267 ? 16.375 -9.352 -5.785 1 98.31 267 GLU B CA 1
ATOM 4285 C C . GLU B 1 267 ? 15.516 -10.164 -6.742 1 98.31 267 GLU B C 1
ATOM 4287 O O . GLU B 1 267 ? 14.352 -9.82 -6.98 1 98.31 267 GLU B O 1
ATOM 4292 N N . VAL B 1 268 ? 16.109 -11.203 -7.297 1 98.31 268 VAL B N 1
ATOM 4293 C CA . VAL B 1 268 ? 15.398 -12.156 -8.133 1 98.31 268 VAL B CA 1
ATOM 4294 C C . VAL B 1 268 ? 15.164 -13.453 -7.359 1 98.31 268 VAL B C 1
ATOM 4296 O O . VAL B 1 268 ? 16.078 -13.992 -6.742 1 98.31 268 VAL B O 1
ATOM 4299 N N . SER B 1 269 ? 13.898 -13.875 -7.34 1 97.81 269 SER B N 1
ATOM 4300 C CA . SER B 1 269 ? 13.57 -15.117 -6.641 1 97.81 269 SER B CA 1
ATOM 4301 C C . SER B 1 269 ? 14.398 -16.281 -7.16 1 97.81 269 SER B C 1
ATOM 4303 O O . SER B 1 269 ? 14.609 -16.406 -8.367 1 97.81 269 SER B O 1
ATOM 4305 N N . GLU B 1 270 ? 14.859 -17.125 -6.27 1 95.19 270 GLU B N 1
ATOM 4306 C CA . GLU B 1 270 ? 15.672 -18.266 -6.645 1 95.19 270 GLU B CA 1
ATOM 4307 C C . GLU B 1 270 ? 15.07 -19.578 -6.121 1 95.19 270 GLU B C 1
ATOM 4309 O O . GLU B 1 270 ? 15.633 -20.656 -6.32 1 95.19 270 GLU B O 1
ATOM 4314 N N . LEU B 1 271 ? 14 -19.5 -5.438 1 91.5 271 LEU B N 1
ATOM 4315 C CA . LEU B 1 271 ? 13.383 -20.656 -4.82 1 91.5 271 LEU B CA 1
ATOM 4316 C C . LEU B 1 271 ? 12.578 -21.453 -5.844 1 91.5 271 LEU B C 1
ATOM 4318 O O . LEU B 1 271 ? 11.734 -20.906 -6.547 1 91.5 271 LEU B O 1
ATOM 4322 N N . ASP B 1 272 ? 12.93 -22.734 -5.789 1 87.25 272 ASP B N 1
ATOM 4323 C CA . ASP B 1 272 ? 12.094 -23.641 -6.562 1 87.25 272 ASP B CA 1
ATOM 4324 C C . ASP B 1 272 ? 10.734 -23.828 -5.895 1 87.25 272 ASP B C 1
ATOM 4326 O O . ASP B 1 272 ? 10.641 -23.891 -4.668 1 87.25 272 ASP B O 1
ATOM 4330 N N . GLU B 1 273 ? 9.664 -23.938 -6.582 1 94 273 GLU B N 1
ATOM 4331 C CA . GLU B 1 273 ? 8.312 -24.219 -6.102 1 94 273 GLU B CA 1
ATOM 4332 C C . GLU B 1 273 ? 7.875 -23.203 -5.051 1 94 273 GLU B C 1
ATOM 4334 O O . GLU B 1 273 ? 7.258 -23.562 -4.047 1 94 273 GLU B O 1
ATOM 4339 N N . VAL B 1 274 ? 8.344 -21.922 -5.141 1 95.62 274 VAL B N 1
ATOM 4340 C CA . VAL B 1 274 ? 8.086 -20.875 -4.16 1 95.62 274 VAL B CA 1
ATOM 4341 C C . VAL B 1 274 ? 6.578 -20.734 -3.951 1 95.62 274 VAL B C 1
ATOM 4343 O O . VAL B 1 274 ? 6.125 -20.453 -2.838 1 95.62 274 VAL B O 1
ATOM 4346 N N . SER B 1 275 ? 5.844 -20.938 -4.996 1 95.56 275 SER B N 1
ATOM 4347 C CA . SER B 1 275 ? 4.395 -20.766 -4.906 1 95.56 275 SER B CA 1
ATOM 4348 C C . SER B 1 275 ? 3.773 -21.859 -4.027 1 95.56 275 SER B C 1
ATOM 4350 O O . SER B 1 275 ? 2.846 -21.578 -3.264 1 95.56 275 SER B O 1
ATOM 4352 N N . VAL B 1 276 ? 4.277 -23.078 -4.113 1 97.31 276 VAL B N 1
ATOM 4353 C CA . VAL B 1 276 ? 3.811 -24.172 -3.268 1 97.31 276 VAL B CA 1
ATOM 4354 C C . VAL B 1 276 ? 4.199 -23.906 -1.815 1 97.31 276 VAL B C 1
ATOM 4356 O O . VAL B 1 276 ? 3.381 -24.062 -0.906 1 97.31 276 VAL B O 1
ATOM 4359 N N . LEU B 1 277 ? 5.414 -23.484 -1.631 1 96.56 277 LEU B N 1
ATOM 4360 C CA . LEU B 1 277 ? 5.898 -23.141 -0.298 1 96.56 277 LEU B CA 1
ATOM 4361 C C . LEU B 1 277 ? 5.062 -22.016 0.311 1 96.56 277 LEU B C 1
ATOM 4363 O O . LEU B 1 277 ? 4.664 -22.094 1.475 1 96.56 277 LEU B O 1
ATOM 4367 N N . GLY B 1 278 ? 4.824 -20.984 -0.517 1 97.06 278 GLY B N 1
ATOM 4368 C CA . GLY B 1 278 ? 4.031 -19.859 -0.057 1 97.06 278 GLY B CA 1
ATOM 4369 C C . GLY B 1 278 ? 2.604 -20.234 0.285 1 97.06 278 GLY B C 1
ATOM 4370 O O . GLY B 1 278 ? 2.047 -19.734 1.271 1 97.06 278 GLY B O 1
ATOM 4371 N N . ALA B 1 279 ? 2.023 -21.047 -0.546 1 97.44 279 ALA B N 1
ATOM 4372 C CA . ALA B 1 279 ? 0.672 -21.531 -0.26 1 97.44 279 ALA B CA 1
ATOM 4373 C C . ALA B 1 279 ? 0.625 -22.281 1.067 1 97.44 279 ALA B C 1
ATOM 4375 O O . ALA B 1 279 ? -0.271 -22.062 1.884 1 97.44 279 ALA B O 1
ATOM 4376 N N . ALA B 1 280 ? 1.584 -23.125 1.319 1 95.62 280 ALA B N 1
ATOM 4377 C CA . ALA B 1 280 ? 1.66 -23.859 2.586 1 95.62 280 ALA B CA 1
ATOM 4378 C C . ALA B 1 280 ? 1.768 -22.891 3.762 1 95.62 280 ALA B C 1
ATOM 4380 O O . ALA B 1 280 ? 1.168 -23.109 4.816 1 95.62 280 ALA B O 1
ATOM 4381 N N . ALA B 1 281 ? 2.402 -21.828 3.541 1 94.12 281 ALA B N 1
ATOM 4382 C CA . ALA B 1 281 ? 2.668 -20.859 4.605 1 94.12 281 ALA B CA 1
ATOM 4383 C C . ALA B 1 281 ? 1.397 -20.109 4.988 1 94.12 281 ALA B C 1
ATOM 4385 O O . ALA B 1 281 ? 1.338 -19.484 6.051 1 94.12 281 ALA B O 1
ATOM 4386 N N . LEU B 1 282 ? 0.409 -20.094 4.133 1 95.12 282 LEU B N 1
ATOM 4387 C CA . LEU B 1 282 ? -0.872 -19.5 4.5 1 95.12 282 LEU B CA 1
ATOM 4388 C C . LEU B 1 282 ? -1.394 -20.094 5.805 1 95.12 282 LEU B C 1
ATOM 4390 O O . LEU B 1 282 ? -2.084 -19.422 6.57 1 95.12 282 LEU B O 1
ATOM 4394 N N . SER B 1 283 ? -1.042 -21.312 6.004 1 88.12 283 SER B N 1
ATOM 4395 C CA . SER B 1 283 ? -1.501 -22.016 7.195 1 88.12 283 SER B CA 1
ATOM 4396 C C . SER B 1 283 ? -0.815 -21.484 8.445 1 88.12 283 SER B C 1
ATOM 4398 O O . SER B 1 283 ? -1.328 -21.656 9.555 1 88.12 283 SER B O 1
ATOM 4400 N N . PHE B 1 284 ? 0.297 -20.797 8.258 1 79.88 284 PHE B N 1
ATOM 4401 C CA . PHE B 1 284 ? 1.026 -20.188 9.367 1 79.88 284 PHE B CA 1
ATOM 4402 C C . PHE B 1 284 ? 0.339 -18.906 9.82 1 79.88 284 PHE B C 1
ATOM 4404 O O . PHE B 1 284 ? 0.237 -18.641 11.023 1 79.88 284 PHE B O 1
ATOM 4411 N N . GLU B 1 285 ? -0.068 -18.141 8.93 1 69.5 285 GLU B N 1
ATOM 4412 C CA . GLU B 1 285 ? -0.604 -16.812 9.195 1 69.5 285 GLU B CA 1
ATOM 4413 C C . GLU B 1 285 ? -1.973 -16.891 9.867 1 69.5 285 GLU B C 1
ATOM 4415 O O . GLU B 1 285 ? -2.363 -15.984 10.602 1 69.5 285 GLU B O 1
ATOM 4420 N N . GLY B 1 286 ? -2.656 -17.906 9.617 1 58.81 286 GLY B N 1
ATOM 4421 C CA . GLY B 1 286 ? -3.99 -18.109 10.164 1 58.81 286 GLY B CA 1
ATOM 4422 C C . GLY B 1 286 ? -3.979 -18.578 11.602 1 58.81 286 GLY B C 1
ATOM 4423 O O . GLY B 1 286 ? -5.035 -18.797 12.203 1 58.81 286 GLY B O 1
ATOM 4424 N N . LYS B 1 287 ? -2.66 -18.641 12.031 1 50.09 287 LYS B N 1
ATOM 4425 C CA . LYS B 1 287 ? -2.586 -19.172 13.391 1 50.09 287 LYS B CA 1
ATOM 4426 C C . LYS B 1 287 ? -2.217 -18.078 14.391 1 50.09 287 LYS B C 1
ATOM 4428 O O . LYS B 1 287 ? -1.526 -17.109 14.039 1 50.09 287 LYS B O 1
#

InterPro domains:
  IPR000600 ROK family [PF00480] (12-282)
  IPR000600 ROK family [PTHR18964] (7-283)
  IPR043129 ATPase, nucleotide binding domain [SSF53067] (11-283)

Radius of gyration: 25.09 Å; Cα contacts (8 Å, |Δi|>4): 1370; chains: 2; bounding box: 46×71×67 Å

Nearest PDB structures (foldseek):
  3vgl-assembly1_A  TM=8.361E-01  e=2.230E-23  Streptomyces griseus subsp. griseus NBRC 13350
  5f7q-assembly1_C  TM=8.933E-01  e=7.306E-22  Listeria monocytogenes EGD-e
  7p9y-assembly1_AAA  TM=8.790E-01  e=2.065E-22  Saccharomyces cerevisiae S288C
  4htl-assembly1_A  TM=8.466E-01  e=3.549E-22  Listeria monocytogenes EGD-e
  6jdc-assembly1_A-2  TM=8.038E-01  e=3.746E-18  Haemophilus influenzae 86-028NP

pLDDT: mean 93.24, std 8.82, range [50.09, 98.88]

Solvent-accessible surface area (backbone atoms only — not comparable to full-atom values): 28024 Å² total; per-residue (Å²): 120,55,73,71,59,50,39,73,38,31,24,28,6,25,28,42,58,86,56,35,36,36,34,27,22,32,42,52,92,41,72,78,41,79,48,71,48,70,58,71,92,55,81,43,54,65,53,53,51,49,52,50,48,55,52,44,62,72,50,62,55,92,70,43,65,25,34,6,33,12,31,70,35,45,22,42,53,92,65,14,29,41,33,54,35,61,96,36,85,52,33,52,77,40,54,53,24,57,56,48,23,68,74,64,74,38,56,51,38,40,41,30,34,40,44,13,35,28,43,11,26,38,74,73,42,85,33,52,94,54,44,25,36,35,22,34,35,25,29,84,41,30,42,28,10,38,30,51,87,63,30,82,48,38,44,72,52,45,42,21,30,35,56,21,71,32,54,37,88,96,49,32,33,24,56,44,41,18,39,43,23,39,38,75,76,67,70,38,52,48,67,56,41,50,55,35,38,74,71,62,37,64,69,30,44,52,52,28,36,53,37,12,33,43,35,15,48,51,48,46,46,50,38,27,47,43,18,43,51,31,37,34,36,29,53,72,52,42,78,51,42,86,57,17,48,64,36,15,55,60,47,38,68,75,55,88,52,60,68,55,64,73,60,51,41,79,46,69,67,79,65,77,64,30,40,26,52,5,6,22,45,46,46,57,72,77,89,122,54,74,71,59,51,39,74,39,31,24,29,6,26,27,42,57,86,56,35,36,36,32,28,23,32,43,52,91,40,72,79,42,77,46,72,49,70,56,70,92,57,78,43,55,66,54,53,51,48,52,50,49,54,52,43,61,73,50,62,54,90,70,44,66,27,35,8,32,12,31,71,34,45,22,42,53,92,65,16,29,40,35,54,36,62,97,36,84,52,34,50,75,40,54,54,24,58,56,48,23,70,73,65,73,38,55,52,39,40,42,30,34,41,43,13,33,28,43,11,26,37,75,72,43,87,34,49,94,54,43,26,36,36,22,35,35,25,29,83,43,30,42,28,9,37,31,49,88,64,31,82,48,38,44,73,51,44,42,20,31,36,57,22,70,32,55,37,87,98,49,32,33,23,54,43,40,18,38,42,23,38,36,74,74,66,71,38,52,49,68,55,41,50,55,35,37,74,72,63,37,63,68,31,45,52,51,28,35,53,38,12,33,42,36,15,47,49,49,48,47,50,38,27,47,44,18,44,51,32,36,34,35,30,52,71,52,42,78,50,40,87,59,16,48,66,35,15,54,60,48,39,68,77,54,88,51,61,68,56,64,74,60,50,42,79,45,70,68,80,64,77,66,31,39,26,51,5,7,22,45,46,47,57,70,77,90

Sequence (574 aa):
MNTEEMKQQSFVGVDLGATNVRVGRVRGNSIEQLEGEEIVDSNDPSDLLTQIEVLIRKVITSDVIGVGIGVPSVVDVEEGIVYDVQNIPSWEKVPVKRILEEKLNKPVYVNNDSNCFVLGEKFFGKGLGCESVVGLTLGSGFGSGLILNDQLYFGDHCGAGEVGMLPYKDSIFEHYCSGMFFERAYDVSGKQVYENARKGRESAKKMYKAFGTHLGNGIKAVMYAYDPQLIILGGTIRKAYPYFKESMFRAMQDFAYSNSLASIRIEVSELDEVSVLGAAALSFEGKMNTEEMKQQSFVGVDLGATNVRVGRVRGNSIEQLEGEEIVDSNDPSDLLTQIEVLIRKVITSDVIGVGIGVPSVVDVEEGIVYDVQNIPSWEKVPVKRILEEKLNKPVYVNNDSNCFVLGEKFFGKGLGCESVVGLTLGSGFGSGLILNDQLYFGDHCGAGEVGMLPYKDSIFEHYCSGMFFERAYDVSGKQVYENARKGRESAKKMYKAFGTHLGNGIKAVMYAYDPQLIILGGTIRKAYPYFKESMFRAMQDFAYSNSLASIRIEVSELDEVSVLGAAALSFEGK